Protein AF-A0A9Q1KNS5-F1 (afdb_monomer_lite)

pLDDT: mean 75.32, std 18.27, range [26.7, 96.88]

Organism: NCBI:txid171969

Structure (mmCIF, N/CA/C/O backbone):
data_AF-A0A9Q1KNS5-F1
#
_entry.id   AF-A0A9Q1KNS5-F1
#
loop_
_atom_site.group_PDB
_atom_site.id
_atom_site.type_symbol
_atom_site.label_atom_id
_atom_site.label_alt_id
_atom_site.label_comp_id
_atom_site.label_asym_id
_atom_site.label_entity_id
_atom_site.label_seq_id
_atom_site.pdbx_PDB_ins_code
_atom_site.Cartn_x
_atom_site.Cartn_y
_atom_site.Cartn_z
_atom_site.occupancy
_atom_site.B_iso_or_equiv
_atom_site.auth_seq_id
_atom_site.auth_comp_id
_atom_site.auth_asym_id
_atom_site.auth_atom_id
_atom_site.pdbx_PDB_model_num
ATOM 1 N N . MET A 1 1 ? 54.266 -33.638 -175.263 1.00 69.50 1 MET A N 1
ATOM 2 C CA . MET A 1 1 ? 55.208 -32.638 -174.743 1.00 69.50 1 MET A CA 1
ATOM 3 C C . MET A 1 1 ? 55.760 -31.891 -175.933 1.00 69.50 1 MET A C 1
ATOM 5 O O . MET A 1 1 ? 56.559 -32.447 -176.677 1.00 69.50 1 MET A O 1
ATOM 9 N N . THR A 1 2 ? 55.238 -30.701 -176.177 1.00 81.19 2 THR A N 1
ATOM 10 C CA . THR A 1 2 ? 55.766 -29.760 -177.166 1.00 81.19 2 THR A CA 1
ATOM 11 C C . THR A 1 2 ? 57.003 -29.105 -176.562 1.00 81.19 2 THR A C 1
ATOM 13 O O . THR A 1 2 ? 57.054 -28.901 -175.349 1.00 81.19 2 THR A O 1
ATOM 16 N N . ILE A 1 3 ? 58.009 -28.814 -177.380 1.00 82.50 3 ILE A N 1
ATOM 17 C CA . ILE A 1 3 ? 59.180 -28.040 -176.962 1.00 82.50 3 ILE A CA 1
ATOM 18 C C . ILE A 1 3 ? 59.113 -26.722 -177.726 1.00 82.50 3 ILE A C 1
ATOM 20 O O . ILE A 1 3 ? 59.023 -26.737 -178.952 1.00 82.50 3 ILE A O 1
ATOM 24 N N . TYR A 1 4 ? 59.110 -25.613 -176.996 1.00 83.69 4 TYR A N 1
ATOM 25 C CA . TYR A 1 4 ? 59.114 -24.261 -177.540 1.00 83.69 4 TYR A CA 1
ATOM 26 C C . TYR A 1 4 ? 60.459 -23.620 -177.198 1.00 83.69 4 TYR A C 1
ATOM 28 O O . TYR A 1 4 ? 60.736 -23.416 -176.015 1.00 83.69 4 TYR A O 1
ATOM 36 N N . ASN A 1 5 ? 61.291 -23.309 -178.195 1.00 82.50 5 ASN A N 1
ATOM 37 C CA . ASN A 1 5 ? 62.512 -22.533 -177.977 1.00 82.50 5 ASN A CA 1
ATOM 38 C C . ASN A 1 5 ? 62.194 -21.064 -178.259 1.00 82.50 5 ASN A C 1
ATOM 40 O O . ASN A 1 5 ? 61.724 -20.726 -179.345 1.00 82.50 5 ASN A O 1
ATOM 44 N N . LEU A 1 6 ? 62.410 -20.179 -177.285 1.00 79.31 6 LEU A N 1
ATOM 45 C CA . LEU A 1 6 ? 62.058 -18.765 -177.444 1.00 79.31 6 LEU A CA 1
ATOM 46 C C . LEU A 1 6 ? 62.964 -18.061 -178.472 1.00 79.31 6 LEU A C 1
ATOM 48 O O . LEU A 1 6 ? 62.590 -17.036 -179.032 1.00 79.31 6 LEU A O 1
ATOM 52 N N . GLU A 1 7 ? 64.141 -18.626 -178.743 1.00 78.38 7 GLU A N 1
ATOM 53 C CA . GLU A 1 7 ? 65.057 -18.225 -179.812 1.00 78.38 7 GLU A CA 1
ATOM 54 C C . GLU A 1 7 ? 64.577 -18.523 -181.250 1.00 78.38 7 GLU A C 1
ATOM 56 O O . GLU A 1 7 ? 65.135 -17.935 -182.177 1.00 78.38 7 GLU A O 1
ATOM 61 N N . ASP A 1 8 ? 63.552 -19.364 -181.461 1.00 80.94 8 ASP A N 1
ATOM 62 C CA . ASP A 1 8 ? 63.100 -19.762 -182.812 1.00 80.94 8 ASP A CA 1
ATOM 63 C C . ASP A 1 8 ? 62.451 -18.606 -183.612 1.00 80.94 8 ASP A C 1
ATOM 65 O O . ASP A 1 8 ? 62.489 -18.602 -184.843 1.00 80.94 8 ASP A O 1
ATOM 69 N N . ASP A 1 9 ? 61.871 -17.606 -182.936 1.00 78.19 9 ASP A N 1
ATOM 70 C CA . ASP A 1 9 ? 61.384 -16.359 -183.545 1.00 78.19 9 ASP A CA 1
ATOM 71 C C . ASP A 1 9 ? 61.506 -15.198 -182.549 1.00 78.19 9 ASP A C 1
ATOM 73 O O . ASP A 1 9 ? 60.808 -15.129 -181.539 1.00 78.19 9 ASP A O 1
ATOM 77 N N . THR A 1 10 ? 62.369 -14.228 -182.858 1.00 75.44 10 THR A N 1
ATOM 78 C CA . THR A 1 10 ? 62.687 -13.137 -181.926 1.00 75.44 10 THR A CA 1
ATOM 79 C C . THR A 1 10 ? 61.596 -12.068 -181.805 1.00 75.44 10 THR A C 1
ATOM 81 O O . THR A 1 10 ? 61.747 -11.149 -181.001 1.00 75.44 10 THR A O 1
ATOM 84 N N . ASN A 1 11 ? 60.518 -12.169 -182.586 1.00 80.62 11 ASN A N 1
ATOM 85 C CA . ASN A 1 11 ? 59.322 -11.332 -182.455 1.00 80.62 11 ASN A CA 1
ATOM 86 C C . ASN A 1 11 ? 58.246 -11.994 -181.572 1.00 80.62 11 ASN A C 1
ATOM 88 O O . ASN A 1 11 ? 57.153 -11.444 -181.419 1.00 80.62 11 ASN A O 1
ATOM 92 N N . VAL A 1 12 ? 58.542 -13.170 -181.006 1.00 84.44 12 VAL A N 1
ATOM 93 C CA . VAL A 1 12 ? 57.700 -13.867 -180.033 1.00 84.44 12 VAL A CA 1
ATOM 94 C C . VAL A 1 12 ? 58.129 -13.503 -178.619 1.00 84.44 12 VAL A C 1
ATOM 96 O O . VAL A 1 12 ? 59.296 -13.613 -178.244 1.00 84.44 12 VAL A O 1
ATOM 99 N N . PHE A 1 13 ? 57.152 -13.091 -177.827 1.00 87.75 13 PHE A N 1
ATOM 100 C CA . PHE A 1 13 ? 57.292 -12.707 -176.435 1.00 87.75 13 PHE A CA 1
ATOM 101 C C . PHE A 1 13 ? 56.474 -13.678 -175.587 1.00 87.75 13 PHE A C 1
ATOM 103 O O . PHE A 1 13 ? 55.405 -14.121 -176.008 1.00 87.75 13 PHE A O 1
ATOM 110 N N . ILE A 1 14 ? 56.957 -13.993 -174.389 1.00 86.81 14 ILE A N 1
ATOM 111 C CA . ILE A 1 14 ? 56.151 -14.681 -173.378 1.00 86.81 14 ILE A CA 1
ATOM 112 C C . ILE A 1 14 ? 55.688 -13.697 -172.312 1.00 86.81 14 ILE A C 1
ATOM 114 O O . ILE A 1 14 ? 56.453 -12.834 -171.873 1.00 86.81 14 ILE A O 1
ATOM 118 N N . SER A 1 15 ? 54.446 -13.865 -171.872 1.00 85.88 15 SER A N 1
ATOM 119 C CA . SER A 1 15 ? 53.890 -13.221 -170.687 1.00 85.88 15 SER A CA 1
ATOM 120 C C . SER A 1 15 ? 53.334 -14.269 -169.726 1.00 85.88 15 SER A C 1
ATOM 122 O O . SER A 1 15 ? 52.954 -15.372 -170.120 1.00 85.88 15 SER A O 1
ATOM 124 N N . ALA A 1 16 ? 53.331 -13.959 -168.431 1.00 81.94 16 ALA A N 1
ATOM 125 C CA . ALA A 1 16 ? 52.675 -14.815 -167.446 1.00 81.94 16 ALA A CA 1
ATOM 126 C C . ALA A 1 16 ? 51.145 -14.679 -167.540 1.00 81.94 16 ALA A C 1
ATOM 128 O O . ALA A 1 16 ? 50.635 -13.608 -167.863 1.00 81.94 16 ALA A O 1
ATOM 129 N N . THR A 1 17 ? 50.410 -15.740 -167.198 1.00 81.00 17 THR A N 1
ATOM 130 C CA . THR A 1 17 ? 48.940 -15.703 -167.081 1.00 81.00 17 THR A CA 1
ATOM 131 C C . THR A 1 17 ? 48.498 -15.764 -165.614 1.00 81.00 17 THR A C 1
ATOM 133 O O . THR A 1 17 ? 49.315 -15.738 -164.693 1.00 81.00 17 THR A O 1
ATOM 136 N N . TYR A 1 18 ? 47.191 -15.845 -165.346 1.00 78.69 18 TYR A N 1
ATOM 137 C CA . TYR A 1 18 ? 46.687 -16.017 -163.976 1.00 78.69 18 TYR A CA 1
ATOM 138 C C . TYR A 1 18 ? 47.052 -17.374 -163.343 1.00 78.69 18 TYR A C 1
ATOM 140 O O . TYR A 1 18 ? 47.113 -17.459 -162.115 1.00 78.69 18 TYR A O 1
ATOM 148 N N . ASP A 1 19 ? 47.339 -18.409 -164.139 1.00 81.31 19 ASP A N 1
ATOM 149 C CA . ASP A 1 19 ? 47.930 -19.661 -163.658 1.00 81.31 19 ASP A CA 1
ATOM 150 C C . ASP A 1 19 ? 49.453 -19.585 -163.800 1.00 81.31 19 ASP A C 1
ATOM 152 O O . ASP A 1 19 ? 49.970 -19.416 -164.898 1.00 81.31 19 ASP A O 1
ATOM 156 N N . ARG A 1 20 ? 50.183 -19.752 -162.691 1.00 80.81 20 ARG A N 1
ATOM 157 C CA . ARG A 1 20 ? 51.649 -19.622 -162.661 1.00 80.81 20 ARG A CA 1
ATOM 158 C C . ARG A 1 20 ? 52.404 -20.591 -163.573 1.00 80.81 20 ARG A C 1
ATOM 160 O O . ARG A 1 20 ? 53.585 -20.383 -163.809 1.00 80.81 20 ARG A O 1
ATOM 167 N N . PHE A 1 21 ? 51.770 -21.682 -164.000 1.00 85.44 21 PHE A N 1
ATOM 168 C CA . PHE A 1 21 ? 52.373 -22.653 -164.917 1.00 85.44 21 PHE A CA 1
ATOM 169 C C . PHE A 1 21 ? 52.030 -22.374 -166.385 1.00 85.44 21 PHE A C 1
ATOM 171 O O . PHE A 1 21 ? 52.641 -22.985 -167.261 1.00 85.44 21 PHE A O 1
ATOM 178 N N . CYS A 1 22 ? 51.072 -21.483 -166.651 1.00 85.50 22 CYS A N 1
ATOM 179 C CA . CYS A 1 22 ? 50.627 -21.145 -167.994 1.00 85.50 22 CYS A CA 1
ATOM 180 C C . CYS A 1 22 ? 51.169 -19.773 -168.407 1.00 85.50 22 CYS A C 1
ATOM 182 O O . CYS A 1 22 ? 51.010 -18.785 -167.685 1.00 85.50 22 CYS A O 1
ATOM 184 N N . TYR A 1 23 ? 51.775 -19.717 -169.588 1.00 88.19 23 TYR A N 1
ATOM 185 C CA . TYR A 1 23 ? 52.344 -18.508 -170.177 1.00 88.19 23 TYR A CA 1
ATOM 186 C C . TYR A 1 23 ? 51.733 -18.295 -171.559 1.00 88.19 23 TYR A C 1
ATOM 188 O O . TYR A 1 23 ? 51.694 -19.232 -172.360 1.00 88.19 23 TYR A O 1
ATOM 196 N N . ASP A 1 24 ? 51.257 -17.087 -171.838 1.00 86.75 24 ASP A N 1
ATOM 197 C CA . ASP A 1 24 ? 50.790 -16.731 -173.175 1.00 86.75 24 ASP A CA 1
ATOM 198 C C . ASP A 1 24 ? 52.009 -16.373 -174.032 1.00 86.75 24 ASP A C 1
ATOM 200 O O . ASP A 1 24 ? 52.953 -15.723 -173.573 1.00 86.75 24 ASP A O 1
ATOM 204 N N . MET A 1 25 ? 52.025 -16.900 -175.255 1.00 86.38 25 MET A N 1
ATOM 205 C CA . MET A 1 25 ? 53.099 -16.748 -176.225 1.00 86.38 25 MET A CA 1
ATOM 206 C C . MET A 1 25 ? 52.559 -15.939 -177.402 1.00 86.38 25 MET A C 1
ATOM 208 O O . MET A 1 25 ? 51.764 -16.429 -178.211 1.00 86.38 25 MET A O 1
ATOM 212 N N . ASP A 1 26 ? 52.990 -14.686 -177.478 1.00 85.19 26 ASP A N 1
ATOM 213 C CA . ASP A 1 26 ? 52.394 -13.638 -178.298 1.00 85.19 26 ASP A CA 1
ATOM 214 C C . ASP A 1 26 ? 53.409 -13.105 -179.317 1.00 85.19 26 ASP A C 1
ATOM 216 O O . ASP A 1 26 ? 54.567 -12.856 -178.977 1.00 85.19 26 ASP A O 1
ATOM 220 N N . ARG A 1 27 ? 52.993 -12.885 -180.571 1.00 83.44 27 ARG A N 1
ATOM 221 C CA . ARG A 1 27 ? 53.820 -12.180 -181.562 1.00 83.44 27 ARG A CA 1
ATOM 222 C C . ARG A 1 27 ? 53.438 -10.705 -181.561 1.00 83.44 27 ARG A C 1
ATOM 224 O O . ARG A 1 27 ? 52.267 -10.382 -181.761 1.00 83.44 27 ARG A O 1
ATOM 231 N N . ILE A 1 28 ? 54.417 -9.827 -181.371 1.00 79.19 28 ILE A N 1
ATOM 232 C CA . ILE A 1 28 ? 54.239 -8.371 -181.467 1.00 79.19 28 ILE A CA 1
ATOM 233 C C . ILE A 1 28 ? 54.768 -7.921 -182.835 1.00 79.19 28 ILE A C 1
ATOM 235 O O . ILE A 1 28 ? 55.878 -8.296 -183.221 1.00 79.19 28 ILE A O 1
ATOM 239 N N . ASP A 1 29 ? 53.967 -7.169 -183.593 1.00 73.81 29 ASP A N 1
ATOM 240 C CA . ASP A 1 29 ? 54.376 -6.609 -184.888 1.00 73.81 29 ASP A CA 1
ATOM 241 C C . ASP A 1 29 ? 55.078 -5.241 -184.756 1.00 73.81 29 ASP A C 1
ATOM 243 O O . ASP A 1 29 ? 55.177 -4.654 -183.677 1.00 73.81 29 ASP A O 1
ATOM 247 N N . SER A 1 30 ? 55.581 -4.708 -185.873 1.00 66.56 30 SER A N 1
ATOM 248 C CA . SER A 1 30 ? 56.270 -3.408 -185.914 1.00 66.56 30 SER A CA 1
ATOM 249 C C . SER A 1 30 ? 55.365 -2.193 -185.654 1.00 66.56 30 SER A C 1
ATOM 251 O O . SER A 1 30 ? 55.868 -1.074 -185.619 1.00 66.56 30 SER A O 1
ATOM 253 N N . ASN A 1 31 ? 54.056 -2.399 -185.495 1.00 71.44 31 ASN A N 1
ATOM 254 C CA . ASN A 1 31 ? 53.056 -1.386 -185.160 1.00 71.44 31 ASN A CA 1
ATOM 255 C C . ASN A 1 31 ? 52.534 -1.565 -183.715 1.00 71.44 31 ASN A C 1
ATOM 257 O O . ASN A 1 31 ? 51.490 -1.017 -183.372 1.00 71.44 31 ASN A O 1
ATOM 261 N N . GLU A 1 32 ? 53.236 -2.354 -182.889 1.00 66.12 32 GLU A N 1
ATOM 262 C CA . GLU A 1 32 ? 52.863 -2.745 -181.521 1.00 66.12 32 GLU A CA 1
ATOM 263 C C . GLU A 1 32 ? 51.560 -3.569 -181.403 1.00 66.12 32 GLU A C 1
ATOM 265 O O . GLU A 1 32 ? 51.058 -3.781 -180.296 1.00 66.12 32 GLU A O 1
ATOM 270 N N . ASN A 1 33 ? 51.018 -4.113 -182.502 1.00 73.50 33 ASN A N 1
ATOM 271 C CA . ASN A 1 33 ? 49.870 -5.017 -182.419 1.00 73.50 33 ASN A CA 1
ATOM 272 C C . ASN A 1 33 ? 50.316 -6.390 -181.919 1.00 73.50 33 ASN A C 1
ATOM 274 O O . ASN A 1 33 ? 51.138 -7.072 -182.537 1.00 73.50 33 ASN A O 1
ATOM 278 N N . MET A 1 34 ? 49.723 -6.819 -180.809 1.00 72.12 34 MET A N 1
ATOM 279 C CA . MET A 1 34 ? 50.005 -8.104 -180.187 1.00 72.12 34 MET A CA 1
ATOM 280 C C . MET A 1 34 ? 48.991 -9.162 -180.632 1.00 72.12 34 MET A C 1
ATOM 282 O O . MET A 1 34 ? 47.792 -9.039 -180.374 1.00 72.12 34 MET A O 1
ATOM 286 N N . THR A 1 35 ? 49.481 -10.224 -181.268 1.00 78.25 35 THR A N 1
ATOM 287 C CA . THR A 1 35 ? 48.675 -11.359 -181.733 1.00 78.25 35 THR A CA 1
ATOM 288 C C . THR A 1 35 ? 49.037 -12.599 -180.926 1.00 78.25 35 THR A C 1
ATOM 290 O O . THR A 1 35 ? 50.155 -13.104 -181.044 1.00 78.25 35 THR A O 1
ATOM 293 N N . SER A 1 36 ? 48.105 -13.105 -180.115 1.00 81.38 36 SER A N 1
ATOM 294 C CA . SER A 1 36 ? 48.373 -14.298 -179.308 1.00 81.38 36 SER A CA 1
ATOM 295 C C . SER A 1 36 ? 48.470 -15.539 -180.190 1.00 81.38 36 SER A C 1
ATOM 297 O O . SER A 1 36 ? 47.566 -15.822 -180.980 1.00 81.38 36 SER A O 1
ATOM 299 N N . ILE A 1 37 ? 49.598 -16.247 -180.106 1.00 79.69 37 ILE A N 1
ATOM 300 C CA . ILE A 1 37 ? 49.921 -17.374 -180.986 1.00 79.69 37 ILE A CA 1
ATOM 301 C C . ILE A 1 37 ? 49.393 -18.663 -180.360 1.00 79.69 37 ILE A C 1
ATOM 303 O O . ILE A 1 37 ? 48.683 -19.430 -181.015 1.00 79.69 37 ILE A O 1
ATOM 307 N N . ARG A 1 38 ? 49.786 -18.912 -179.103 1.00 83.94 38 ARG A N 1
ATOM 308 C CA . ARG A 1 38 ? 49.471 -20.095 -178.288 1.00 83.94 38 ARG A CA 1
ATOM 309 C C . ARG A 1 38 ? 49.625 -19.771 -176.803 1.00 83.94 38 ARG A C 1
ATOM 311 O O . ARG A 1 38 ? 50.342 -18.849 -176.440 1.00 83.94 38 ARG A O 1
ATOM 318 N N . GLN A 1 39 ? 49.037 -20.612 -175.961 1.00 84.50 39 GLN A N 1
ATOM 319 C CA . GLN A 1 39 ? 49.336 -20.684 -174.532 1.00 84.50 39 GLN A CA 1
ATOM 320 C C . GLN A 1 39 ? 50.195 -21.929 -174.259 1.00 84.50 39 GLN A C 1
ATOM 322 O O . GLN A 1 39 ? 49.923 -22.998 -174.811 1.00 84.50 39 GLN A O 1
ATOM 327 N N . ILE A 1 40 ? 51.225 -21.791 -173.425 1.00 85.00 40 ILE A N 1
ATOM 328 C CA . ILE A 1 40 ? 52.149 -22.856 -173.011 1.00 85.00 40 ILE A CA 1
ATOM 329 C C . ILE A 1 40 ? 51.808 -23.264 -171.575 1.00 85.00 40 ILE A C 1
ATOM 331 O O . ILE A 1 40 ? 51.942 -22.442 -170.675 1.00 85.00 40 ILE A O 1
ATOM 335 N N . ASP A 1 41 ? 51.433 -24.525 -171.337 1.00 86.69 41 ASP A N 1
ATOM 336 C CA . ASP A 1 41 ? 51.301 -25.100 -169.984 1.00 86.69 41 ASP A CA 1
ATOM 337 C C . ASP A 1 41 ? 52.581 -25.874 -169.632 1.00 86.69 41 ASP A C 1
ATOM 339 O O . ASP A 1 41 ? 52.806 -26.979 -170.133 1.00 86.69 41 ASP A O 1
ATOM 343 N N . LEU A 1 42 ? 53.420 -25.323 -168.749 1.00 85.50 42 LEU A N 1
ATOM 344 C CA . LEU A 1 42 ? 54.697 -25.931 -168.338 1.00 85.50 42 LEU A CA 1
ATOM 345 C C . LEU A 1 42 ? 54.538 -27.246 -167.549 1.00 85.50 42 LEU A C 1
ATOM 347 O O . LEU A 1 42 ? 55.527 -27.908 -167.241 1.00 85.50 42 LEU A O 1
ATOM 351 N N . ARG A 1 43 ? 53.304 -27.672 -167.246 1.00 85.06 43 ARG A N 1
ATOM 352 C CA . ARG A 1 43 ? 53.008 -29.031 -166.758 1.00 85.06 43 ARG A CA 1
ATOM 353 C C . ARG A 1 43 ? 53.007 -30.083 -167.877 1.00 85.06 43 ARG A C 1
ATOM 355 O O . ARG A 1 43 ? 53.010 -31.279 -167.589 1.00 85.06 43 ARG A O 1
ATOM 362 N N . ARG A 1 44 ? 52.912 -29.659 -169.143 1.00 85.25 44 ARG A N 1
ATOM 363 C CA . ARG A 1 44 ? 52.639 -30.507 -170.324 1.00 85.25 44 ARG A CA 1
ATOM 364 C C . ARG A 1 44 ? 53.582 -30.273 -171.498 1.00 85.25 44 ARG A C 1
ATOM 366 O O . ARG A 1 44 ? 53.731 -31.175 -172.325 1.00 85.25 44 ARG A O 1
ATOM 373 N N . ASP A 1 45 ? 54.205 -29.104 -171.556 1.00 87.88 45 ASP A N 1
ATOM 374 C CA . ASP A 1 45 ? 55.148 -28.660 -172.577 1.00 87.88 45 ASP A CA 1
ATOM 375 C C . ASP A 1 45 ? 56.446 -28.151 -171.921 1.00 87.88 45 ASP A C 1
ATOM 377 O O . ASP A 1 45 ? 56.483 -27.883 -170.721 1.00 87.88 45 ASP A O 1
ATOM 381 N N . LYS A 1 46 ? 57.526 -28.036 -172.699 1.00 84.50 46 LYS A N 1
ATOM 382 C CA . LYS A 1 46 ? 58.813 -27.474 -172.263 1.00 84.50 46 LYS A CA 1
ATOM 383 C C . LYS A 1 46 ? 59.036 -26.116 -172.917 1.00 84.50 46 LYS A C 1
ATOM 385 O O . LYS A 1 46 ? 58.909 -25.996 -174.135 1.00 84.50 46 LYS A O 1
ATOM 390 N N . LEU A 1 47 ? 59.439 -25.135 -172.118 1.00 84.44 47 LEU A N 1
ATOM 391 C CA . LEU A 1 47 ? 59.974 -23.862 -172.590 1.00 84.44 47 LEU A CA 1
ATOM 392 C C . LEU A 1 47 ? 61.501 -23.893 -172.468 1.00 84.44 47 LEU A C 1
ATOM 394 O O . LEU A 1 47 ? 62.036 -24.116 -171.378 1.00 84.44 47 LEU A O 1
ATOM 398 N N . MET A 1 48 ? 62.175 -23.678 -173.592 1.00 82.50 48 MET A N 1
ATOM 399 C CA . MET A 1 48 ? 63.625 -23.569 -173.712 1.00 82.50 48 MET A CA 1
ATOM 400 C C . MET A 1 48 ? 63.986 -22.112 -174.005 1.00 82.50 48 MET A C 1
ATOM 402 O O . MET A 1 48 ? 63.315 -21.462 -174.808 1.00 82.50 48 MET A O 1
ATOM 406 N N . ILE A 1 49 ? 65.034 -21.602 -173.362 1.00 80.00 49 ILE A N 1
ATOM 407 C CA . ILE A 1 49 ? 65.587 -20.272 -173.640 1.00 80.00 49 ILE A CA 1
ATOM 408 C C . ILE A 1 49 ? 67.111 -20.401 -173.679 1.00 80.00 49 ILE A C 1
ATOM 410 O O . ILE A 1 49 ? 67.714 -20.863 -172.707 1.00 80.00 49 ILE A O 1
ATOM 414 N N . TYR A 1 50 ? 67.723 -20.064 -174.816 1.00 79.75 50 TYR A N 1
ATOM 415 C CA . TYR A 1 50 ? 69.137 -20.334 -175.126 1.00 79.75 50 TYR A CA 1
ATOM 416 C C . TYR A 1 50 ? 69.540 -21.782 -174.791 1.00 79.75 50 TYR A C 1
ATOM 418 O O . TYR A 1 50 ? 70.478 -22.044 -174.035 1.00 79.75 50 TYR A O 1
ATOM 426 N N . GLY A 1 51 ? 68.762 -22.744 -175.294 1.00 75.88 51 GLY A N 1
ATOM 427 C CA . GLY A 1 51 ? 68.952 -24.179 -175.066 1.00 75.88 51 GLY A CA 1
ATOM 428 C C . GLY A 1 51 ? 68.725 -24.666 -173.626 1.00 75.88 51 GLY A C 1
ATOM 429 O O . GLY A 1 51 ? 68.928 -25.850 -173.355 1.00 75.88 51 GLY A O 1
ATOM 430 N N . THR A 1 52 ? 68.289 -23.807 -172.696 1.00 78.50 52 THR A N 1
ATOM 431 C CA . THR A 1 52 ? 68.089 -24.156 -171.278 1.00 78.50 52 THR A CA 1
ATOM 432 C C . THR A 1 52 ? 66.607 -24.319 -170.936 1.00 78.50 52 THR A C 1
ATOM 434 O O . THR A 1 52 ? 65.809 -23.415 -171.160 1.00 78.50 52 THR A O 1
ATOM 437 N N . GLU A 1 53 ? 66.235 -25.464 -170.355 1.00 83.38 53 GLU A N 1
ATOM 438 C CA . GLU A 1 53 ? 64.854 -25.759 -169.945 1.00 83.38 53 GLU A CA 1
ATOM 439 C C . GLU A 1 53 ? 64.445 -25.000 -168.669 1.00 83.38 53 GLU A C 1
ATOM 441 O O . GLU A 1 53 ? 65.095 -25.123 -167.622 1.00 83.38 53 GLU A O 1
ATOM 446 N N . ILE A 1 54 ? 63.309 -24.296 -168.714 1.00 81.19 54 ILE A N 1
ATOM 447 C CA . ILE A 1 54 ? 62.685 -23.673 -167.538 1.00 81.19 54 ILE A CA 1
ATOM 448 C C . ILE A 1 54 ? 62.037 -24.752 -166.654 1.00 81.19 54 ILE A C 1
ATOM 450 O O . ILE A 1 54 ? 60.872 -25.113 -166.802 1.00 81.19 54 ILE A O 1
ATOM 454 N N . LYS A 1 55 ? 62.823 -25.282 -165.711 1.00 80.31 55 LYS A N 1
ATOM 455 C CA . LYS A 1 55 ? 62.383 -26.299 -164.739 1.00 80.31 55 LYS A CA 1
ATOM 456 C C . LYS A 1 55 ? 61.375 -25.737 -163.734 1.00 80.31 55 LYS A C 1
ATOM 458 O O . LYS A 1 55 ? 61.458 -24.574 -163.345 1.00 80.31 55 LYS A O 1
ATOM 463 N N . GLU A 1 56 ? 60.504 -26.607 -163.216 1.00 76.62 56 GLU A N 1
ATOM 464 C CA . GLU A 1 56 ? 59.418 -26.263 -162.278 1.00 76.62 56 GLU A CA 1
ATOM 465 C C . GLU A 1 56 ? 59.873 -25.416 -161.069 1.00 76.62 56 GLU A C 1
ATOM 467 O O . GLU A 1 56 ? 59.207 -24.461 -160.673 1.00 76.62 56 GLU A O 1
ATOM 472 N N . SER A 1 57 ? 61.066 -25.691 -160.531 1.00 75.62 57 SER A N 1
ATOM 473 C CA . SER A 1 57 ? 61.669 -24.950 -159.410 1.00 75.62 57 SER A CA 1
ATOM 474 C C . SER A 1 57 ? 62.005 -23.479 -159.708 1.00 75.62 57 SER A C 1
ATOM 476 O O . SER A 1 57 ? 62.281 -22.711 -158.782 1.00 75.62 57 SER A O 1
ATOM 478 N N . MET A 1 58 ? 61.979 -23.065 -160.977 1.00 78.25 58 MET A N 1
ATOM 479 C CA . MET A 1 58 ? 62.208 -21.687 -161.425 1.00 78.25 58 MET A CA 1
ATOM 480 C C . MET A 1 58 ? 60.917 -20.976 -161.859 1.00 78.25 58 MET A C 1
ATOM 482 O O . MET A 1 58 ? 60.906 -19.748 -161.912 1.00 78.25 58 MET A O 1
ATOM 486 N N . VAL A 1 59 ? 59.820 -21.712 -162.080 1.00 81.88 59 VAL A N 1
ATOM 487 C CA . VAL A 1 59 ? 58.534 -21.188 -162.583 1.00 81.88 59 VAL A CA 1
ATOM 488 C C . VAL A 1 59 ? 57.967 -20.087 -161.684 1.00 81.88 59 VAL A C 1
ATOM 490 O O . VAL A 1 59 ? 57.621 -19.022 -162.182 1.00 81.88 59 VAL A O 1
ATOM 493 N N . ASN A 1 60 ? 57.974 -20.262 -160.353 1.00 78.38 60 ASN A N 1
ATOM 494 C CA . ASN A 1 60 ? 57.543 -19.198 -159.428 1.00 78.38 60 ASN A CA 1
ATOM 495 C C . ASN A 1 60 ? 58.345 -17.893 -159.619 1.00 78.38 60 ASN A C 1
ATOM 497 O O . ASN A 1 60 ? 57.761 -16.815 -159.593 1.00 78.38 60 ASN A O 1
ATOM 501 N N . ARG A 1 61 ? 59.667 -17.982 -159.841 1.00 79.25 61 ARG A N 1
ATOM 502 C CA . ARG A 1 61 ? 60.525 -16.801 -160.040 1.00 79.25 61 ARG A CA 1
ATOM 503 C C . ARG A 1 61 ? 60.261 -16.132 -161.384 1.00 79.25 61 ARG A C 1
ATOM 505 O O . ARG A 1 61 ? 60.101 -14.922 -161.413 1.00 79.25 61 ARG A O 1
ATOM 512 N N . LEU A 1 62 ? 60.154 -16.905 -162.467 1.00 80.25 62 LEU A N 1
ATOM 513 C CA . LEU A 1 62 ? 59.808 -16.367 -163.787 1.00 80.25 62 LEU A CA 1
ATOM 514 C C . LEU A 1 62 ? 58.423 -15.697 -163.772 1.00 80.25 62 LEU A C 1
ATOM 516 O O . LEU A 1 62 ? 58.257 -14.603 -164.300 1.00 80.25 62 LEU A O 1
ATOM 520 N N . HIS A 1 63 ? 57.441 -16.319 -163.115 1.00 81.62 63 HIS A N 1
ATOM 521 C CA . HIS A 1 63 ? 56.097 -15.763 -162.937 1.00 81.62 63 HIS A CA 1
ATOM 522 C C . HIS A 1 63 ? 56.089 -14.443 -162.151 1.00 81.62 63 HIS A C 1
ATOM 524 O O . HIS A 1 63 ? 55.380 -13.513 -162.528 1.00 81.62 63 HIS A O 1
ATOM 530 N N . GLU A 1 64 ? 56.884 -14.326 -161.083 1.00 78.44 64 GLU A N 1
ATOM 531 C CA . GLU A 1 64 ? 57.022 -13.067 -160.337 1.00 78.44 64 GLU A CA 1
ATOM 532 C C . GLU A 1 64 ? 57.794 -11.997 -161.128 1.00 78.44 64 GLU A C 1
ATOM 534 O O . GLU A 1 64 ? 57.374 -10.841 -161.141 1.00 78.44 64 GLU A O 1
ATOM 539 N N . SER A 1 65 ? 58.861 -12.365 -161.846 1.00 78.00 65 SER A N 1
ATOM 540 C CA . SER A 1 65 ? 59.620 -11.452 -162.716 1.00 78.00 65 SER A CA 1
ATOM 541 C C . SER A 1 65 ? 58.788 -10.876 -163.868 1.00 78.00 65 SER A C 1
ATOM 543 O O . SER A 1 65 ? 59.036 -9.746 -164.281 1.00 78.00 65 SER A O 1
ATOM 545 N N . LEU A 1 66 ? 57.793 -11.616 -164.370 1.00 77.88 66 LEU A N 1
ATOM 546 C CA . LEU A 1 66 ? 56.913 -11.176 -165.460 1.00 77.88 66 LEU A CA 1
ATOM 547 C C . LEU A 1 66 ? 55.630 -10.459 -164.991 1.00 77.88 66 LEU A C 1
ATOM 549 O O . LEU A 1 66 ? 54.779 -10.136 -165.825 1.00 77.88 66 LEU A O 1
ATOM 553 N N . ARG A 1 67 ? 55.453 -10.181 -163.687 1.00 74.75 67 ARG A N 1
ATOM 554 C CA . ARG A 1 67 ? 54.202 -9.601 -163.162 1.00 74.75 67 ARG A CA 1
ATOM 555 C C . ARG A 1 67 ? 54.407 -8.395 -162.244 1.00 74.75 67 ARG A C 1
ATOM 557 O O . ARG A 1 67 ? 54.914 -8.498 -161.129 1.00 74.75 67 ARG A O 1
ATOM 564 N N . PHE A 1 68 ? 53.890 -7.239 -162.658 1.00 68.69 68 PHE A N 1
ATOM 565 C CA . PHE A 1 68 ? 53.893 -6.027 -161.838 1.00 68.69 68 PHE A CA 1
ATOM 566 C C . PHE A 1 68 ? 52.895 -6.129 -160.675 1.00 68.69 68 PHE A C 1
ATOM 568 O O . PHE A 1 68 ? 51.728 -6.484 -160.856 1.00 68.69 68 PHE A O 1
ATOM 575 N N . LYS A 1 69 ? 53.323 -5.715 -159.471 1.00 60.66 69 LYS A N 1
ATOM 576 C CA . LYS A 1 69 ? 52.498 -5.727 -158.242 1.00 60.66 69 LYS A CA 1
ATOM 577 C C . LYS A 1 69 ? 51.197 -4.911 -158.333 1.00 60.66 69 LYS A C 1
ATOM 579 O O . LYS A 1 69 ? 50.304 -5.129 -157.525 1.00 60.66 69 LYS A O 1
ATOM 584 N N . GLN A 1 70 ? 51.083 -4.003 -159.305 1.00 58.75 70 GLN A N 1
ATOM 585 C CA . GLN A 1 70 ? 49.906 -3.156 -159.546 1.00 58.75 70 GLN A CA 1
ATOM 586 C C . GLN A 1 70 ? 48.956 -3.711 -160.633 1.00 58.75 70 GLN A C 1
ATOM 588 O O . GLN A 1 70 ? 48.132 -2.973 -161.161 1.00 58.75 70 GLN A O 1
ATOM 593 N N . GLY A 1 71 ? 49.047 -5.005 -160.970 1.00 62.94 71 GLY A N 1
ATOM 594 C CA . GLY A 1 71 ? 48.123 -5.655 -161.914 1.00 62.94 71 GLY A CA 1
ATOM 595 C C . GLY A 1 71 ? 48.498 -5.484 -163.389 1.00 62.94 71 GLY A C 1
ATOM 596 O O . GLY A 1 71 ? 47.618 -5.447 -164.245 1.00 62.94 71 GLY A O 1
ATOM 597 N N . GLY A 1 72 ? 49.797 -5.363 -163.677 1.00 73.75 72 GLY A N 1
ATOM 598 C CA . GLY A 1 72 ? 50.341 -5.343 -165.036 1.00 73.75 72 GLY A CA 1
ATOM 599 C C . GLY A 1 72 ? 51.172 -6.586 -165.358 1.00 73.75 72 GLY A C 1
ATOM 600 O O . GLY A 1 72 ? 51.661 -7.266 -164.452 1.00 73.75 72 GLY A O 1
ATOM 601 N N . TRP A 1 73 ? 51.362 -6.848 -166.648 1.00 77.12 73 TRP A N 1
ATOM 602 C CA . TRP A 1 73 ? 52.100 -8.000 -167.175 1.00 77.12 73 TRP A CA 1
ATOM 603 C C . TRP A 1 73 ? 53.271 -7.535 -168.045 1.00 77.12 73 TRP A C 1
ATOM 605 O O . TRP A 1 73 ? 53.138 -6.567 -168.797 1.00 77.12 73 TRP A O 1
ATOM 615 N N . LEU A 1 74 ? 54.405 -8.227 -167.941 1.00 81.12 74 LEU A N 1
ATOM 616 C CA . LEU A 1 74 ? 55.588 -8.008 -168.767 1.00 81.12 74 LEU A CA 1
ATOM 617 C C . LEU A 1 74 ? 55.655 -9.083 -169.861 1.00 81.12 74 LEU A C 1
ATOM 619 O O . LEU A 1 74 ? 55.467 -10.266 -169.583 1.00 81.12 74 LEU A O 1
ATOM 623 N N . TYR A 1 75 ? 55.936 -8.652 -171.085 1.00 83.88 75 TYR A N 1
ATOM 624 C CA . TYR A 1 75 ? 56.072 -9.473 -172.285 1.00 83.88 75 TYR A CA 1
ATOM 625 C C . TYR A 1 75 ? 57.542 -9.437 -172.687 1.00 83.88 75 TYR A C 1
ATOM 627 O O . TYR A 1 75 ? 58.056 -8.352 -172.966 1.00 83.88 75 TYR A O 1
ATOM 635 N N . VAL A 1 76 ? 58.230 -10.581 -172.691 1.00 83.94 76 VAL A N 1
ATOM 636 C CA . VAL A 1 76 ? 59.686 -10.633 -172.922 1.00 83.94 76 VAL A CA 1
ATOM 637 C C . VAL A 1 76 ? 60.045 -11.683 -173.973 1.00 83.94 76 VAL A C 1
ATOM 639 O O . VAL A 1 76 ? 59.587 -12.821 -173.892 1.00 83.94 76 VAL A O 1
ATOM 642 N N . ASN A 1 77 ? 60.864 -11.308 -174.960 1.00 85.62 77 ASN A N 1
ATOM 643 C CA . ASN A 1 77 ? 61.408 -12.227 -175.970 1.00 85.62 77 ASN A CA 1
ATOM 644 C C . ASN A 1 77 ? 62.783 -12.789 -175.553 1.00 85.62 77 ASN A C 1
ATOM 646 O O . ASN A 1 77 ? 63.411 -12.323 -174.599 1.00 85.62 77 ASN A O 1
ATOM 650 N N . CYS A 1 78 ? 63.317 -13.747 -176.313 1.00 77.81 78 CYS A N 1
ATOM 651 C CA . CYS A 1 78 ? 64.649 -14.320 -176.074 1.00 7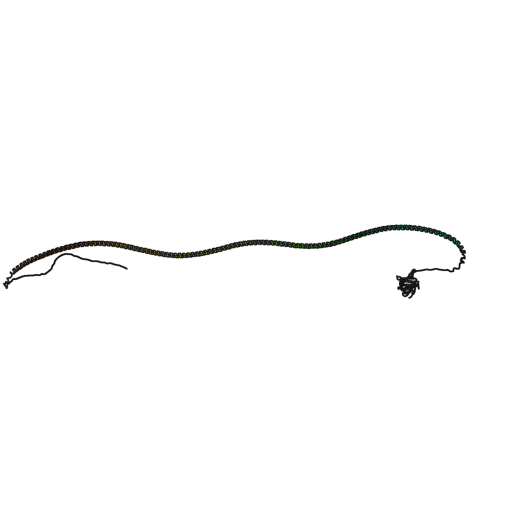7.81 78 CYS A CA 1
ATOM 652 C C . CYS A 1 78 ? 65.776 -13.267 -176.028 1.00 77.81 78 CYS A C 1
ATOM 654 O O . CYS A 1 78 ? 66.725 -13.405 -175.262 1.00 77.81 78 CYS A O 1
ATOM 656 N N . LYS A 1 79 ? 65.673 -12.176 -176.798 1.00 75.88 79 LYS A N 1
ATOM 657 C CA . LYS A 1 79 ? 66.648 -11.068 -176.811 1.00 75.88 79 LYS A CA 1
ATOM 658 C C . LYS A 1 79 ? 66.563 -10.160 -175.578 1.00 75.88 79 LYS A C 1
ATOM 660 O O . LYS A 1 79 ? 67.375 -9.247 -175.451 1.00 75.88 79 LYS A O 1
ATOM 665 N N . GLY A 1 80 ? 65.591 -10.376 -174.693 1.00 71.00 80 GLY A N 1
ATOM 666 C CA . GLY A 1 80 ? 65.366 -9.537 -173.521 1.00 71.00 80 GLY A CA 1
ATOM 667 C C . GLY A 1 80 ? 64.652 -8.223 -173.824 1.00 71.00 80 GLY A C 1
ATOM 668 O O . GLY A 1 80 ? 64.646 -7.322 -172.992 1.00 71.00 80 GLY A O 1
ATOM 669 N N . THR A 1 81 ? 64.073 -8.059 -175.011 1.00 78.44 81 THR A N 1
ATOM 670 C CA . THR A 1 81 ? 63.201 -6.919 -175.302 1.00 78.44 81 THR A CA 1
ATOM 671 C C . THR A 1 81 ? 61.931 -7.058 -174.466 1.00 78.44 81 THR A C 1
ATOM 673 O O . THR A 1 81 ? 61.272 -8.094 -174.528 1.00 78.44 81 THR A O 1
ATOM 676 N N . CYS A 1 82 ? 61.594 -6.024 -173.694 1.00 72.06 82 CYS A N 1
ATOM 677 C CA . CYS A 1 82 ? 60.446 -6.011 -172.788 1.00 72.06 82 CYS A CA 1
ATOM 678 C C . CYS A 1 82 ? 59.359 -5.058 -173.281 1.00 72.06 82 CYS A C 1
ATOM 680 O O . CYS A 1 82 ? 59.645 -3.891 -173.511 1.00 72.06 82 CYS A O 1
ATOM 682 N N . HIS A 1 83 ? 58.105 -5.495 -173.316 1.00 75.62 83 HIS A N 1
ATOM 683 C CA . HIS A 1 83 ? 56.947 -4.599 -173.387 1.00 75.62 83 HIS A CA 1
ATOM 684 C C . HIS A 1 83 ? 56.112 -4.769 -172.116 1.00 75.62 83 HIS A C 1
ATOM 686 O O . HIS A 1 83 ? 56.035 -5.866 -171.561 1.00 75.62 83 HIS A O 1
ATOM 692 N N . CYS A 1 84 ? 55.504 -3.695 -171.615 1.00 72.31 84 CYS A N 1
ATOM 693 C CA . CYS A 1 84 ? 54.740 -3.723 -170.369 1.00 72.31 84 CYS A CA 1
ATOM 694 C C . CYS A 1 84 ? 53.280 -3.355 -170.629 1.00 72.31 84 CYS A C 1
ATOM 696 O O . CYS A 1 84 ? 52.998 -2.356 -171.285 1.00 72.31 84 CYS A O 1
ATOM 698 N N . ARG A 1 85 ? 52.337 -4.133 -170.094 1.00 72.31 85 ARG A N 1
ATOM 699 C CA . ARG A 1 85 ? 50.901 -3.860 -170.218 1.00 72.31 85 ARG A CA 1
ATOM 700 C C . ARG A 1 85 ? 50.291 -3.617 -168.846 1.00 72.31 85 ARG A C 1
ATOM 702 O O . ARG A 1 85 ? 50.235 -4.532 -168.025 1.00 72.31 85 ARG A O 1
ATOM 709 N N . ILE A 1 86 ? 49.807 -2.401 -168.603 1.00 70.31 86 ILE A N 1
ATOM 710 C CA . ILE A 1 86 ? 49.216 -1.977 -167.323 1.00 70.31 86 ILE A CA 1
ATOM 711 C C . ILE A 1 86 ? 47.848 -1.355 -167.608 1.00 70.31 86 ILE A C 1
ATOM 713 O O . ILE A 1 86 ? 47.723 -0.500 -168.479 1.00 70.31 86 ILE A O 1
ATOM 717 N N . GLY A 1 87 ? 46.803 -1.796 -166.898 1.00 61.44 87 GLY A N 1
ATOM 718 C CA . GLY A 1 87 ? 45.452 -1.231 -167.047 1.00 61.44 87 GLY A CA 1
ATOM 719 C C . GLY A 1 87 ? 44.814 -1.428 -168.432 1.00 61.44 87 GLY A C 1
ATOM 720 O O . GLY A 1 87 ? 43.919 -0.679 -168.803 1.00 61.44 87 GLY A O 1
ATOM 721 N N . GLY A 1 88 ? 45.284 -2.410 -169.209 1.00 62.19 88 GLY A N 1
ATOM 722 C CA . GLY A 1 88 ? 44.847 -2.678 -170.587 1.00 62.19 88 GLY A CA 1
ATOM 723 C C . GLY A 1 88 ? 45.720 -2.016 -171.659 1.00 62.19 88 GLY A C 1
ATOM 724 O O . GLY A 1 88 ? 45.920 -2.621 -172.717 1.00 62.19 88 GLY A O 1
ATOM 725 N N . THR A 1 89 ? 46.297 -0.850 -171.357 1.00 62.91 89 THR A N 1
ATOM 726 C CA . THR A 1 89 ? 47.217 -0.086 -172.217 1.00 62.91 89 THR A CA 1
ATOM 727 C C . THR A 1 89 ? 48.567 -0.788 -172.363 1.00 62.91 89 THR A C 1
ATOM 729 O O . THR A 1 89 ? 49.103 -1.327 -171.391 1.00 62.91 89 THR A O 1
ATOM 732 N N . PHE A 1 90 ? 49.112 -0.778 -173.580 1.00 60.09 90 PHE A N 1
ATOM 733 C CA . PHE A 1 90 ? 50.454 -1.267 -173.900 1.00 60.09 90 PHE A CA 1
ATOM 734 C C . PHE A 1 90 ? 51.475 -0.124 -173.790 1.00 60.09 90 PHE A C 1
ATOM 736 O O . PHE A 1 90 ? 51.170 1.009 -174.156 1.00 60.09 90 PHE A O 1
ATOM 743 N N . TYR A 1 91 ? 52.670 -0.423 -173.283 1.00 63.91 91 TYR A N 1
ATOM 744 C CA . TYR A 1 91 ? 53.787 0.511 -173.156 1.00 63.91 91 TYR A CA 1
ATOM 745 C C . TYR A 1 91 ? 55.066 -0.145 -173.697 1.00 63.91 91 TYR A C 1
ATOM 747 O O . TYR A 1 91 ? 55.527 -1.165 -173.169 1.00 63.91 91 TYR A O 1
ATOM 755 N N . THR A 1 92 ? 55.649 0.450 -174.737 1.00 58.72 92 THR A N 1
ATOM 756 C CA . THR A 1 92 ? 56.978 0.111 -175.266 1.00 58.72 92 THR A CA 1
ATOM 757 C C . THR A 1 92 ? 58.094 0.456 -174.263 1.00 58.72 92 THR A C 1
ATOM 759 O O . THR A 1 92 ? 57.914 1.329 -173.406 1.00 58.72 92 THR A O 1
ATOM 762 N N . PRO A 1 93 ? 59.260 -0.220 -174.316 1.00 53.16 93 PRO A N 1
ATOM 763 C CA . PRO A 1 93 ? 60.341 0.025 -173.372 1.00 53.16 93 PRO A CA 1
ATOM 764 C C . PRO A 1 93 ? 61.045 1.351 -173.655 1.00 53.16 93 PRO A C 1
ATOM 766 O O . PRO A 1 93 ? 61.389 1.676 -174.793 1.00 53.16 93 PRO A O 1
ATOM 769 N N . ILE A 1 94 ? 61.381 2.069 -172.583 1.00 45.28 94 ILE A N 1
ATOM 770 C CA . ILE A 1 94 ? 62.420 3.100 -172.635 1.00 45.28 94 ILE A CA 1
ATOM 771 C C . ILE A 1 94 ? 63.737 2.384 -172.977 1.00 45.28 94 ILE A C 1
ATOM 773 O O . ILE A 1 94 ? 64.115 1.427 -172.301 1.00 45.28 94 ILE A O 1
ATOM 777 N N . GLN A 1 95 ? 64.421 2.833 -174.036 1.00 51.78 95 GLN A N 1
ATOM 778 C CA . GLN A 1 95 ? 65.465 2.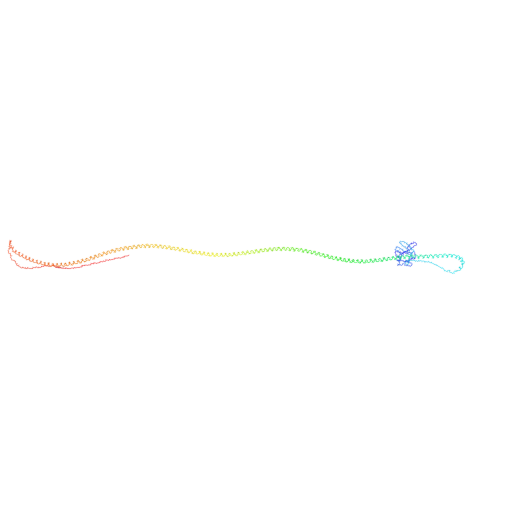085 -174.769 1.00 51.78 95 GLN A CA 1
ATOM 779 C C . GLN A 1 95 ? 66.783 1.805 -174.007 1.00 51.78 95 GLN A C 1
ATOM 781 O O . GLN A 1 95 ? 67.784 1.428 -174.610 1.00 51.78 95 GLN A O 1
ATOM 786 N N . SER A 1 96 ? 66.796 1.962 -172.684 1.00 49.94 96 SER A N 1
ATOM 787 C CA . SER A 1 96 ? 67.889 1.587 -171.781 1.00 49.94 96 SER A CA 1
ATOM 788 C C . SER A 1 96 ? 67.588 0.347 -170.923 1.00 49.94 96 SER A C 1
ATOM 790 O O . SER A 1 96 ? 68.450 -0.062 -170.146 1.00 49.94 96 SER A O 1
ATOM 792 N N . VAL A 1 97 ? 66.405 -0.275 -171.054 1.00 55.41 97 VAL A N 1
ATOM 793 C CA . VAL A 1 97 ? 66.016 -1.476 -170.290 1.00 55.41 97 VAL A CA 1
ATOM 794 C C . VAL A 1 97 ? 65.792 -2.679 -171.213 1.00 55.41 97 VAL A C 1
ATOM 796 O O . VAL A 1 97 ? 64.775 -2.787 -171.895 1.00 55.41 97 VAL A O 1
ATOM 799 N N . ILE A 1 98 ? 66.752 -3.603 -171.176 1.00 60.50 98 ILE A N 1
ATOM 800 C CA . ILE A 1 98 ? 66.678 -4.972 -171.715 1.00 60.50 98 ILE A CA 1
ATOM 801 C C . ILE A 1 98 ? 66.594 -5.933 -170.496 1.00 60.50 98 ILE A C 1
ATOM 803 O O . ILE A 1 98 ? 66.901 -5.540 -169.370 1.00 60.50 98 ILE A O 1
ATOM 807 N N . PHE A 1 99 ? 66.188 -7.185 -170.691 1.00 64.81 99 PHE A N 1
ATOM 808 C CA . PHE A 1 99 ? 66.085 -8.252 -169.685 1.00 64.81 99 PHE A CA 1
ATOM 809 C C . PHE A 1 99 ? 66.977 -9.432 -170.104 1.00 64.81 99 PHE A C 1
ATOM 811 O O . PHE A 1 99 ? 66.590 -10.266 -170.913 1.00 64.81 99 PHE A O 1
ATOM 818 N N . ASP A 1 100 ? 68.212 -9.489 -169.608 1.00 68.19 100 ASP A N 1
ATOM 819 C CA . ASP A 1 100 ? 69.126 -10.610 -169.889 1.00 68.19 100 ASP A CA 1
ATOM 820 C C . ASP A 1 100 ? 68.724 -11.822 -169.062 1.00 68.19 100 ASP A C 1
ATOM 822 O O . ASP A 1 100 ? 68.616 -11.743 -167.846 1.00 68.19 100 ASP A O 1
ATOM 826 N N . TRP A 1 101 ? 68.547 -12.962 -169.718 1.00 72.88 101 TRP A N 1
ATOM 827 C CA . TRP A 1 101 ? 68.038 -14.194 -169.129 1.00 72.88 101 TRP A CA 1
ATOM 828 C C . TRP A 1 101 ? 68.956 -14.862 -168.071 1.00 72.88 101 TRP A C 1
ATOM 830 O O . TRP A 1 101 ? 68.598 -15.919 -167.554 1.00 72.88 101 TRP A O 1
ATOM 840 N N . SER A 1 102 ? 70.092 -14.255 -167.689 1.00 62.59 102 SER A N 1
ATOM 841 C CA . SER A 1 102 ? 71.134 -14.835 -166.824 1.00 62.59 102 SER A CA 1
ATOM 842 C C . SER A 1 102 ? 71.494 -14.026 -165.550 1.00 62.59 102 SER A C 1
ATOM 844 O O . SER A 1 102 ? 72.531 -13.364 -165.499 1.00 62.59 102 SER A O 1
ATOM 846 N N . PRO A 1 103 ? 70.755 -14.167 -164.433 1.00 56.12 103 PRO A N 1
ATOM 847 C CA . PRO A 1 103 ? 69.403 -14.675 -164.295 1.00 56.12 103 PRO A CA 1
ATOM 848 C C . PRO A 1 103 ? 68.465 -13.475 -164.072 1.00 56.12 103 PRO A C 1
ATOM 850 O O . PRO A 1 103 ? 67.965 -13.278 -162.961 1.00 56.12 103 PRO A O 1
ATOM 853 N N . TYR A 1 104 ? 68.247 -12.698 -165.147 1.00 60.00 104 TYR A N 1
ATOM 854 C CA . TYR A 1 104 ? 67.283 -11.588 -165.286 1.00 60.00 104 TYR A CA 1
ATOM 855 C C . TYR A 1 104 ? 67.868 -10.111 -165.182 1.00 60.00 104 TYR A C 1
ATOM 857 O O . TYR A 1 104 ? 67.244 -9.282 -164.519 1.00 60.00 104 TYR A O 1
ATOM 865 N N . GLY A 1 105 ? 69.023 -9.752 -165.848 1.00 44.84 105 GLY A N 1
ATOM 866 C CA . GLY A 1 105 ? 69.656 -8.374 -166.043 1.00 44.84 105 GLY A CA 1
ATOM 867 C C . GLY A 1 105 ? 71.062 -8.251 -166.789 1.00 44.84 105 GLY A C 1
ATOM 868 O O . GLY A 1 105 ? 71.825 -9.196 -166.681 1.00 44.84 105 GLY A O 1
ATOM 869 N N . VAL A 1 106 ? 71.421 -7.148 -167.539 1.00 42.81 106 VAL A N 1
ATOM 870 C CA . VAL A 1 106 ? 72.093 -7.113 -168.928 1.00 42.81 106 VAL A CA 1
ATOM 871 C C . VAL A 1 106 ? 73.242 -6.077 -169.327 1.00 42.81 106 VAL A C 1
ATOM 873 O O . VAL A 1 106 ? 73.298 -5.022 -168.699 1.00 42.81 106 VAL A O 1
ATOM 876 N N . THR A 1 107 ? 74.081 -6.292 -170.410 1.00 39.09 107 THR A N 1
ATOM 877 C CA . THR A 1 107 ? 74.590 -5.358 -171.546 1.00 39.09 107 THR A CA 1
ATOM 878 C C . THR A 1 107 ? 76.006 -5.632 -172.231 1.00 39.09 107 THR A C 1
ATOM 880 O O . THR A 1 107 ? 76.894 -6.092 -171.527 1.00 39.09 107 THR A O 1
ATOM 883 N N . VAL A 1 108 ? 76.272 -5.328 -173.558 1.00 43.06 108 VAL A N 1
ATOM 884 C CA . VAL A 1 108 ? 77.617 -5.394 -174.318 1.00 43.06 108 VAL A CA 1
ATOM 885 C C . VAL A 1 108 ? 77.712 -4.787 -175.797 1.00 43.06 108 VAL A C 1
ATOM 887 O O . VAL A 1 108 ? 76.685 -4.807 -176.473 1.00 43.06 108 VAL A O 1
ATOM 890 N N . PRO A 1 109 ? 78.897 -4.314 -176.352 1.00 47.50 109 PRO A N 1
ATOM 891 C CA . PRO A 1 109 ? 79.113 -3.890 -177.802 1.00 47.50 109 PRO A CA 1
ATOM 892 C C . PRO A 1 109 ? 80.535 -4.031 -178.546 1.00 47.50 109 PRO A C 1
ATOM 894 O O . PRO A 1 109 ? 81.546 -4.245 -177.883 1.00 47.50 109 PRO A O 1
ATOM 897 N N . SER A 1 110 ? 80.641 -3.728 -179.889 1.00 43.31 110 SER A N 1
ATOM 898 C CA . SER A 1 110 ? 81.806 -3.200 -180.754 1.00 43.31 110 SER A CA 1
ATOM 899 C C . SER A 1 110 ? 82.725 -4.056 -181.745 1.00 43.31 110 SER A C 1
ATOM 901 O O . SER A 1 110 ? 82.807 -5.271 -181.603 1.00 43.31 110 SER A O 1
ATOM 903 N N . SER A 1 111 ? 83.385 -3.423 -182.780 1.00 41.16 111 SER A N 1
ATOM 904 C CA . SER A 1 111 ? 84.292 -3.955 -183.902 1.00 41.16 111 SER A CA 1
ATOM 905 C C . SER A 1 111 ? 84.981 -2.815 -184.772 1.00 41.16 111 SER A C 1
ATOM 907 O O . SER A 1 111 ? 84.589 -1.680 -184.522 1.00 41.16 111 SER A O 1
ATOM 909 N N . GLY A 1 112 ? 85.897 -2.875 -185.804 1.00 42.75 112 GLY A N 1
ATOM 910 C CA . GLY A 1 112 ? 86.736 -3.848 -186.618 1.00 42.75 112 GLY A CA 1
ATOM 911 C C . GLY A 1 112 ? 87.516 -3.186 -187.856 1.00 42.75 112 GLY A C 1
ATOM 912 O O . GLY A 1 112 ? 87.126 -2.079 -188.218 1.00 42.75 112 GLY A O 1
ATOM 913 N N . VAL A 1 113 ? 88.589 -3.776 -188.492 1.00 47.94 113 VAL A N 1
ATOM 914 C CA . VAL A 1 113 ? 89.549 -3.227 -189.570 1.00 47.94 113 VAL A CA 1
ATOM 915 C C . VAL A 1 113 ? 90.172 -4.353 -190.521 1.00 47.94 113 VAL A C 1
ATOM 917 O O . VAL A 1 113 ? 89.728 -5.489 -190.406 1.00 47.94 113 VAL A O 1
ATOM 920 N N . ASP A 1 114 ? 91.190 -4.067 -191.390 1.00 38.34 114 ASP A N 1
ATOM 921 C CA . ASP A 1 114 ? 92.284 -4.911 -192.042 1.00 38.34 114 ASP A CA 1
ATOM 922 C C . ASP A 1 114 ? 92.091 -5.644 -193.433 1.00 38.34 114 ASP A C 1
ATOM 924 O O . ASP A 1 114 ? 90.950 -5.911 -193.793 1.00 38.34 114 ASP A O 1
ATOM 928 N N . LEU A 1 115 ? 93.091 -6.087 -194.273 1.00 42.97 115 LEU A N 1
ATOM 929 C CA . LEU A 1 115 ? 94.488 -5.669 -194.695 1.00 42.97 115 LEU A CA 1
ATOM 930 C C . LEU A 1 115 ? 95.142 -6.623 -195.798 1.00 42.97 115 LEU A C 1
ATOM 932 O O . LEU A 1 115 ? 94.601 -7.694 -196.048 1.00 42.97 115 LEU A O 1
ATOM 936 N N . LEU A 1 116 ? 96.340 -6.286 -196.374 1.00 47.62 116 LEU A N 1
ATOM 937 C CA . LEU A 1 116 ? 97.429 -7.125 -197.031 1.00 47.62 116 LEU A CA 1
ATOM 938 C C . LEU A 1 116 ? 97.544 -7.268 -198.596 1.00 47.62 116 LEU A C 1
ATOM 940 O O . LEU A 1 116 ? 96.542 -7.140 -199.283 1.00 47.62 116 LEU A O 1
ATOM 944 N N . LYS A 1 117 ? 98.667 -7.654 -199.279 1.00 49.88 117 LYS A N 1
ATOM 945 C CA . LYS A 1 117 ? 100.162 -7.437 -199.195 1.00 49.88 117 LYS A CA 1
ATOM 946 C C . LYS A 1 117 ? 101.016 -8.653 -199.692 1.00 49.88 117 LYS A C 1
ATOM 948 O O . LYS A 1 117 ? 101.521 -9.403 -198.862 1.00 49.88 117 LYS A O 1
ATOM 953 N N . GLN A 1 118 ? 101.257 -8.832 -201.011 1.00 47.06 118 GLN A N 1
ATOM 954 C CA . GLN A 1 118 ? 102.272 -9.811 -201.514 1.00 47.06 118 GLN A CA 1
ATOM 955 C C . GLN A 1 118 ? 102.983 -9.502 -202.866 1.00 47.06 118 GLN A C 1
ATOM 957 O O . GLN A 1 118 ? 103.956 -10.175 -203.191 1.00 47.06 118 GLN A O 1
ATOM 962 N N . GLN A 1 119 ? 102.591 -8.490 -203.655 1.00 50.41 119 GLN A N 1
ATOM 963 C CA . GLN A 1 119 ? 103.242 -8.163 -204.950 1.00 50.41 119 GLN A CA 1
ATOM 964 C C . GLN A 1 119 ? 104.569 -7.382 -204.783 1.00 50.41 119 GLN A C 1
ATOM 966 O O . GLN A 1 119 ? 104.707 -6.247 -205.225 1.00 50.41 119 GLN A O 1
ATOM 971 N N . LEU A 1 120 ? 105.535 -7.973 -204.074 1.00 57.50 120 LEU A N 1
ATOM 972 C CA . LEU A 1 120 ? 106.694 -7.277 -203.494 1.00 57.50 120 LEU A CA 1
ATOM 973 C C . LEU A 1 120 ? 107.905 -7.103 -204.438 1.00 57.50 120 LEU A C 1
ATOM 975 O O . LEU A 1 120 ? 108.810 -6.338 -204.118 1.00 57.50 120 LEU A O 1
ATOM 979 N N . GLU A 1 121 ? 107.953 -7.801 -205.576 1.00 50.59 121 GLU A N 1
ATOM 980 C CA . GLU A 1 121 ? 109.230 -8.097 -206.257 1.00 50.59 121 GLU A CA 1
ATOM 981 C C . GLU A 1 121 ? 109.354 -7.593 -207.711 1.00 50.59 121 GLU A C 1
ATOM 983 O O . GLU A 1 121 ? 110.188 -8.074 -208.474 1.00 50.59 121 GLU A O 1
ATOM 988 N N . GLN A 1 122 ? 108.580 -6.565 -208.079 1.00 46.31 122 GLN A N 1
ATOM 989 C CA . GLN A 1 122 ? 108.715 -5.836 -209.354 1.00 46.31 122 GLN A CA 1
ATOM 990 C C . GLN A 1 122 ? 108.837 -4.307 -209.128 1.00 46.31 122 GLN A C 1
ATOM 992 O O . GLN A 1 122 ? 108.039 -3.519 -209.623 1.00 46.31 122 GLN A O 1
ATOM 997 N N . LYS A 1 123 ? 109.702 -3.852 -208.210 1.00 55.88 123 LYS A N 1
ATOM 998 C CA . LYS A 1 123 ? 111.129 -3.549 -208.473 1.00 55.88 123 LYS A CA 1
ATOM 999 C C . LYS A 1 123 ? 111.315 -2.444 -209.530 1.00 55.88 123 LYS A C 1
ATOM 1001 O O . LYS A 1 123 ? 111.343 -2.689 -210.727 1.00 55.88 123 LYS A O 1
ATOM 1006 N N . GLU A 1 124 ? 111.345 -1.185 -209.097 1.00 58.94 124 GLU A N 1
ATOM 1007 C CA . GLU A 1 124 ? 112.546 -0.432 -208.644 1.00 58.94 124 GLU A CA 1
ATOM 1008 C C . GLU A 1 124 ? 113.216 0.448 -209.719 1.00 58.94 124 GLU A C 1
ATOM 1010 O O . GLU A 1 124 ? 113.750 1.495 -209.360 1.00 58.94 124 GLU A O 1
ATOM 1015 N N . GLU A 1 125 ? 113.162 0.121 -211.017 1.00 48.09 125 GLU A N 1
ATOM 1016 C CA . GLU A 1 125 ? 113.920 0.902 -212.022 1.00 48.09 125 GLU A CA 1
ATOM 1017 C C . GLU A 1 125 ? 113.353 2.307 -212.314 1.00 48.09 125 GLU A C 1
ATOM 1019 O O . GLU A 1 125 ? 114.128 3.247 -212.501 1.00 48.09 125 GLU A O 1
ATOM 1024 N N . GLU A 1 126 ? 112.028 2.504 -212.295 1.00 51.25 126 GLU A N 1
ATOM 1025 C CA . GLU A 1 126 ? 111.426 3.811 -212.633 1.00 51.25 126 GLU A CA 1
ATOM 1026 C C . GLU A 1 126 ? 111.735 4.926 -211.613 1.00 51.25 126 GLU A C 1
ATOM 1028 O O . GLU A 1 126 ? 111.624 6.106 -211.941 1.00 51.25 126 GLU A O 1
ATOM 1033 N N . ILE A 1 127 ? 112.252 4.589 -210.422 1.00 59.88 127 ILE A N 1
ATOM 1034 C CA . ILE A 1 127 ? 112.737 5.558 -209.416 1.00 59.88 127 ILE A CA 1
ATOM 1035 C C . ILE A 1 127 ? 113.882 6.440 -209.960 1.00 59.88 127 ILE A C 1
ATOM 1037 O O . ILE A 1 127 ? 114.091 7.559 -209.487 1.00 59.88 127 ILE A O 1
ATOM 1041 N N . LYS A 1 128 ? 114.618 5.985 -210.984 1.00 57.00 128 LYS A N 1
ATOM 1042 C CA . LYS A 1 128 ? 115.685 6.778 -211.622 1.00 57.00 128 LYS A CA 1
ATOM 1043 C C . LYS A 1 128 ? 115.150 7.923 -212.491 1.00 57.00 128 LYS A C 1
ATOM 1045 O O . LYS A 1 128 ? 115.892 8.865 -212.779 1.00 57.00 128 LYS A O 1
ATOM 1050 N N . ALA A 1 129 ? 113.893 7.866 -212.931 1.00 51.00 129 ALA A N 1
ATOM 1051 C CA . ALA A 1 129 ? 113.354 8.803 -213.906 1.00 51.00 129 ALA A CA 1
ATOM 1052 C C . ALA A 1 129 ? 112.923 10.137 -213.264 1.00 51.00 129 ALA A C 1
ATOM 1054 O O . ALA A 1 129 ? 111.856 10.270 -212.677 1.00 51.00 129 ALA A O 1
ATOM 1055 N N . MET A 1 130 ? 113.734 11.174 -213.490 1.00 48.56 130 MET A N 1
ATOM 1056 C CA . MET A 1 130 ? 113.337 12.588 -213.384 1.00 48.56 130 MET A CA 1
ATOM 1057 C C . MET A 1 130 ? 113.079 13.166 -211.978 1.00 48.56 130 MET A C 1
ATOM 1059 O O . MET A 1 130 ? 112.348 14.145 -211.824 1.00 48.56 130 MET A O 1
ATOM 1063 N N . ASN A 1 131 ? 113.941 12.785 -211.026 1.00 57.25 131 ASN A N 1
ATOM 1064 C CA . ASN A 1 131 ? 114.440 13.710 -209.985 1.00 57.25 131 ASN A CA 1
ATOM 1065 C C . ASN A 1 131 ? 114.885 15.089 -210.549 1.00 57.25 131 ASN A C 1
ATOM 1067 O O . ASN A 1 131 ? 114.961 16.076 -209.827 1.00 57.25 131 ASN A O 1
ATOM 1071 N N . HIS A 1 132 ? 115.157 15.186 -211.855 1.00 55.16 132 HIS A N 1
ATOM 1072 C CA . HIS A 1 132 ? 115.723 16.359 -212.524 1.00 55.16 132 HIS A CA 1
ATOM 1073 C C . HIS A 1 132 ? 114.868 17.649 -212.474 1.00 55.16 132 HIS A C 1
ATOM 1075 O O . HIS A 1 132 ? 115.389 18.714 -212.803 1.00 55.16 132 HIS A O 1
ATOM 1081 N N . LYS A 1 133 ? 113.590 17.597 -212.057 1.00 59.78 133 LYS A N 1
ATOM 1082 C CA . LYS A 1 133 ? 112.749 18.799 -211.849 1.00 59.78 133 LYS A CA 1
ATOM 1083 C C . LYS A 1 133 ? 112.568 19.236 -210.387 1.00 59.78 133 LYS A C 1
ATOM 1085 O O . LYS A 1 133 ? 112.078 20.341 -210.176 1.00 59.78 133 LYS A O 1
ATOM 1090 N N . LEU A 1 134 ? 113.020 18.455 -209.397 1.00 58.16 134 LEU A N 1
ATOM 1091 C CA . LEU A 1 134 ? 112.990 18.862 -207.977 1.00 58.16 134 LEU A CA 1
ATOM 1092 C C . LEU A 1 134 ? 113.785 20.159 -207.731 1.00 58.16 134 LEU A C 1
ATOM 1094 O O . LEU A 1 134 ? 113.311 21.058 -207.041 1.00 58.16 134 LEU A O 1
ATOM 1098 N N . SER A 1 135 ? 114.933 20.296 -208.399 1.00 66.12 135 SER A N 1
ATOM 1099 C CA . SER A 1 135 ? 115.875 21.417 -208.244 1.00 66.12 135 SER A CA 1
ATOM 1100 C C . SER A 1 135 ? 115.324 22.809 -208.603 1.00 66.12 135 SER A C 1
ATOM 1102 O O . SER A 1 135 ? 115.978 23.801 -208.293 1.00 66.12 135 SER A O 1
ATOM 1104 N N . SER A 1 136 ? 114.166 22.924 -209.269 1.00 54.94 136 SER A N 1
ATOM 1105 C CA . SER A 1 136 ? 113.609 24.232 -209.663 1.00 54.94 136 SER A CA 1
ATOM 1106 C C . SER A 1 136 ? 112.669 24.851 -208.622 1.00 54.94 136 SER A C 1
ATOM 1108 O O . SER A 1 136 ? 112.302 26.012 -208.779 1.00 54.94 136 SER A O 1
ATOM 1110 N N . ILE A 1 137 ? 112.250 24.094 -207.601 1.00 67.44 137 ILE A N 1
ATOM 1111 C CA . ILE A 1 137 ? 111.255 24.530 -206.600 1.00 67.44 137 ILE A CA 1
ATOM 1112 C C . ILE A 1 137 ? 111.922 24.935 -205.269 1.00 67.44 137 ILE A C 1
ATOM 1114 O O . ILE A 1 137 ? 111.357 25.707 -204.498 1.00 67.44 137 ILE A O 1
ATOM 1118 N N . GLU A 1 138 ? 113.155 24.488 -205.007 1.00 65.50 138 GLU A N 1
ATOM 1119 C CA . GLU A 1 138 ? 113.857 24.746 -203.737 1.00 65.50 138 GLU A CA 1
ATOM 1120 C C . GLU A 1 138 ? 114.197 26.227 -203.479 1.00 65.50 138 GLU A C 1
ATOM 1122 O O . GLU A 1 138 ? 114.303 26.632 -202.322 1.00 65.50 138 GLU A O 1
ATOM 1127 N N . VAL A 1 139 ? 114.349 27.052 -204.523 1.00 68.88 139 VAL A N 1
ATOM 1128 C CA . VAL A 1 139 ? 114.822 28.444 -204.378 1.00 68.88 139 VAL A CA 1
ATOM 1129 C C . VAL A 1 139 ? 113.747 29.375 -203.801 1.00 68.88 139 VAL A C 1
ATOM 1131 O O . VAL A 1 139 ? 114.056 30.202 -202.944 1.00 68.88 139 VAL A O 1
ATOM 1134 N N . GLU A 1 140 ? 112.480 29.230 -204.202 1.00 61.78 140 GLU A N 1
ATOM 1135 C CA . GLU A 1 140 ? 111.387 30.077 -203.686 1.00 61.78 140 GLU A CA 1
ATOM 1136 C C . GLU A 1 140 ? 110.970 29.695 -202.253 1.00 61.78 140 GLU A C 1
ATOM 1138 O O . GLU A 1 140 ? 110.497 30.541 -201.491 1.00 61.78 140 GLU A O 1
ATOM 1143 N N . LEU A 1 141 ? 111.214 28.444 -201.841 1.00 65.38 141 LEU A N 1
ATOM 1144 C CA . LEU A 1 141 ? 110.843 27.924 -200.520 1.00 65.38 141 LEU A CA 1
ATOM 1145 C C . LEU A 1 141 ? 111.651 28.553 -199.363 1.00 65.38 141 LEU A C 1
ATOM 1147 O O . LEU A 1 141 ? 111.200 28.554 -198.218 1.00 65.38 141 LEU A O 1
ATOM 1151 N N . LEU A 1 142 ? 112.845 29.092 -199.638 1.00 66.00 142 LEU A N 1
ATOM 1152 C CA . LEU A 1 142 ? 113.722 29.654 -198.603 1.00 66.00 142 LEU A CA 1
ATOM 1153 C C . LEU A 1 142 ? 113.361 31.092 -198.194 1.00 66.00 142 LEU A C 1
ATOM 1155 O O . LEU A 1 142 ? 113.565 31.450 -197.033 1.00 66.00 142 LEU A O 1
ATOM 1159 N N . SER A 1 143 ? 112.800 31.912 -199.092 1.00 63.84 143 SER A N 1
ATOM 1160 C CA . SER A 1 143 ? 112.545 33.335 -198.799 1.00 63.84 143 SER A CA 1
ATOM 1161 C C . SER A 1 143 ? 111.344 33.556 -197.873 1.00 63.84 143 SER A C 1
ATOM 1163 O O . SER A 1 143 ? 111.354 34.485 -197.072 1.00 63.84 143 SER A O 1
ATOM 1165 N N . THR A 1 144 ? 110.325 32.695 -197.937 1.00 63.44 144 THR A N 1
ATOM 1166 C CA . THR A 1 144 ? 109.091 32.817 -197.134 1.00 63.44 144 THR A CA 1
ATOM 1167 C C . THR A 1 144 ? 109.243 32.295 -195.705 1.00 63.44 144 THR A C 1
ATOM 1169 O O . THR A 1 144 ? 108.465 32.653 -194.821 1.00 63.44 144 THR A O 1
ATOM 1172 N N . LYS A 1 145 ? 110.266 31.473 -195.435 1.00 65.31 145 LYS A N 1
ATOM 1173 C CA . LYS A 1 145 ? 110.491 30.898 -194.103 1.00 65.31 145 LYS A CA 1
ATOM 1174 C C . LYS A 1 145 ? 110.950 31.940 -193.076 1.00 65.31 145 LYS A C 1
ATOM 1176 O O . LYS A 1 145 ? 110.503 31.893 -191.929 1.00 65.31 145 LYS A O 1
ATOM 1181 N N . ILE A 1 146 ? 111.809 32.877 -193.484 1.00 70.50 146 ILE A N 1
ATOM 1182 C CA . ILE A 1 146 ? 112.475 33.842 -192.589 1.00 70.50 146 ILE A CA 1
ATOM 1183 C C . ILE A 1 146 ? 111.465 34.771 -191.895 1.00 70.50 146 ILE A C 1
ATOM 1185 O O . ILE A 1 146 ? 111.590 35.023 -190.698 1.00 70.50 146 ILE A O 1
ATOM 1189 N N . GLU A 1 147 ? 110.428 35.222 -192.604 1.00 65.19 147 GLU A N 1
ATOM 1190 C CA . GLU A 1 147 ? 109.405 36.112 -192.034 1.00 65.19 147 GLU A CA 1
ATOM 1191 C C . GLU A 1 147 ? 108.558 35.409 -190.955 1.00 65.19 147 GLU A C 1
ATOM 1193 O O . GLU A 1 147 ? 108.219 36.012 -189.937 1.00 65.19 147 GLU A O 1
ATOM 1198 N N . SER A 1 148 ? 108.291 34.105 -191.111 1.00 65.44 148 SER A N 1
ATOM 1199 C CA . SER A 1 148 ? 107.470 33.333 -190.163 1.00 65.44 148 SER A CA 1
ATOM 1200 C C . SER A 1 148 ? 108.130 33.094 -188.795 1.00 65.44 148 SER A C 1
ATOM 1202 O O . SER A 1 148 ? 107.437 32.957 -187.783 1.00 65.44 148 SER A O 1
ATOM 1204 N N . GLU A 1 149 ? 109.466 33.060 -188.732 1.00 64.31 149 GLU A N 1
ATOM 1205 C CA . GLU A 1 149 ? 110.196 32.817 -187.480 1.00 64.31 149 GLU A CA 1
ATOM 1206 C C . GLU A 1 149 ? 110.350 34.093 -186.629 1.00 64.31 149 GLU A C 1
ATOM 1208 O O . GLU A 1 149 ? 110.486 33.995 -185.406 1.00 64.31 149 GLU A O 1
ATOM 1213 N N . ALA A 1 150 ? 110.240 35.284 -187.233 1.00 68.06 150 ALA A N 1
ATOM 1214 C CA . ALA A 1 150 ? 110.281 36.563 -186.523 1.00 68.06 150 ALA A CA 1
ATOM 1215 C C . ALA A 1 150 ? 109.056 36.753 -185.606 1.00 68.06 150 ALA A C 1
ATOM 1217 O O . ALA A 1 150 ? 109.207 36.890 -184.389 1.00 68.06 150 ALA A O 1
ATOM 1218 N N . SER A 1 151 ? 107.840 36.662 -186.160 1.00 63.50 151 SER A N 1
ATOM 1219 C CA . SER A 1 151 ? 106.583 36.862 -185.413 1.00 63.50 151 SER A CA 1
ATOM 1220 C C . SER A 1 151 ? 106.367 35.850 -184.279 1.00 63.50 151 SER A C 1
ATOM 1222 O O . SER A 1 151 ? 105.606 36.108 -183.346 1.00 63.50 151 SER A O 1
ATOM 1224 N N . LYS A 1 152 ? 107.049 34.698 -184.320 1.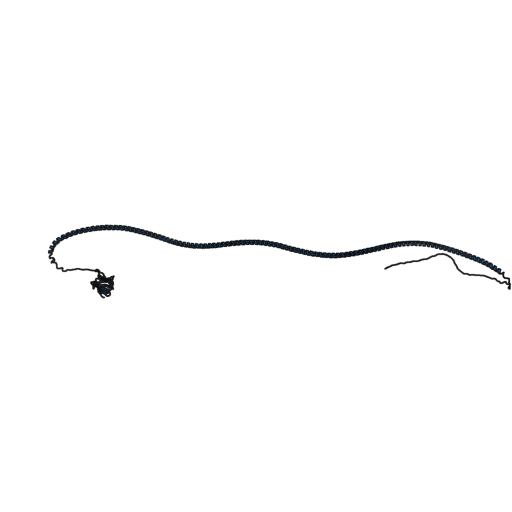00 67.31 152 LYS A N 1
ATOM 1225 C CA . LYS A 1 152 ? 106.961 33.672 -183.274 1.00 67.31 152 LYS A CA 1
ATOM 1226 C C . LYS A 1 152 ? 107.678 34.067 -181.976 1.00 67.31 152 LYS A C 1
ATOM 1228 O O . LYS A 1 152 ? 107.240 33.646 -180.907 1.00 67.31 152 LYS A O 1
ATOM 1233 N N . LYS A 1 153 ? 108.757 34.859 -182.040 1.00 68.94 153 LYS A N 1
ATOM 1234 C CA . LYS A 1 153 ? 109.505 35.283 -180.839 1.00 68.94 153 LYS A CA 1
ATOM 1235 C C . LYS A 1 153 ? 108.745 36.312 -180.006 1.00 68.94 153 LYS A C 1
ATOM 1237 O O . LYS A 1 153 ? 108.669 36.168 -178.791 1.00 68.94 153 LYS A O 1
ATOM 1242 N N . GLU A 1 154 ? 108.156 37.310 -180.658 1.00 69.38 154 GLU A N 1
ATOM 1243 C CA . GLU A 1 154 ? 107.503 38.446 -179.993 1.00 69.38 154 GLU A CA 1
ATOM 1244 C C . GLU A 1 154 ? 106.290 38.018 -179.142 1.00 69.38 154 GLU A C 1
ATOM 1246 O O . GLU A 1 154 ? 106.122 38.464 -178.006 1.00 69.38 154 GLU A O 1
ATOM 1251 N N . LEU A 1 155 ? 105.506 37.048 -179.630 1.00 65.00 155 LEU A N 1
ATOM 1252 C CA . LEU A 1 155 ? 104.408 36.433 -178.872 1.00 65.00 155 LEU A CA 1
ATOM 1253 C C . LEU A 1 155 ? 104.872 35.628 -177.644 1.00 65.00 155 LEU A C 1
ATOM 1255 O O . LEU A 1 155 ? 104.098 35.451 -176.702 1.00 65.00 155 LEU A O 1
ATOM 1259 N N . GLN A 1 156 ? 106.114 35.132 -177.626 1.00 65.62 156 GLN A N 1
ATOM 1260 C CA . GLN A 1 156 ? 106.602 34.269 -176.548 1.00 65.62 156 GLN A CA 1
ATOM 1261 C C . GLN A 1 156 ? 107.087 35.062 -175.319 1.00 65.62 156 GLN A C 1
ATOM 1263 O O . GLN A 1 156 ? 106.962 34.569 -174.196 1.00 65.62 156 GLN A O 1
ATOM 1268 N N . GLU A 1 157 ? 107.565 36.299 -175.489 1.00 68.06 157 GLU A N 1
ATOM 1269 C CA . GLU A 1 157 ? 107.952 37.163 -174.359 1.00 68.06 157 GLU A CA 1
ATOM 1270 C C . GLU A 1 157 ? 106.735 37.759 -173.626 1.00 68.06 157 GLU A C 1
ATOM 1272 O O . GLU A 1 157 ? 106.732 37.831 -172.393 1.00 68.06 157 GLU A O 1
ATOM 1277 N N . GLN A 1 158 ? 105.654 38.096 -174.343 1.00 67.12 158 GLN A N 1
ATOM 1278 C CA . GLN A 1 158 ? 104.431 38.636 -173.724 1.00 67.12 158 GLN A CA 1
ATOM 1279 C C . GLN A 1 158 ? 103.750 37.639 -172.765 1.00 67.12 158 GLN A C 1
ATOM 1281 O O . GLN A 1 158 ? 103.196 38.041 -171.737 1.00 67.12 158 GLN A O 1
ATOM 1286 N N . LEU A 1 159 ? 103.833 36.333 -173.048 1.00 71.12 159 LEU A N 1
ATOM 1287 C CA . LEU A 1 159 ? 103.239 35.285 -172.210 1.00 71.12 159 LEU A CA 1
ATOM 1288 C C . LEU A 1 159 ? 103.890 35.202 -170.814 1.00 71.12 159 LEU A C 1
ATOM 1290 O O . LEU A 1 159 ? 103.187 35.069 -169.810 1.00 71.12 159 LEU A O 1
ATOM 1294 N N . LEU A 1 160 ? 105.220 35.325 -170.739 1.00 67.44 160 LEU A N 1
ATOM 1295 C CA . LEU A 1 160 ? 105.976 35.253 -169.480 1.00 67.44 160 LEU A CA 1
ATOM 1296 C C . LEU A 1 160 ? 105.702 36.449 -168.556 1.00 67.44 160 LEU A C 1
ATOM 1298 O O . LEU A 1 160 ? 105.608 36.280 -167.338 1.00 67.44 160 LEU A O 1
ATOM 1302 N N . ALA A 1 161 ? 105.516 37.646 -169.120 1.00 68.75 161 ALA A N 1
ATOM 1303 C CA . ALA A 1 161 ? 105.171 38.839 -168.346 1.00 68.75 161 ALA A CA 1
ATOM 1304 C C . ALA A 1 161 ? 103.799 38.711 -167.654 1.00 68.75 161 ALA A C 1
ATOM 1306 O O . ALA A 1 161 ? 103.648 39.092 -166.491 1.00 68.75 161 ALA A O 1
ATOM 1307 N N . SER A 1 162 ? 102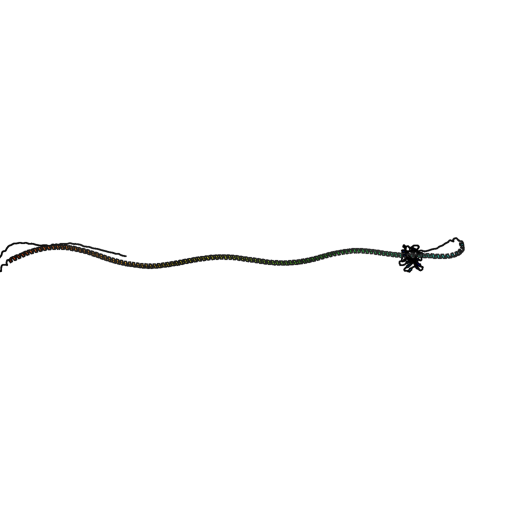.811 38.125 -168.342 1.00 64.88 162 SER A N 1
ATOM 1308 C CA . SER A 1 162 ? 101.455 37.932 -167.810 1.00 64.88 162 SER A CA 1
ATOM 1309 C C . SER A 1 162 ? 101.423 36.987 -166.599 1.00 64.88 162 SER A C 1
ATOM 1311 O O . SER A 1 162 ? 100.806 37.295 -165.575 1.00 64.88 162 SER A O 1
ATOM 1313 N N . GLN A 1 163 ? 102.152 35.866 -166.669 1.00 67.38 163 GLN A N 1
ATOM 1314 C CA . GLN A 1 163 ? 102.170 34.849 -165.609 1.00 67.38 163 GLN A CA 1
ATOM 1315 C C . GLN A 1 163 ? 102.700 35.385 -164.270 1.00 67.38 163 GLN A C 1
ATOM 1317 O O . GLN A 1 163 ? 102.144 35.061 -163.218 1.00 67.38 163 GLN A O 1
ATOM 1322 N N . LYS A 1 164 ? 103.722 36.252 -164.292 1.00 71.00 164 LYS A N 1
ATOM 1323 C CA . LYS A 1 164 ? 104.310 36.827 -163.071 1.00 71.00 164 LYS A CA 1
ATOM 1324 C C . LYS A 1 164 ? 103.309 37.684 -162.282 1.00 71.00 164 LYS A C 1
ATOM 1326 O O . LYS A 1 164 ? 103.243 37.573 -161.060 1.00 71.00 164 LYS A O 1
ATOM 1331 N N . ASN A 1 165 ? 102.501 38.489 -162.974 1.00 69.69 165 ASN A N 1
ATOM 1332 C CA . ASN A 1 165 ? 101.532 39.384 -162.332 1.00 69.69 165 ASN A CA 1
ATOM 1333 C C . ASN A 1 165 ? 100.352 38.635 -161.687 1.00 69.69 165 ASN A C 1
ATOM 1335 O O . ASN A 1 165 ? 99.808 39.114 -160.693 1.00 69.69 165 ASN A O 1
ATOM 1339 N N . LYS A 1 166 ? 99.973 37.453 -162.200 1.00 71.19 166 LYS A N 1
ATOM 1340 C CA . LYS A 1 166 ? 98.932 36.608 -161.582 1.00 71.19 166 LYS A CA 1
ATOM 1341 C C . LYS A 1 166 ? 99.341 36.163 -160.175 1.00 71.19 166 LYS A C 1
ATOM 1343 O O . LYS A 1 166 ? 98.579 36.332 -159.227 1.00 71.19 166 LYS A O 1
ATOM 1348 N N . HIS A 1 167 ? 100.563 35.655 -160.037 1.00 70.31 167 HIS A N 1
ATOM 1349 C CA . HIS A 1 167 ? 101.015 35.024 -158.797 1.00 70.31 167 HIS A CA 1
ATOM 1350 C C . HIS A 1 167 ? 101.239 36.033 -157.654 1.00 70.31 167 HIS A C 1
ATOM 1352 O O . HIS A 1 167 ? 100.973 35.735 -156.492 1.00 70.31 167 HIS A O 1
ATOM 1358 N N . GLU A 1 168 ? 101.636 37.273 -157.969 1.00 72.75 168 GLU A N 1
ATOM 1359 C CA . GLU A 1 168 ? 101.759 38.336 -156.958 1.00 72.75 168 GLU A CA 1
ATOM 1360 C C . GLU A 1 168 ? 100.397 38.819 -156.414 1.00 72.75 168 GLU A C 1
ATOM 1362 O O . GLU A 1 168 ? 100.338 39.405 -155.332 1.00 72.75 168 GLU A O 1
ATOM 1367 N N . MET A 1 169 ? 99.296 38.583 -157.139 1.00 72.69 169 MET A N 1
ATOM 1368 C CA . MET A 1 169 ? 97.936 38.890 -156.676 1.00 72.69 169 MET A CA 1
ATOM 1369 C C . MET A 1 169 ? 97.360 37.774 -155.794 1.00 72.69 169 MET A C 1
ATOM 1371 O O . MET A 1 169 ? 96.727 38.077 -154.784 1.00 72.69 169 MET A O 1
ATOM 1375 N N . GLU A 1 170 ? 97.636 36.507 -156.115 1.00 72.31 170 GLU A N 1
ATOM 1376 C CA . GLU A 1 170 ? 97.222 35.340 -155.315 1.00 72.31 170 GLU A CA 1
ATOM 1377 C C . GLU A 1 170 ? 97.768 35.426 -153.879 1.00 72.31 170 GLU A C 1
ATOM 1379 O O . GLU A 1 170 ? 96.999 35.445 -152.919 1.00 72.31 170 GLU A O 1
ATOM 1384 N N . VAL A 1 171 ? 99.079 35.649 -153.725 1.00 74.31 171 VAL A N 1
ATOM 1385 C CA . VAL A 1 171 ? 99.744 35.778 -152.410 1.00 74.31 171 VAL A CA 1
ATOM 1386 C C . VAL A 1 171 ? 99.235 36.983 -151.594 1.00 74.31 171 VAL A C 1
ATOM 1388 O O . VAL A 1 171 ? 99.317 36.996 -150.362 1.00 74.31 171 VAL A O 1
ATOM 1391 N N . LYS A 1 172 ? 98.693 38.022 -152.245 1.00 73.56 172 LYS A N 1
ATOM 1392 C CA . LYS A 1 172 ? 98.079 39.173 -151.554 1.00 73.56 172 LYS A CA 1
ATOM 1393 C C . LYS A 1 172 ? 96.673 38.858 -151.042 1.00 73.56 172 LYS A C 1
ATOM 1395 O O . LYS A 1 172 ? 96.322 39.359 -149.975 1.00 73.56 172 LYS A O 1
ATOM 1400 N N . LEU A 1 173 ? 95.910 38.028 -151.757 1.00 74.81 173 LEU A N 1
ATOM 1401 C CA . LEU A 1 173 ? 94.589 37.548 -151.341 1.00 74.81 173 LEU A CA 1
ATOM 1402 C C . LEU A 1 173 ? 94.689 36.624 -150.121 1.00 74.81 173 LEU A C 1
ATOM 1404 O O . LEU A 1 173 ? 94.129 36.954 -149.075 1.00 74.81 173 LEU A O 1
ATOM 1408 N N . GLU A 1 174 ? 95.507 35.569 -150.190 1.00 73.94 174 GLU A N 1
ATOM 1409 C CA . GLU A 1 174 ? 95.719 34.629 -149.072 1.00 73.94 174 GLU A CA 1
ATOM 1410 C C . GLU A 1 174 ? 96.151 35.352 -147.782 1.00 73.94 174 GLU A C 1
ATOM 1412 O O . GLU A 1 174 ? 95.719 35.029 -146.675 1.00 73.94 174 GLU A O 1
ATOM 1417 N N . LYS A 1 175 ? 96.981 36.397 -147.908 1.00 75.25 175 LYS A N 1
ATOM 1418 C CA . LYS A 1 175 ? 97.475 37.193 -146.773 1.00 75.25 175 LYS A CA 1
ATOM 1419 C C . LYS A 1 175 ? 96.420 38.126 -146.159 1.00 75.25 175 LYS A C 1
ATOM 1421 O O . LYS A 1 175 ? 96.620 38.603 -145.037 1.00 75.25 175 LYS A O 1
ATOM 1426 N N . ILE A 1 176 ? 95.321 38.397 -146.863 1.00 75.44 176 ILE A N 1
ATOM 1427 C CA . ILE A 1 176 ? 94.139 39.089 -146.329 1.00 75.44 176 ILE A CA 1
ATOM 1428 C C . ILE A 1 176 ? 93.198 38.072 -145.671 1.00 75.44 176 ILE A C 1
ATOM 1430 O O . ILE A 1 176 ? 92.781 38.291 -144.533 1.00 75.44 176 ILE A O 1
ATOM 1434 N N . GLU A 1 177 ? 92.952 36.928 -146.307 1.00 72.81 177 GLU A N 1
ATOM 1435 C CA . GLU A 1 177 ? 92.118 35.848 -145.760 1.00 72.81 177 GLU A CA 1
ATOM 1436 C C . GLU A 1 177 ? 92.687 35.291 -144.445 1.00 72.81 177 GLU A C 1
ATOM 1438 O O . GLU A 1 177 ? 91.971 35.218 -143.445 1.00 72.81 177 GLU A O 1
ATOM 1443 N N . LEU A 1 178 ? 94.000 35.041 -144.376 1.00 79.50 178 LEU A N 1
ATOM 1444 C CA . LEU A 1 178 ? 94.692 34.619 -143.151 1.00 79.50 178 LEU A CA 1
ATOM 1445 C C . LEU A 1 178 ? 94.548 35.643 -142.009 1.00 79.50 178 LEU A C 1
ATOM 1447 O O . LEU A 1 178 ? 94.470 35.265 -140.839 1.00 79.50 178 LEU A O 1
ATOM 1451 N N . LYS A 1 179 ? 94.495 36.946 -142.323 1.00 73.69 179 LYS A N 1
ATOM 1452 C CA . LYS A 1 179 ? 94.230 37.997 -141.325 1.00 73.69 179 LYS A CA 1
ATOM 1453 C C . LYS A 1 179 ? 92.772 37.996 -140.866 1.00 73.69 179 LYS A C 1
ATOM 1455 O O . LYS A 1 179 ? 92.538 38.211 -139.679 1.00 73.69 179 LYS A O 1
ATOM 1460 N N . SER A 1 180 ? 91.826 37.759 -141.775 1.00 76.75 180 SER A N 1
ATOM 1461 C CA . SER A 1 180 ? 90.398 37.668 -141.450 1.00 76.75 180 SER A CA 1
ATOM 1462 C C . SER A 1 180 ? 90.125 36.468 -140.546 1.00 76.75 180 SER A C 1
ATOM 1464 O O . SER A 1 180 ? 89.652 36.639 -139.426 1.00 76.75 180 SER A O 1
ATOM 1466 N N . SER A 1 181 ? 90.554 35.273 -140.959 1.00 77.12 181 SER A N 1
ATOM 1467 C CA . SER A 1 181 ? 90.351 34.044 -140.186 1.00 77.12 181 SER A CA 1
ATOM 1468 C C . SER A 1 181 ? 91.056 34.087 -138.824 1.00 77.12 181 SER A C 1
ATOM 1470 O O . SER A 1 181 ? 90.495 33.668 -137.814 1.00 77.12 181 SER A O 1
ATOM 1472 N N . LYS A 1 182 ? 92.244 34.708 -138.726 1.00 82.31 182 LYS A N 1
ATOM 1473 C CA . LYS A 1 182 ? 92.900 34.925 -137.424 1.00 82.31 182 LYS A CA 1
ATOM 1474 C C . LYS A 1 182 ? 92.124 35.877 -136.499 1.00 82.31 182 LYS A C 1
ATOM 1476 O O . LYS A 1 182 ? 92.225 35.739 -135.282 1.00 82.31 182 LYS A O 1
ATOM 1481 N N . LYS A 1 183 ? 91.343 36.821 -137.036 1.00 80.69 183 LYS A N 1
ATOM 1482 C CA . LYS A 1 183 ? 90.435 37.654 -136.231 1.00 80.69 183 LYS A CA 1
ATOM 1483 C C . LYS A 1 183 ? 89.238 36.838 -135.734 1.00 80.69 183 LYS A C 1
ATOM 1485 O O . LYS A 1 183 ? 88.931 36.906 -134.549 1.00 80.69 183 LYS A O 1
ATOM 1490 N N . GLU A 1 184 ? 88.635 36.022 -136.597 1.00 80.06 184 GLU A N 1
ATOM 1491 C CA . GLU A 1 184 ? 87.527 35.124 -136.233 1.00 80.06 184 GLU A CA 1
ATOM 1492 C C . GLU A 1 184 ? 87.936 34.114 -135.151 1.00 80.06 184 GLU A C 1
ATOM 1494 O O . GLU A 1 184 ? 87.205 33.928 -134.182 1.00 80.06 184 GLU A O 1
ATOM 1499 N N . VAL A 1 185 ? 89.131 33.518 -135.251 1.00 82.25 185 VAL A N 1
ATOM 1500 C CA . VAL A 1 185 ? 89.676 32.615 -134.219 1.00 82.25 185 VAL A CA 1
ATOM 1501 C C . VAL A 1 185 ? 89.821 33.327 -132.872 1.00 82.25 185 VAL A C 1
ATOM 1503 O O . VAL A 1 185 ? 89.409 32.772 -131.856 1.00 82.25 185 VAL A O 1
ATOM 1506 N N . ASN A 1 186 ? 90.335 34.561 -132.846 1.00 83.56 186 ASN A N 1
ATOM 1507 C CA . ASN A 1 186 ? 90.439 35.338 -131.607 1.00 83.56 186 ASN A CA 1
ATOM 1508 C C . ASN A 1 186 ? 89.052 35.673 -131.014 1.00 83.56 186 ASN A C 1
ATOM 1510 O O . ASN A 1 186 ? 88.867 35.609 -129.799 1.00 83.56 186 ASN A O 1
ATOM 1514 N N . GLU A 1 187 ? 88.067 36.011 -131.852 1.00 82.44 187 GLU A N 1
ATOM 1515 C CA . GLU A 1 187 ? 86.691 36.303 -131.418 1.00 82.44 187 GLU A CA 1
ATOM 1516 C C . GLU A 1 187 ? 85.972 35.043 -130.904 1.00 82.44 187 GLU A C 1
ATOM 1518 O O . GLU A 1 187 ? 85.254 35.103 -129.904 1.00 82.44 187 GLU A O 1
ATOM 1523 N N . LEU A 1 188 ? 86.223 33.879 -131.512 1.00 85.69 188 LEU A N 1
ATOM 1524 C CA . LEU A 1 188 ? 85.749 32.582 -131.022 1.00 85.69 188 LEU A CA 1
ATOM 1525 C C . LEU A 1 188 ? 86.432 32.168 -129.711 1.00 85.69 188 LEU A C 1
ATOM 1527 O O . LEU A 1 188 ? 85.748 31.672 -128.821 1.00 85.69 188 LEU A O 1
ATOM 1531 N N . GLN A 1 189 ? 87.736 32.415 -129.546 1.00 84.94 189 GLN A N 1
ATOM 1532 C CA . GLN A 1 189 ? 88.438 32.179 -128.277 1.00 84.94 189 GLN A CA 1
ATOM 1533 C C . GLN A 1 189 ? 87.895 33.062 -127.147 1.00 84.94 189 GLN A C 1
ATOM 1535 O O . GLN A 1 189 ? 87.676 32.566 -126.045 1.00 84.94 189 GLN A O 1
ATOM 1540 N N . HIS A 1 190 ? 87.616 34.343 -127.410 1.00 86.38 190 HIS A N 1
ATOM 1541 C CA . HIS A 1 190 ? 87.028 35.218 -126.395 1.00 86.38 190 HIS A CA 1
ATOM 1542 C C . HIS A 1 190 ? 85.607 34.775 -126.013 1.00 86.38 190 HIS A C 1
ATOM 1544 O O . HIS A 1 190 ? 85.296 34.699 -124.825 1.00 86.38 190 HIS A O 1
ATOM 1550 N N . ARG A 1 191 ? 84.774 34.391 -126.993 1.00 87.50 191 ARG A N 1
ATOM 1551 C CA . ARG A 1 191 ? 83.455 33.789 -126.730 1.00 87.50 191 ARG A CA 1
ATOM 1552 C C . ARG A 1 191 ? 83.547 32.485 -125.937 1.00 87.50 191 ARG A C 1
ATOM 1554 O O . ARG A 1 191 ? 82.700 32.256 -125.084 1.00 87.50 191 ARG A O 1
ATOM 1561 N N . LEU A 1 192 ? 84.555 31.650 -126.193 1.00 87.69 192 LEU A N 1
ATOM 1562 C CA . LEU A 1 192 ? 84.775 30.418 -125.435 1.00 87.69 192 LEU A CA 1
ATOM 1563 C C . LEU A 1 192 ? 85.135 30.712 -123.969 1.00 87.69 192 LEU A C 1
ATOM 1565 O O . LEU A 1 192 ? 84.588 30.053 -123.096 1.00 87.69 192 LEU A O 1
ATOM 1569 N N . SER A 1 193 ? 85.966 31.730 -123.700 1.00 88.00 193 SER A N 1
ATOM 1570 C CA . SER A 1 193 ? 86.247 32.198 -122.327 1.00 88.00 193 SER A CA 1
ATOM 1571 C C . SER A 1 193 ? 84.970 32.637 -121.613 1.00 88.00 193 SER A C 1
ATOM 1573 O O . SER A 1 193 ? 84.710 32.191 -120.503 1.00 88.00 193 SER A O 1
ATOM 1575 N N . ILE A 1 194 ? 84.123 33.428 -122.285 1.00 89.56 194 ILE A N 1
ATOM 1576 C CA . ILE A 1 194 ? 82.837 33.872 -121.727 1.00 89.56 194 ILE A CA 1
ATOM 1577 C C . ILE A 1 194 ? 81.933 32.668 -121.420 1.00 89.56 194 ILE A C 1
ATOM 1579 O O . ILE A 1 194 ? 81.397 32.589 -120.323 1.00 89.56 194 ILE A O 1
ATOM 1583 N N . TYR A 1 195 ? 81.808 31.693 -122.328 1.00 87.38 195 TYR A N 1
ATOM 1584 C CA . TYR A 1 195 ? 81.011 30.487 -122.065 1.00 87.38 195 TYR A CA 1
ATOM 1585 C C . TYR A 1 195 ? 81.598 29.589 -120.963 1.00 87.38 195 TYR A C 1
ATOM 1587 O O . TYR A 1 195 ? 80.836 28.915 -120.275 1.00 87.38 195 TYR A O 1
ATOM 1595 N N . MET A 1 196 ? 82.921 29.571 -120.772 1.00 84.69 196 MET A N 1
ATOM 1596 C CA . MET A 1 196 ? 83.558 28.892 -119.636 1.00 84.69 196 MET A CA 1
ATOM 1597 C C . MET A 1 196 ? 83.225 29.603 -118.320 1.00 84.69 196 MET A C 1
ATOM 1599 O O . MET A 1 196 ? 82.722 28.969 -117.403 1.00 84.69 196 MET A O 1
ATOM 1603 N N . GLU A 1 197 ? 83.401 30.924 -118.255 1.00 89.19 197 GLU A N 1
ATOM 1604 C CA . GLU A 1 197 ? 83.056 31.739 -117.082 1.00 89.19 197 GLU A CA 1
ATOM 1605 C C . GLU A 1 197 ? 81.550 31.661 -116.750 1.00 89.19 197 GLU A C 1
ATOM 1607 O O . GLU A 1 197 ? 81.171 31.570 -115.581 1.00 89.19 197 GLU A O 1
ATOM 1612 N N . GLU A 1 198 ? 80.676 31.622 -117.761 1.00 88.50 198 GLU A N 1
ATOM 1613 C CA . GLU A 1 198 ? 79.240 31.365 -117.597 1.00 88.50 198 GLU A CA 1
ATOM 1614 C C . GLU A 1 198 ? 78.955 29.938 -117.102 1.00 88.50 198 GLU A C 1
ATOM 1616 O O . GLU A 1 198 ? 78.090 29.772 -116.242 1.00 88.50 198 GLU A O 1
ATOM 1621 N N . SER A 1 199 ? 79.678 28.923 -117.589 1.00 85.75 199 SER A N 1
ATOM 1622 C CA . SER A 1 199 ? 79.546 27.525 -117.149 1.00 85.75 199 SER A CA 1
ATOM 1623 C C . SER A 1 199 ? 79.966 27.352 -115.690 1.00 85.75 199 SER A C 1
ATOM 1625 O O . SER A 1 199 ? 79.185 26.834 -114.895 1.00 85.75 199 SER A O 1
ATOM 1627 N N . ASP A 1 200 ? 81.133 27.867 -115.302 1.00 88.00 200 ASP A N 1
ATOM 1628 C CA . ASP A 1 200 ? 81.624 27.858 -113.918 1.00 88.00 200 ASP A CA 1
ATOM 1629 C C . ASP A 1 200 ? 80.657 28.632 -112.997 1.00 88.00 200 ASP A C 1
ATOM 1631 O O . ASP A 1 200 ? 80.354 28.218 -111.873 1.00 88.00 200 ASP A O 1
ATOM 1635 N N . SER A 1 201 ? 80.086 29.737 -113.496 1.00 89.50 201 SER A N 1
ATOM 1636 C CA . SER A 1 201 ? 79.046 30.505 -112.802 1.00 89.50 201 SER A CA 1
ATOM 1637 C C . SER A 1 201 ? 77.693 29.782 -112.736 1.00 89.50 201 SER A C 1
ATOM 1639 O O . SER A 1 201 ? 76.870 30.120 -111.884 1.00 89.50 201 SER A O 1
ATOM 1641 N N . MET A 1 202 ? 77.409 28.813 -113.608 1.00 89.81 202 MET A N 1
ATOM 1642 C CA . MET A 1 202 ? 76.225 27.954 -113.505 1.00 89.81 202 MET A CA 1
ATOM 1643 C C . MET A 1 202 ? 76.472 26.776 -112.564 1.00 89.81 202 MET A C 1
ATOM 1645 O O . MET A 1 202 ? 75.615 26.509 -111.728 1.00 89.81 202 MET A O 1
ATOM 1649 N N . GLU A 1 203 ? 77.631 26.121 -112.631 1.00 89.94 203 GLU A N 1
ATOM 1650 C CA . GLU A 1 203 ? 77.982 24.988 -111.767 1.00 89.94 203 GLU A CA 1
ATOM 1651 C C . GLU A 1 203 ? 78.066 25.403 -110.290 1.00 89.94 203 GLU A C 1
ATOM 1653 O O . GLU A 1 203 ? 77.480 24.746 -109.432 1.00 89.94 203 GLU A O 1
ATOM 1658 N N . THR A 1 204 ? 78.663 26.563 -109.993 1.00 89.75 204 THR A N 1
ATOM 1659 C CA . THR A 1 204 ? 78.663 27.138 -108.632 1.00 89.75 204 THR A CA 1
ATOM 1660 C C . THR A 1 204 ? 77.255 27.434 -108.103 1.00 89.75 204 THR A C 1
ATOM 1662 O O . THR A 1 204 ? 76.959 27.100 -106.957 1.00 89.75 204 THR A O 1
ATOM 1665 N N . LYS A 1 205 ? 76.350 27.982 -108.929 1.00 91.88 205 LYS A N 1
ATOM 1666 C CA . LYS A 1 205 ? 74.933 28.178 -108.554 1.00 91.88 205 LYS A CA 1
ATOM 1667 C C . LYS A 1 205 ? 74.184 26.854 -108.389 1.00 91.88 205 LYS A C 1
ATOM 1669 O O . LYS A 1 205 ? 73.306 26.755 -107.538 1.00 91.88 205 LYS A O 1
ATOM 1674 N N . LEU A 1 206 ? 74.504 25.844 -109.197 1.00 90.19 206 LEU A N 1
ATOM 1675 C CA . LEU A 1 206 ? 73.889 24.519 -109.117 1.00 90.19 206 LEU A CA 1
ATOM 1676 C C . LEU A 1 206 ? 74.301 23.830 -107.810 1.00 90.19 206 LEU A C 1
ATOM 1678 O O . LEU A 1 206 ? 73.437 23.307 -107.113 1.00 90.19 206 LEU A O 1
ATOM 1682 N N . GLN A 1 207 ? 75.575 23.930 -107.419 1.00 90.19 207 GLN A N 1
ATOM 1683 C CA . GLN A 1 207 ? 76.057 23.478 -106.112 1.00 90.19 207 GLN A CA 1
ATOM 1684 C C . GLN A 1 207 ? 75.398 24.251 -104.956 1.00 90.19 207 GLN A C 1
ATOM 1686 O O . GLN A 1 207 ? 74.939 23.628 -104.004 1.00 90.19 207 GLN A O 1
ATOM 1691 N N . GLU A 1 208 ? 75.251 25.577 -105.053 1.00 91.00 208 GLU A N 1
ATOM 1692 C CA . GLU A 1 208 ? 74.540 26.362 -104.031 1.00 91.00 208 GLU A CA 1
ATOM 1693 C C . GLU A 1 208 ? 73.080 25.895 -103.867 1.00 91.00 208 GLU A C 1
ATOM 1695 O O . GLU A 1 208 ? 72.612 25.681 -102.748 1.00 91.00 208 GLU A O 1
ATOM 1700 N N . VAL A 1 209 ? 72.367 25.652 -104.973 1.00 90.81 209 VAL A N 1
ATOM 1701 C CA . VAL A 1 209 ? 71.001 25.098 -104.957 1.00 90.81 209 VAL A CA 1
ATOM 1702 C C . VAL A 1 209 ? 70.975 23.661 -104.421 1.00 90.81 209 VAL A C 1
ATOM 1704 O O . VAL A 1 209 ? 70.049 23.309 -103.692 1.00 90.81 209 VAL A O 1
ATOM 1707 N N . GLN A 1 210 ? 71.981 22.838 -104.721 1.00 91.62 210 GLN A N 1
ATOM 1708 C CA . GLN A 1 210 ? 72.129 21.473 -104.199 1.00 91.62 210 GLN A CA 1
ATOM 1709 C C . GLN A 1 210 ? 72.319 21.472 -102.670 1.00 91.62 210 GLN A C 1
ATOM 1711 O O . GLN A 1 210 ? 71.719 20.651 -101.967 1.00 91.62 210 GLN A O 1
ATOM 1716 N N . ASP A 1 211 ? 73.095 22.418 -102.140 1.00 91.56 211 ASP A N 1
ATOM 1717 C CA . ASP A 1 211 ? 73.346 22.579 -100.706 1.00 91.56 211 ASP A CA 1
ATOM 1718 C C . ASP A 1 211 ? 72.124 23.167 -99.980 1.00 91.56 211 ASP A C 1
ATOM 1720 O O . ASP A 1 211 ? 71.718 22.649 -98.936 1.00 91.56 211 ASP A O 1
ATOM 1724 N N . GLN A 1 212 ? 71.451 24.165 -100.568 1.00 92.94 212 GLN A N 1
ATOM 1725 C CA . GLN A 1 212 ? 70.167 24.686 -100.076 1.00 92.94 212 GLN A CA 1
ATOM 1726 C C . GLN A 1 212 ? 69.074 23.601 -100.072 1.00 92.94 212 GLN A C 1
ATOM 1728 O O . GLN A 1 212 ? 68.319 23.475 -99.103 1.00 92.94 212 GLN A O 1
ATOM 1733 N N . LEU A 1 213 ? 69.003 22.763 -101.112 1.00 91.38 213 LEU A N 1
ATOM 1734 C CA . LEU A 1 213 ? 68.085 21.623 -101.184 1.00 91.38 213 LEU A CA 1
ATOM 1735 C C . LEU A 1 213 ? 68.425 20.559 -100.129 1.00 91.38 213 LEU A C 1
ATOM 1737 O O . LEU A 1 213 ? 67.527 19.971 -99.529 1.00 91.38 213 LEU A O 1
ATOM 1741 N N . SER A 1 214 ? 69.707 20.323 -99.857 1.00 91.25 214 SER A N 1
ATOM 1742 C CA . SER A 1 214 ? 70.147 19.389 -98.813 1.00 91.25 214 SER A CA 1
ATOM 1743 C C . SER A 1 214 ? 69.804 19.903 -97.409 1.00 91.25 214 SER A C 1
ATOM 1745 O O . SER A 1 214 ? 69.286 19.151 -96.581 1.00 91.25 214 SER A O 1
ATOM 1747 N N . SER A 1 215 ? 70.010 21.199 -97.159 1.00 92.38 215 SER A N 1
ATOM 1748 C CA . SER A 1 215 ? 69.657 21.875 -95.906 1.00 92.38 215 SER A CA 1
ATOM 1749 C C . SER A 1 215 ? 68.143 21.880 -95.660 1.00 92.38 215 SER A C 1
ATOM 1751 O O . SER A 1 215 ? 67.692 21.432 -94.606 1.00 92.38 215 SER A O 1
ATOM 1753 N N . THR A 1 216 ? 67.337 22.266 -96.651 1.00 91.69 216 THR A N 1
ATOM 1754 C CA . THR A 1 216 ? 65.866 22.267 -96.529 1.00 91.69 216 THR A CA 1
ATOM 1755 C C . THR A 1 216 ? 65.274 20.861 -96.393 1.00 91.69 216 THR A C 1
ATOM 1757 O O . THR A 1 216 ? 64.304 20.680 -95.658 1.00 91.69 216 THR A O 1
ATOM 1760 N N . ASN A 1 217 ? 65.872 19.829 -97.003 1.00 92.06 217 ASN A N 1
ATOM 1761 C CA . ASN A 1 217 ? 65.485 18.435 -96.744 1.00 92.06 217 ASN A CA 1
ATOM 1762 C C . ASN A 1 217 ? 65.807 17.988 -95.305 1.00 92.06 217 ASN A C 1
ATOM 1764 O O . ASN A 1 217 ? 65.014 17.258 -94.705 1.00 92.06 217 ASN A O 1
ATOM 1768 N N . LEU A 1 218 ? 66.924 18.442 -94.722 1.00 93.75 218 LEU A N 1
ATOM 1769 C CA . LEU A 1 218 ? 67.241 18.196 -93.310 1.00 93.75 218 LEU A CA 1
ATOM 1770 C C . LEU A 1 218 ? 66.203 18.862 -92.390 1.00 93.75 218 LEU A C 1
ATOM 1772 O O . LEU A 1 218 ? 65.679 18.214 -91.483 1.00 93.75 218 LEU A O 1
ATOM 1776 N N . GLU A 1 219 ? 65.856 20.123 -92.651 1.00 93.31 219 GLU A N 1
ATOM 1777 C CA . GLU A 1 219 ? 64.831 20.862 -91.902 1.00 93.31 219 GLU A CA 1
ATOM 1778 C C . GLU A 1 219 ? 63.437 20.232 -92.038 1.00 93.31 219 GLU A C 1
ATOM 1780 O O . GLU A 1 219 ? 62.719 20.104 -91.043 1.00 93.31 219 GLU A O 1
ATOM 1785 N N . LEU A 1 220 ? 63.063 19.750 -93.228 1.00 93.38 220 LEU A N 1
ATOM 1786 C CA . LEU A 1 220 ? 61.836 18.972 -93.442 1.00 93.38 220 LEU A CA 1
ATOM 1787 C C . LEU A 1 220 ? 61.848 17.649 -92.662 1.00 93.38 220 LEU A C 1
ATOM 1789 O O . LEU A 1 220 ? 60.824 17.261 -92.101 1.00 93.38 220 LEU A O 1
ATOM 1793 N N . GLY A 1 221 ? 62.994 16.972 -92.564 1.00 92.19 221 GLY A N 1
ATOM 1794 C CA . GLY A 1 221 ? 63.158 15.788 -91.716 1.00 92.19 221 GLY A CA 1
ATOM 1795 C C . GLY A 1 221 ? 62.975 16.102 -90.227 1.00 92.19 221 GLY A C 1
ATOM 1796 O O . GLY A 1 221 ? 62.216 15.423 -89.532 1.00 92.19 221 GLY A O 1
ATOM 1797 N N . LEU A 1 222 ? 63.615 17.166 -89.737 1.00 94.38 222 LEU A N 1
ATOM 1798 C CA . LEU A 1 222 ? 63.524 17.605 -88.341 1.00 94.38 222 LEU A CA 1
ATOM 1799 C C . LEU A 1 222 ? 62.105 18.059 -87.969 1.00 94.38 222 LEU A C 1
ATOM 1801 O O . LEU A 1 222 ? 61.566 17.608 -86.958 1.00 94.38 222 LEU A O 1
ATOM 1805 N N . THR A 1 223 ? 61.469 18.889 -88.795 1.00 92.38 223 THR A N 1
ATOM 1806 C CA . THR A 1 223 ? 60.090 19.362 -88.572 1.00 92.38 223 THR A CA 1
ATOM 1807 C C . THR A 1 223 ? 59.063 18.236 -88.689 1.00 92.38 223 THR A C 1
ATOM 1809 O O . THR A 1 223 ? 58.116 18.197 -87.904 1.00 92.38 223 THR A O 1
ATOM 1812 N N . ARG A 1 224 ? 59.266 17.252 -89.578 1.00 93.69 224 ARG A N 1
ATOM 1813 C CA . ARG A 1 224 ? 58.445 16.029 -89.630 1.00 93.69 224 ARG A CA 1
ATOM 1814 C C . ARG A 1 224 ? 58.556 15.214 -88.340 1.00 93.69 224 ARG A C 1
ATOM 1816 O O . ARG A 1 224 ? 57.529 14.812 -87.798 1.00 93.69 224 ARG A O 1
ATOM 1823 N N . ASN A 1 225 ? 59.769 15.020 -87.822 1.00 93.62 225 ASN A N 1
ATOM 1824 C CA . ASN A 1 225 ? 59.997 14.308 -86.561 1.00 93.62 225 ASN A CA 1
ATOM 1825 C C . ASN A 1 225 ? 59.381 15.057 -85.364 1.00 93.62 225 ASN A C 1
ATOM 1827 O O . ASN A 1 225 ? 58.770 14.433 -84.496 1.00 93.62 225 ASN A O 1
ATOM 1831 N N . GLN A 1 226 ? 59.480 16.391 -85.335 1.00 94.50 226 GLN A N 1
ATOM 1832 C CA . GLN A 1 226 ? 58.806 17.233 -84.340 1.00 94.50 226 GLN A CA 1
ATOM 1833 C C . GLN A 1 226 ? 57.279 17.107 -84.432 1.00 94.50 226 GLN A C 1
ATOM 1835 O O . GLN A 1 226 ? 56.633 16.896 -83.411 1.00 94.50 226 GLN A O 1
ATOM 1840 N N . LEU A 1 227 ? 56.701 17.143 -85.637 1.00 93.81 227 LEU A N 1
ATOM 1841 C CA . LEU A 1 227 ? 55.263 16.954 -85.851 1.00 93.81 227 LEU A CA 1
ATOM 1842 C C . LEU A 1 227 ? 54.788 15.563 -85.400 1.00 93.81 227 LEU A C 1
ATOM 1844 O O . LEU A 1 227 ? 53.700 15.438 -84.840 1.00 93.81 227 LEU A O 1
ATOM 1848 N N . GLU A 1 228 ? 55.583 14.515 -85.614 1.00 93.44 228 GLU A N 1
ATOM 1849 C CA . GLU A 1 228 ? 55.265 13.159 -85.157 1.00 93.44 228 GLU A CA 1
ATOM 1850 C C . GLU A 1 228 ? 55.355 13.016 -83.627 1.00 93.44 228 GLU A C 1
ATOM 1852 O O . GLU A 1 228 ? 54.491 12.383 -83.017 1.00 93.44 228 GLU A O 1
ATOM 1857 N N . LEU A 1 229 ? 56.342 13.656 -82.990 1.00 94.31 229 LEU A N 1
ATOM 1858 C CA . LEU A 1 229 ? 56.418 13.780 -81.529 1.00 94.31 229 LEU A CA 1
ATOM 1859 C C . LEU A 1 229 ? 55.211 14.548 -80.968 1.00 94.31 229 LEU A C 1
ATOM 1861 O O . LEU A 1 229 ? 54.582 14.084 -80.018 1.00 94.31 229 LEU A O 1
ATOM 1865 N N . SER A 1 230 ? 54.833 15.673 -81.583 1.00 93.75 230 SER A N 1
ATOM 1866 C CA . SER A 1 230 ? 53.646 16.444 -81.195 1.00 93.75 230 SER A CA 1
ATOM 1867 C C . SER A 1 230 ? 52.360 15.634 -81.350 1.00 93.75 230 SER A C 1
ATOM 1869 O O . SER A 1 230 ? 51.527 15.655 -80.451 1.00 93.75 230 SER A O 1
ATOM 1871 N N . ARG A 1 231 ? 52.204 14.867 -82.439 1.00 94.81 231 ARG A N 1
ATOM 1872 C CA . ARG A 1 231 ? 51.054 13.965 -82.638 1.00 94.81 231 ARG A CA 1
ATOM 1873 C C . ARG A 1 231 ? 50.975 12.880 -81.565 1.00 94.81 231 ARG A C 1
ATOM 1875 O O . ARG A 1 231 ? 49.885 12.631 -81.061 1.00 94.81 231 ARG A O 1
ATOM 1882 N N . ARG A 1 232 ? 52.106 12.277 -81.179 1.00 93.88 232 ARG A N 1
ATOM 1883 C CA . ARG A 1 232 ? 52.146 11.310 -80.069 1.00 93.88 232 ARG A CA 1
ATOM 1884 C C . ARG A 1 232 ? 51.761 11.952 -78.737 1.00 93.88 232 ARG A C 1
ATOM 1886 O O . ARG A 1 232 ? 50.883 11.424 -78.067 1.00 93.88 232 ARG A O 1
ATOM 1893 N N . LYS A 1 233 ? 52.297 13.132 -78.402 1.00 95.31 233 LYS A N 1
ATOM 1894 C CA . LYS A 1 233 ? 51.914 13.834 -77.163 1.00 95.31 233 LYS A CA 1
ATOM 1895 C C . LYS A 1 233 ? 50.449 14.293 -77.169 1.00 95.31 233 LYS A C 1
ATOM 1897 O O . LYS A 1 233 ? 49.832 14.284 -76.112 1.00 95.31 233 LYS A O 1
ATOM 1902 N N . VAL A 1 234 ? 49.865 14.637 -78.323 1.00 93.75 234 VAL A N 1
ATOM 1903 C CA . VAL A 1 234 ? 48.412 14.882 -78.443 1.00 93.75 234 VAL A CA 1
ATOM 1904 C C . VAL A 1 234 ? 47.619 13.607 -78.157 1.00 93.75 234 VAL A C 1
ATOM 1906 O O . VAL A 1 234 ? 46.723 13.656 -77.326 1.00 93.75 234 VAL A O 1
ATOM 1909 N N . PHE A 1 235 ? 47.977 12.467 -78.756 1.00 94.19 235 PHE A N 1
ATOM 1910 C CA . PHE A 1 235 ? 47.295 11.192 -78.499 1.00 94.19 235 PHE A CA 1
ATOM 1911 C C . PHE A 1 235 ? 47.390 10.765 -77.022 1.00 94.19 235 PHE A C 1
ATOM 1913 O O . PHE A 1 235 ? 46.384 10.408 -76.416 1.00 94.19 235 PHE A O 1
ATOM 1920 N N . GLU A 1 236 ? 48.571 10.890 -76.408 1.00 94.12 236 GLU A N 1
ATOM 1921 C CA . GLU A 1 236 ? 48.761 10.675 -74.966 1.00 94.12 236 GLU A CA 1
ATOM 1922 C C . GLU A 1 236 ? 47.841 11.588 -74.132 1.00 94.12 236 GLU A C 1
ATOM 1924 O O . GLU A 1 236 ? 47.165 11.113 -73.224 1.00 94.12 236 GLU A O 1
ATOM 1929 N N . LEU A 1 237 ? 47.748 12.882 -74.468 1.00 95.06 237 LEU A N 1
ATOM 1930 C CA . LEU A 1 237 ? 46.854 13.829 -73.785 1.00 95.06 237 LEU A CA 1
ATOM 1931 C C . LEU A 1 237 ? 45.365 13.527 -74.021 1.00 95.06 237 LEU A C 1
ATOM 1933 O O . LEU A 1 237 ? 44.548 13.795 -73.143 1.00 95.06 237 LEU A O 1
ATOM 1937 N N . GLU A 1 238 ? 44.990 12.959 -75.168 1.00 94.81 238 GLU A N 1
ATOM 1938 C CA . GLU A 1 238 ? 43.623 12.503 -75.447 1.00 94.81 238 GLU A CA 1
ATOM 1939 C C . GLU A 1 238 ? 43.261 11.255 -74.621 1.00 94.81 238 GLU A C 1
ATOM 1941 O O . GLU A 1 238 ? 42.138 11.165 -74.113 1.00 94.81 238 GLU A O 1
ATOM 1946 N N . GLU A 1 239 ? 44.200 10.329 -74.395 1.00 94.62 239 GLU A N 1
ATOM 1947 C CA . GLU A 1 239 ? 44.014 9.191 -73.483 1.00 94.62 239 GLU A CA 1
ATOM 1948 C C . GLU A 1 239 ? 44.005 9.618 -72.002 1.00 94.62 239 GLU A C 1
ATOM 1950 O O . GLU A 1 239 ? 43.123 9.189 -71.247 1.00 94.62 239 GLU A O 1
ATOM 1955 N N . GLU A 1 240 ? 44.904 10.516 -71.585 1.00 95.00 240 GLU A N 1
ATOM 1956 C CA . GLU A 1 240 ? 44.910 11.150 -70.255 1.00 95.00 240 GLU A CA 1
ATOM 1957 C C . GLU A 1 240 ? 43.581 11.898 -69.997 1.00 95.00 240 GLU A C 1
ATOM 1959 O O . GLU A 1 240 ? 42.947 11.726 -68.953 1.00 95.00 240 GLU A O 1
ATOM 1964 N N . LEU A 1 241 ? 43.073 12.655 -70.977 1.00 94.50 241 LEU A N 1
ATOM 1965 C CA . LEU A 1 241 ? 41.779 13.341 -70.890 1.00 94.50 241 LEU A CA 1
ATOM 1966 C C . LEU A 1 241 ? 40.596 12.359 -70.876 1.00 94.50 241 LEU A C 1
ATOM 1968 O O . LEU A 1 241 ? 39.641 12.556 -70.124 1.00 94.50 241 LEU A O 1
ATOM 1972 N N . SER A 1 242 ? 40.642 11.285 -71.670 1.00 93.75 242 SER A N 1
ATOM 1973 C CA . SER A 1 242 ? 39.601 10.247 -71.707 1.00 93.75 242 SER A CA 1
ATOM 1974 C C . SER A 1 242 ? 39.511 9.473 -70.389 1.00 93.75 242 SER A C 1
ATOM 1976 O O . SER A 1 242 ? 38.414 9.196 -69.897 1.00 93.75 242 SER A O 1
ATOM 1978 N N . THR A 1 243 ? 40.654 9.140 -69.788 1.00 94.25 243 THR A N 1
ATOM 1979 C CA . THR A 1 243 ? 40.726 8.461 -68.486 1.00 94.25 243 THR A CA 1
ATOM 1980 C C . THR A 1 243 ? 40.309 9.388 -67.347 1.00 94.25 243 THR A C 1
ATOM 1982 O O . THR A 1 243 ? 39.450 9.000 -66.554 1.00 94.25 243 THR A O 1
ATOM 1985 N N . SER A 1 244 ? 40.783 10.636 -67.326 1.00 93.44 244 SER A N 1
ATOM 1986 C CA . SER A 1 244 ? 40.348 11.665 -66.369 1.00 93.44 244 SER A CA 1
ATOM 1987 C C . SER A 1 244 ? 38.839 11.949 -66.461 1.00 93.44 244 SER A C 1
ATOM 1989 O O . SER A 1 244 ? 38.141 11.988 -65.448 1.00 93.44 244 SER A O 1
ATOM 1991 N N . LYS A 1 245 ? 38.267 12.012 -67.673 1.00 94.81 245 LYS A N 1
ATOM 1992 C CA . LYS A 1 245 ? 36.814 12.156 -67.879 1.00 94.81 245 LYS A CA 1
ATOM 1993 C C . LYS A 1 245 ? 36.016 10.964 -67.333 1.00 94.81 245 LYS A C 1
ATOM 1995 O O . LYS A 1 245 ? 34.975 11.173 -66.714 1.00 94.81 245 LYS A O 1
ATOM 2000 N N . LYS A 1 246 ? 36.502 9.729 -67.514 1.00 95.06 246 LYS A N 1
ATOM 2001 C CA . LYS A 1 246 ? 35.891 8.519 -66.924 1.00 95.06 246 LYS A CA 1
ATOM 2002 C C . LYS A 1 246 ? 35.978 8.530 -65.394 1.00 95.06 246 LYS A C 1
ATOM 2004 O O . LYS A 1 246 ? 35.005 8.173 -64.732 1.00 95.06 246 LYS A O 1
ATOM 2009 N N . GLN A 1 247 ? 37.102 8.981 -64.830 1.00 95.19 247 GLN A N 1
ATOM 2010 C CA . GLN A 1 247 ? 37.261 9.166 -63.384 1.00 95.19 247 GLN A CA 1
ATOM 2011 C C . GLN A 1 247 ? 36.263 10.201 -62.850 1.00 95.19 247 GLN A C 1
ATOM 2013 O O . GLN A 1 247 ? 35.523 9.885 -61.920 1.00 95.19 247 GLN A O 1
ATOM 2018 N N . LEU A 1 248 ? 36.146 11.369 -63.491 1.00 94.88 248 LEU A N 1
ATOM 2019 C CA . LEU A 1 248 ? 35.184 12.411 -63.120 1.00 94.88 248 LEU A CA 1
ATOM 2020 C C . LEU A 1 248 ? 33.735 11.892 -63.144 1.00 94.88 248 LEU A C 1
ATOM 2022 O O . LEU A 1 248 ? 32.993 12.119 -62.194 1.00 94.88 248 LEU A O 1
ATOM 2026 N N . GLN A 1 249 ? 33.351 11.128 -64.173 1.00 94.25 249 GLN A N 1
ATOM 2027 C CA . GLN A 1 249 ? 32.032 10.483 -64.243 1.00 94.25 249 GLN A CA 1
ATOM 2028 C C . GLN A 1 249 ? 31.814 9.458 -63.117 1.00 94.25 249 GLN A C 1
ATOM 2030 O O . GLN A 1 249 ? 30.732 9.403 -62.539 1.00 94.25 249 GLN A O 1
ATOM 2035 N N . SER A 1 250 ? 32.831 8.667 -62.758 1.00 93.69 250 SER A N 1
ATOM 2036 C CA . SER A 1 250 ? 32.726 7.729 -61.630 1.00 93.69 250 SER A CA 1
ATOM 2037 C C . SER A 1 250 ? 32.642 8.437 -60.269 1.00 93.69 250 SER A C 1
ATOM 2039 O O . SER A 1 250 ? 31.923 7.974 -59.382 1.00 93.69 250 SER A O 1
ATOM 2041 N N . MET A 1 251 ? 33.310 9.586 -60.117 1.00 95.19 251 MET A N 1
ATOM 2042 C CA . MET A 1 251 ? 33.216 10.434 -58.927 1.00 95.19 251 MET A CA 1
ATOM 2043 C C . MET A 1 251 ? 31.838 11.091 -58.816 1.00 95.19 251 MET A C 1
ATOM 2045 O O . MET A 1 251 ? 31.266 11.067 -57.734 1.00 95.19 251 MET A O 1
ATOM 2049 N N . ASP A 1 252 ? 31.270 11.598 -59.912 1.00 94.56 252 ASP A N 1
ATOM 2050 C CA . ASP A 1 252 ? 29.920 12.181 -59.944 1.00 94.56 252 ASP A CA 1
ATOM 2051 C C . ASP A 1 252 ? 28.838 11.146 -59.573 1.00 94.56 252 ASP A C 1
ATOM 2053 O O . ASP A 1 252 ? 28.053 11.369 -58.654 1.00 94.56 252 ASP A O 1
ATOM 2057 N N . ILE A 1 253 ? 28.889 9.941 -60.156 1.00 94.12 253 ILE A N 1
ATOM 2058 C CA . ILE A 1 253 ? 28.014 8.812 -59.770 1.00 94.12 253 ILE A CA 1
ATOM 2059 C C . ILE A 1 253 ? 28.185 8.439 -58.284 1.00 94.12 253 ILE A C 1
ATOM 2061 O O . ILE A 1 253 ? 27.227 8.033 -57.624 1.00 94.12 253 ILE A O 1
ATOM 2065 N N . THR A 1 254 ? 29.399 8.559 -57.740 1.00 94.75 254 THR A N 1
ATOM 2066 C CA . THR A 1 254 ? 29.667 8.285 -56.318 1.00 94.75 254 THR A CA 1
ATOM 2067 C C . THR A 1 254 ? 29.124 9.400 -55.420 1.00 94.75 254 THR A C 1
ATOM 2069 O O . THR A 1 254 ? 28.533 9.106 -54.384 1.00 94.75 254 THR A O 1
ATOM 2072 N N . LEU A 1 255 ? 29.252 10.666 -55.826 1.00 95.25 255 LEU A N 1
ATOM 2073 C CA . LEU A 1 255 ? 28.695 11.821 -55.119 1.00 95.25 255 LEU A CA 1
ATOM 2074 C C . LEU A 1 255 ? 27.164 11.788 -55.095 1.00 95.25 255 LEU A C 1
ATOM 2076 O O . LEU A 1 255 ? 26.587 12.019 -54.038 1.00 95.25 255 LEU A O 1
ATOM 2080 N N . GLN A 1 256 ? 26.514 11.432 -56.205 1.00 94.12 256 GLN A N 1
ATOM 2081 C CA . GLN A 1 256 ? 25.057 11.267 -56.277 1.00 94.12 256 GLN A CA 1
ATOM 2082 C C . GLN A 1 256 ? 24.575 10.193 -55.289 1.00 94.12 256 GLN A C 1
ATOM 2084 O O . GLN A 1 256 ? 23.715 10.468 -54.455 1.00 94.12 256 GLN A O 1
ATOM 2089 N N . LYS A 1 257 ? 25.213 9.014 -55.266 1.00 94.12 257 LYS A N 1
ATOM 2090 C CA . LYS A 1 257 ? 24.903 7.954 -54.286 1.00 94.12 257 LYS A CA 1
ATOM 2091 C C . LYS A 1 257 ? 25.138 8.382 -52.837 1.00 94.12 257 LYS A C 1
ATOM 2093 O O . LYS A 1 257 ? 24.349 8.037 -51.962 1.00 94.12 257 LYS A O 1
ATOM 2098 N N . LEU A 1 258 ? 26.202 9.141 -52.567 1.00 94.62 258 LEU A N 1
ATOM 2099 C CA . LEU A 1 258 ? 26.465 9.687 -51.233 1.00 94.62 258 LEU A CA 1
ATOM 2100 C C . LEU A 1 258 ? 25.429 10.751 -50.833 1.00 94.62 258 LEU A C 1
ATOM 2102 O O . LEU A 1 258 ? 25.066 10.819 -49.663 1.00 94.62 258 LEU A O 1
ATOM 2106 N N . GLN A 1 259 ? 24.910 11.542 -51.776 1.00 94.25 259 GLN A N 1
ATOM 2107 C CA . GLN A 1 259 ? 23.809 12.484 -51.538 1.00 94.25 259 GLN A CA 1
ATOM 2108 C C . GLN A 1 259 ? 22.481 11.761 -51.268 1.00 94.25 259 GLN A C 1
ATOM 2110 O O . GLN A 1 259 ? 21.766 12.146 -50.345 1.00 94.25 259 GLN A O 1
ATOM 2115 N N . GLU A 1 260 ? 22.171 10.688 -52.000 1.00 94.69 260 GLU A N 1
ATOM 2116 C CA . GLU A 1 260 ? 21.008 9.823 -51.742 1.00 94.69 260 GLU A CA 1
ATOM 2117 C C . GLU A 1 260 ? 21.090 9.173 -50.351 1.00 94.69 260 GLU A C 1
ATOM 2119 O O . GLU A 1 260 ? 20.143 9.251 -49.567 1.00 94.69 260 GLU A O 1
ATOM 2124 N N . GLN A 1 261 ? 22.248 8.605 -49.993 1.00 94.69 261 GLN A N 1
ATOM 2125 C CA . GLN A 1 261 ? 22.497 8.033 -48.664 1.00 94.69 261 GLN A CA 1
ATOM 2126 C C . GLN A 1 261 ? 22.426 9.088 -47.551 1.00 94.69 261 GLN A C 1
ATOM 2128 O O . GLN A 1 261 ? 21.841 8.835 -46.495 1.00 94.69 261 GLN A O 1
ATOM 2133 N N . LEU A 1 262 ? 22.964 10.289 -47.783 1.00 94.38 262 LEU A N 1
ATOM 2134 C CA . LEU A 1 262 ? 22.850 11.415 -46.855 1.00 94.38 262 LEU A CA 1
ATOM 2135 C C . LEU A 1 262 ? 21.392 11.881 -46.712 1.00 94.38 262 LEU A C 1
ATOM 2137 O O . LEU A 1 262 ? 20.984 12.284 -45.627 1.00 94.38 262 LEU A O 1
ATOM 2141 N N . SER A 1 263 ? 20.582 11.804 -47.770 1.00 92.94 263 SER A N 1
ATOM 2142 C CA . SER A 1 263 ? 19.150 12.108 -47.706 1.00 92.94 263 SER A CA 1
ATOM 2143 C C . SER A 1 263 ? 18.388 11.065 -46.878 1.00 92.94 263 SER A C 1
ATOM 2145 O O . SER A 1 263 ? 17.680 11.447 -45.946 1.00 92.94 263 SER A O 1
ATOM 2147 N N . SER A 1 264 ? 18.604 9.765 -47.127 1.00 94.12 264 SER A N 1
ATOM 2148 C CA . SER A 1 264 ? 17.990 8.670 -46.350 1.00 94.12 264 SER A CA 1
ATOM 2149 C C . SER A 1 264 ? 18.342 8.764 -44.866 1.00 94.12 264 SER A C 1
ATOM 2151 O O . SER A 1 264 ? 17.456 8.836 -44.019 1.00 94.12 264 SER A O 1
ATOM 2153 N N . THR A 1 265 ? 19.631 8.892 -44.544 1.00 93.00 265 THR A N 1
ATOM 2154 C CA . THR A 1 265 ? 20.093 8.981 -43.149 1.00 93.00 265 THR A CA 1
ATOM 2155 C C . THR A 1 265 ? 19.595 10.238 -42.428 1.00 93.00 265 THR A C 1
ATOM 2157 O O . THR A 1 265 ? 19.320 10.173 -41.232 1.00 93.00 265 THR A O 1
ATOM 2160 N N . ASN A 1 266 ? 19.387 11.364 -43.124 1.00 93.06 266 ASN A N 1
ATOM 2161 C CA . ASN A 1 266 ? 18.726 12.537 -42.534 1.00 93.06 266 ASN A CA 1
ATOM 2162 C C . ASN A 1 266 ? 17.218 12.320 -42.294 1.00 93.06 266 ASN A C 1
ATOM 2164 O O . ASN A 1 266 ? 16.690 12.827 -41.304 1.00 93.06 266 ASN A O 1
ATOM 2168 N N . LEU A 1 267 ? 16.521 11.564 -43.150 1.00 93.75 267 LEU A N 1
ATOM 2169 C CA . LEU A 1 267 ? 15.116 11.191 -42.933 1.00 93.75 267 LEU A CA 1
ATOM 2170 C C . LEU A 1 267 ? 14.969 10.205 -41.761 1.00 93.75 267 LEU A C 1
ATOM 2172 O O . LEU A 1 267 ? 14.101 10.392 -40.909 1.00 93.75 267 LEU A O 1
ATOM 2176 N N . GLU A 1 268 ? 15.857 9.215 -41.662 1.00 94.19 268 GLU A N 1
ATOM 2177 C CA . GLU A 1 268 ? 15.943 8.266 -40.542 1.00 94.19 268 GLU A CA 1
ATOM 2178 C C . GLU A 1 268 ? 16.270 8.980 -39.217 1.00 94.19 268 GLU A C 1
ATOM 2180 O O . GLU A 1 268 ? 15.619 8.740 -38.196 1.00 94.19 268 GLU A O 1
ATOM 2185 N N . LEU A 1 269 ? 17.216 9.928 -39.233 1.00 93.88 269 LEU A N 1
ATOM 2186 C CA . LEU A 1 269 ? 17.525 10.799 -38.092 1.00 93.88 269 LEU A CA 1
ATOM 2187 C C . LEU A 1 269 ? 16.331 11.695 -37.713 1.00 93.88 269 LEU A C 1
ATOM 2189 O O . LEU A 1 269 ? 16.096 11.956 -36.533 1.00 93.88 269 LEU A O 1
ATOM 2193 N N . GLY A 1 270 ? 15.545 12.133 -38.700 1.00 93.62 270 GLY A N 1
ATOM 2194 C CA . GLY A 1 270 ? 14.275 12.827 -38.492 1.00 93.62 270 GLY A CA 1
ATOM 2195 C C . GLY A 1 270 ? 13.244 11.955 -37.769 1.00 93.62 270 GLY A C 1
ATOM 2196 O O . GLY A 1 270 ? 12.732 12.366 -36.727 1.00 93.62 270 GLY A O 1
ATOM 2197 N N . SER A 1 271 ? 12.981 10.742 -38.274 1.00 92.12 271 SER A N 1
ATOM 2198 C CA . SER A 1 271 ? 12.025 9.797 -37.670 1.00 92.12 271 SER A CA 1
ATOM 2199 C C . SER A 1 271 ? 12.418 9.455 -36.237 1.00 92.12 271 SER A C 1
ATOM 2201 O O . SER A 1 271 ? 11.661 9.735 -35.305 1.00 92.12 271 SER A O 1
ATOM 2203 N N . THR A 1 272 ? 13.652 8.985 -36.035 1.00 93.31 272 THR A N 1
ATOM 2204 C CA . THR A 1 272 ? 14.171 8.600 -34.713 1.00 93.31 272 THR A CA 1
ATOM 2205 C C . THR A 1 272 ? 14.178 9.763 -33.718 1.00 93.31 272 THR A C 1
ATOM 2207 O O . THR A 1 272 ? 13.892 9.559 -32.536 1.00 93.31 272 THR A O 1
ATOM 2210 N N . LYS A 1 273 ? 14.404 11.007 -34.168 1.00 93.75 273 LYS A N 1
ATOM 2211 C CA . LYS A 1 273 ? 14.215 12.198 -33.326 1.00 93.75 273 LYS A CA 1
ATOM 2212 C C . LYS A 1 273 ? 12.748 12.393 -32.925 1.00 93.75 273 LYS A C 1
ATOM 2214 O O . LYS A 1 273 ? 12.484 12.645 -31.750 1.00 93.75 273 LYS A O 1
ATOM 2219 N N . THR A 1 274 ? 11.792 12.271 -33.850 1.00 93.81 274 THR A N 1
ATOM 2220 C CA . THR A 1 274 ? 10.361 12.404 -33.508 1.00 93.81 274 THR A CA 1
ATOM 2221 C C . THR A 1 274 ? 9.873 11.285 -32.583 1.00 93.81 274 THR A C 1
ATOM 2223 O O . THR A 1 274 ? 9.137 11.555 -31.635 1.00 93.81 274 THR A O 1
ATOM 2226 N N . GLU A 1 275 ? 10.352 10.055 -32.771 1.00 94.81 275 GLU A N 1
ATOM 2227 C CA . GLU A 1 275 ? 10.096 8.918 -31.880 1.00 94.81 275 GLU A CA 1
ATOM 2228 C C . GLU A 1 275 ? 10.671 9.160 -30.475 1.00 94.81 275 GLU A C 1
ATOM 2230 O O . GLU A 1 275 ? 9.992 8.913 -29.477 1.00 94.81 275 GLU A O 1
ATOM 2235 N N . LEU A 1 276 ? 11.881 9.723 -30.373 1.00 94.81 276 LEU A N 1
ATOM 2236 C CA . LEU A 1 276 ? 12.495 10.108 -29.099 1.00 94.81 276 LEU A CA 1
ATOM 2237 C C . LEU A 1 276 ? 11.718 11.232 -28.390 1.00 94.81 276 LEU A C 1
ATOM 2239 O O . LEU A 1 276 ? 11.566 11.196 -27.168 1.00 94.81 276 LEU A O 1
ATOM 2243 N N . GLU A 1 277 ? 11.199 12.217 -29.125 1.00 94.56 277 GLU A N 1
ATOM 2244 C CA . GLU A 1 277 ? 10.361 13.289 -28.568 1.00 94.56 277 GLU A CA 1
ATOM 2245 C C . GLU A 1 277 ? 8.989 12.774 -28.098 1.00 94.56 277 GLU A C 1
ATOM 2247 O O . GLU A 1 277 ? 8.520 13.173 -27.028 1.00 94.56 277 GLU A O 1
ATOM 2252 N N . LEU A 1 278 ? 8.369 11.843 -28.831 1.00 94.25 278 LEU A N 1
ATOM 2253 C CA . LEU A 1 278 ? 7.148 11.146 -28.406 1.00 94.25 278 LEU A CA 1
ATOM 2254 C C . LEU A 1 278 ? 7.395 10.267 -27.171 1.00 94.25 278 LEU A C 1
ATOM 2256 O O . LEU A 1 278 ? 6.599 10.288 -26.231 1.00 94.25 278 LEU A O 1
ATOM 2260 N N . SER A 1 279 ? 8.516 9.544 -27.139 1.00 93.94 279 SER A N 1
ATOM 2261 C CA . SER A 1 279 ? 8.930 8.723 -25.999 1.00 93.94 279 SER A CA 1
ATOM 2262 C C . SER A 1 279 ? 9.145 9.578 -24.745 1.00 93.94 279 SER A C 1
ATOM 2264 O O . SER A 1 279 ? 8.579 9.277 -23.697 1.00 93.94 279 SER A O 1
ATOM 2266 N N . ARG A 1 280 ? 9.848 10.716 -24.860 1.00 94.12 280 ARG A N 1
ATOM 2267 C CA . ARG A 1 280 ? 10.024 11.682 -23.759 1.00 94.12 280 ARG A CA 1
ATOM 2268 C C . ARG A 1 280 ? 8.699 12.213 -23.215 1.00 94.12 280 ARG A C 1
ATOM 2270 O O . ARG A 1 280 ? 8.513 12.199 -22.004 1.00 94.12 280 ARG A O 1
ATOM 2277 N N . LYS A 1 281 ? 7.761 12.621 -24.081 1.00 94.75 281 LYS A N 1
ATOM 2278 C CA . LYS A 1 281 ? 6.414 13.046 -23.647 1.00 94.75 281 LYS A CA 1
ATOM 2279 C C . LYS A 1 281 ? 5.706 11.942 -22.862 1.00 94.75 281 LYS A C 1
ATOM 2281 O O . LYS A 1 281 ? 5.202 12.194 -21.772 1.00 94.75 281 LYS A O 1
ATOM 2286 N N . ARG A 1 282 ? 5.741 10.708 -23.374 1.00 94.88 282 ARG A N 1
ATOM 2287 C CA . ARG A 1 282 ? 5.128 9.540 -22.730 1.00 94.88 282 ARG A CA 1
ATOM 2288 C C . ARG A 1 282 ? 5.776 9.189 -21.386 1.00 94.88 282 ARG A C 1
ATOM 2290 O O . ARG A 1 282 ? 5.069 8.729 -20.496 1.00 94.88 282 ARG A O 1
ATOM 2297 N N . VAL A 1 283 ? 7.082 9.413 -21.222 1.00 93.69 283 VAL A N 1
ATOM 2298 C CA . VAL A 1 283 ? 7.771 9.287 -19.926 1.00 93.69 283 VAL A CA 1
ATOM 2299 C C . VAL A 1 283 ? 7.257 10.341 -18.947 1.00 93.69 283 VAL A C 1
ATOM 2301 O O . VAL A 1 283 ? 6.792 9.963 -17.878 1.00 93.69 283 VAL A O 1
ATOM 2304 N N . SER A 1 284 ? 7.213 11.623 -19.318 1.00 93.50 284 SER A N 1
ATOM 2305 C CA . SER A 1 284 ? 6.721 12.671 -18.408 1.00 93.50 284 SER A CA 1
ATOM 2306 C C . SER A 1 284 ? 5.237 12.534 -18.050 1.00 93.50 284 SER A C 1
ATOM 2308 O O . SER A 1 284 ? 4.861 12.761 -16.903 1.00 93.50 284 SER A O 1
ATOM 2310 N N . GLU A 1 285 ? 4.395 12.055 -18.971 1.00 94.06 285 GLU A N 1
ATOM 2311 C CA . GLU A 1 285 ? 3.014 11.663 -18.655 1.00 94.06 285 GLU A CA 1
ATOM 2312 C C . GLU A 1 285 ? 2.925 10.514 -17.632 1.00 94.06 285 GLU A C 1
ATOM 2314 O O . GLU A 1 285 ? 1.945 10.424 -16.893 1.00 94.06 285 GLU A O 1
ATOM 2319 N N . LEU A 1 286 ? 3.895 9.593 -17.619 1.00 94.88 286 LEU A N 1
ATOM 2320 C CA . LEU A 1 286 ? 3.962 8.499 -16.647 1.00 94.88 286 LEU A CA 1
ATOM 2321 C C . LEU A 1 286 ? 4.529 8.977 -15.304 1.00 94.88 286 LEU A C 1
ATOM 2323 O O . LEU A 1 286 ? 4.027 8.551 -14.268 1.00 94.88 286 LEU A O 1
ATOM 2327 N N . GLU A 1 287 ? 5.503 9.889 -15.308 1.00 94.12 287 GLU A N 1
ATOM 2328 C CA . GLU A 1 287 ? 6.045 10.541 -14.106 1.00 94.12 287 GLU A CA 1
ATOM 2329 C C . GLU A 1 287 ? 4.961 11.354 -13.372 1.00 94.12 287 GLU A C 1
ATOM 2331 O O . GLU A 1 287 ? 4.819 11.241 -12.153 1.00 94.12 287 GLU A O 1
ATOM 2336 N N . GLU A 1 288 ? 4.126 12.103 -14.102 1.00 94.81 288 GLU A N 1
ATOM 2337 C CA . GLU A 1 288 ? 2.989 12.844 -13.538 1.00 94.81 288 GLU A CA 1
ATOM 2338 C C . GLU A 1 288 ? 1.923 11.907 -12.944 1.00 94.81 288 GLU A C 1
ATOM 2340 O O . GLU A 1 288 ? 1.472 12.107 -11.810 1.00 94.81 288 GLU A O 1
ATOM 2345 N N . LYS A 1 289 ? 1.555 10.836 -13.664 1.00 94.88 289 LYS A N 1
ATOM 2346 C CA . LYS A 1 289 ? 0.616 9.810 -13.172 1.00 94.88 289 LYS A CA 1
ATOM 2347 C C . LYS A 1 289 ? 1.162 9.086 -11.938 1.00 94.88 289 LYS A C 1
ATOM 2349 O O . LYS A 1 289 ? 0.417 8.878 -10.982 1.00 94.88 289 LYS A O 1
ATOM 2354 N N . PHE A 1 290 ? 2.456 8.766 -11.916 1.00 94.56 290 PHE A N 1
ATOM 2355 C CA . PHE A 1 290 ? 3.123 8.155 -10.765 1.00 94.56 290 PHE A CA 1
ATOM 2356 C C . PHE A 1 290 ? 3.123 9.093 -9.549 1.00 94.56 290 PHE A C 1
ATOM 2358 O O . PHE A 1 290 ? 2.678 8.695 -8.476 1.00 94.56 290 PHE A O 1
ATOM 2365 N N . SER A 1 291 ? 3.515 10.362 -9.722 1.00 93.50 291 SER A N 1
ATOM 2366 C CA . SER A 1 291 ? 3.476 11.373 -8.652 1.00 93.50 291 SER A CA 1
ATOM 2367 C C . SER A 1 291 ? 2.061 11.611 -8.112 1.00 93.50 291 SER A C 1
ATOM 2369 O O . SER A 1 291 ? 1.885 11.891 -6.926 1.00 93.50 291 SER A O 1
ATOM 2371 N N . THR A 1 292 ? 1.042 11.505 -8.967 1.00 93.69 292 THR A N 1
ATOM 2372 C CA . THR A 1 292 ? -0.367 11.623 -8.566 1.00 93.69 292 THR A CA 1
ATOM 2373 C C . THR A 1 292 ? -0.793 10.422 -7.724 1.00 93.69 292 THR A C 1
ATOM 2375 O O . THR A 1 292 ? -1.263 10.606 -6.602 1.00 93.69 292 THR A O 1
ATOM 2378 N N . SER A 1 293 ? -0.527 9.201 -8.194 1.00 93.12 293 SER A N 1
ATOM 2379 C CA . SER A 1 293 ? -0.862 7.974 -7.461 1.00 93.12 293 SER A CA 1
ATOM 2380 C C . SER A 1 293 ? -0.076 7.827 -6.149 1.00 93.12 293 SER A C 1
ATOM 2382 O O . SER A 1 293 ? -0.599 7.315 -5.160 1.00 93.12 293 SER A O 1
ATOM 2384 N N . GLU A 1 294 ? 1.151 8.352 -6.068 1.00 94.50 294 GLU A N 1
ATOM 2385 C CA . GLU A 1 294 ? 1.891 8.416 -4.805 1.00 94.50 294 GLU A CA 1
ATOM 2386 C C . GLU A 1 294 ? 1.238 9.367 -3.783 1.00 94.50 294 GLU A C 1
ATOM 2388 O O . GLU A 1 294 ? 1.151 9.019 -2.604 1.00 94.50 294 GLU A O 1
ATOM 2393 N N . LYS A 1 295 ? 0.717 10.526 -4.208 1.00 94.06 295 LYS A N 1
ATOM 2394 C CA . LYS A 1 295 ? -0.038 11.436 -3.321 1.00 94.06 295 LYS A CA 1
ATOM 2395 C C . LYS A 1 295 ? -1.335 10.791 -2.831 1.00 94.06 295 LYS A C 1
ATOM 2397 O O . LYS A 1 295 ? -1.656 10.892 -1.649 1.00 94.06 295 LYS A O 1
ATOM 2402 N N . GLU A 1 296 ? -2.049 10.082 -3.705 1.00 94.81 296 GLU A N 1
ATOM 2403 C CA . GLU A 1 296 ? -3.235 9.295 -3.336 1.00 94.81 296 GLU A CA 1
ATOM 2404 C C . GLU A 1 296 ? -2.884 8.206 -2.310 1.00 94.81 296 GLU A C 1
ATOM 2406 O O . GLU A 1 296 ? -3.566 8.069 -1.294 1.00 94.81 296 GLU A O 1
ATOM 2411 N N . ARG A 1 297 ? -1.772 7.484 -2.515 1.00 95.94 297 ARG A N 1
ATOM 2412 C CA . ARG A 1 297 ? -1.249 6.480 -1.576 1.00 95.94 297 ARG A CA 1
ATOM 2413 C C . ARG A 1 297 ? -0.937 7.085 -0.204 1.00 95.94 297 ARG A C 1
ATOM 2415 O O . ARG A 1 297 ? -1.349 6.519 0.805 1.00 95.94 297 ARG A O 1
ATOM 2422 N N . GLN A 1 298 ? -0.252 8.229 -0.157 1.00 95.31 298 GLN A N 1
ATOM 2423 C CA . GLN A 1 298 ? 0.052 8.946 1.090 1.00 95.31 298 GLN A CA 1
ATOM 2424 C C . GLN A 1 298 ? -1.227 9.439 1.793 1.00 95.31 298 GLN A C 1
ATOM 2426 O O . GLN A 1 298 ? -1.345 9.335 3.013 1.00 95.31 298 GLN A O 1
ATOM 2431 N N . SER A 1 299 ? -2.220 9.921 1.038 1.00 95.38 299 SER A N 1
ATOM 2432 C CA . SER A 1 299 ? -3.513 10.346 1.588 1.00 95.38 299 SER A CA 1
ATOM 2433 C C . SER A 1 299 ? -4.314 9.175 2.173 1.00 95.38 299 SER A C 1
ATOM 2435 O O . SER A 1 299 ? -4.869 9.304 3.266 1.00 95.38 299 SER A O 1
ATOM 2437 N N . MET A 1 300 ? -4.321 8.016 1.506 1.00 94.25 300 MET A N 1
ATOM 2438 C CA . MET A 1 300 ? -4.931 6.789 2.032 1.00 94.25 300 MET A CA 1
ATOM 2439 C C . MET A 1 300 ? -4.201 6.264 3.275 1.00 94.25 300 MET A C 1
ATOM 2441 O O . MET A 1 300 ? -4.852 5.820 4.218 1.00 94.25 300 MET A O 1
ATOM 2445 N N . GLU A 1 301 ? -2.870 6.345 3.314 1.00 95.00 301 GLU A N 1
ATOM 2446 C CA . GLU A 1 301 ? -2.058 5.945 4.469 1.00 95.00 301 GLU A CA 1
ATOM 2447 C C . GLU A 1 301 ? -2.384 6.787 5.717 1.00 95.00 301 GLU A C 1
ATOM 2449 O O . GLU A 1 301 ? -2.605 6.227 6.792 1.00 95.00 301 GLU A O 1
ATOM 2454 N N . LEU A 1 302 ? -2.524 8.110 5.568 1.00 95.25 302 LEU A N 1
ATOM 2455 C CA . LEU A 1 302 ? -2.961 9.008 6.645 1.00 95.25 302 LEU A CA 1
ATOM 2456 C C . LEU A 1 302 ? -4.394 8.707 7.119 1.00 95.25 302 LEU A C 1
ATOM 2458 O O . LEU A 1 302 ? -4.633 8.614 8.323 1.00 95.25 302 LEU A O 1
ATOM 2462 N N . ALA A 1 303 ? -5.338 8.497 6.197 1.00 94.69 303 ALA A N 1
ATOM 2463 C CA . ALA A 1 303 ? -6.720 8.156 6.546 1.00 94.69 303 ALA A CA 1
ATOM 2464 C C . ALA A 1 303 ? -6.825 6.809 7.292 1.00 94.69 303 ALA A C 1
ATOM 2466 O O . ALA A 1 303 ? -7.639 6.655 8.204 1.00 94.69 303 ALA A O 1
ATOM 2467 N N . LEU A 1 304 ? -5.972 5.838 6.948 1.00 95.31 304 LEU A N 1
ATOM 2468 C CA . LEU A 1 304 ? -5.904 4.534 7.612 1.00 95.31 304 LEU A CA 1
ATOM 2469 C C . LEU A 1 304 ? -5.302 4.656 9.025 1.00 95.31 304 LEU A C 1
ATOM 2471 O O . LEU A 1 304 ? -5.819 4.044 9.963 1.00 95.31 304 LEU A O 1
ATOM 2475 N N . GLN A 1 305 ? -4.279 5.499 9.211 1.00 93.88 305 GLN A N 1
ATOM 2476 C CA . GLN A 1 305 ? -3.754 5.843 10.540 1.00 93.88 305 GLN A CA 1
ATOM 2477 C C . GLN A 1 305 ? -4.817 6.524 11.418 1.00 93.88 305 GLN A C 1
ATOM 2479 O O . GLN A 1 305 ? -4.974 6.147 12.583 1.00 93.88 305 GLN A O 1
ATOM 2484 N N . GLU A 1 306 ? -5.592 7.468 10.872 1.00 94.19 306 GLU A N 1
ATOM 2485 C CA . GLU A 1 306 ? -6.685 8.111 11.611 1.00 94.19 306 GLU A CA 1
ATOM 2486 C C . GLU A 1 306 ? -7.761 7.093 12.016 1.00 94.19 306 GLU A C 1
ATOM 2488 O O . GLU A 1 306 ? -8.113 7.003 13.194 1.00 94.19 306 GLU A O 1
ATOM 2493 N N . ALA A 1 307 ? -8.225 6.261 11.078 1.00 94.00 307 ALA A N 1
ATOM 2494 C CA . ALA A 1 307 ? -9.208 5.212 11.347 1.00 94.00 307 ALA A CA 1
ATOM 2495 C C . ALA A 1 307 ? -8.728 4.223 12.427 1.00 94.00 307 ALA A C 1
ATOM 2497 O O . ALA A 1 307 ? -9.512 3.817 13.288 1.00 94.00 307 ALA A O 1
ATOM 2498 N N . HIS A 1 308 ? -7.436 3.878 12.444 1.00 95.50 308 HIS A N 1
ATOM 2499 C CA . HIS A 1 308 ? -6.844 3.046 13.493 1.00 95.50 308 HIS A CA 1
ATOM 2500 C C . HIS A 1 308 ? -6.842 3.748 14.866 1.00 95.50 308 HIS A C 1
ATOM 2502 O O . HIS A 1 308 ? -7.185 3.132 15.880 1.00 95.50 308 HIS A O 1
ATOM 2508 N N . GLY A 1 309 ? -6.537 5.049 14.911 1.00 95.00 309 GLY A N 1
ATOM 2509 C CA . GLY A 1 309 ? -6.643 5.867 16.124 1.00 95.00 309 GLY A CA 1
ATOM 2510 C C . GLY A 1 309 ? -8.079 5.964 16.654 1.00 95.00 309 GLY A C 1
ATOM 2511 O O . GLY A 1 309 ? -8.320 5.762 17.850 1.00 95.00 309 GLY A O 1
ATOM 2512 N N . GLN A 1 310 ? -9.053 6.188 15.766 1.00 95.81 310 GLN A N 1
ATOM 2513 C CA . GLN A 1 310 ? -10.479 6.191 16.105 1.00 95.81 310 GLN A CA 1
ATOM 2514 C C . GLN A 1 310 ? -10.933 4.824 16.650 1.00 95.81 310 GLN A C 1
ATOM 2516 O O . GLN A 1 310 ? -11.595 4.772 17.690 1.00 95.81 310 GLN A O 1
ATOM 2521 N N . LEU A 1 311 ? -10.520 3.716 16.020 1.00 95.50 311 LEU A N 1
ATOM 2522 C CA . LEU A 1 311 ? -10.819 2.348 16.461 1.00 95.50 311 LEU A CA 1
ATOM 2523 C C . LEU A 1 311 ? -10.229 2.045 17.848 1.00 95.50 311 LEU A C 1
ATOM 2525 O O . LEU A 1 311 ? -10.925 1.511 18.710 1.00 95.50 311 LEU A O 1
ATOM 2529 N N . SER A 1 312 ? -8.976 2.433 18.097 1.00 94.50 312 SER A N 1
ATOM 2530 C CA . SER A 1 312 ? -8.320 2.270 19.401 1.00 94.50 312 SER A CA 1
ATOM 2531 C C . SER A 1 312 ? -9.042 3.066 20.503 1.00 94.50 312 SER A C 1
ATOM 2533 O O . SER A 1 312 ? -9.323 2.548 21.590 1.00 94.50 312 SER A O 1
ATOM 2535 N N . SER A 1 313 ? -9.465 4.296 20.193 1.00 94.62 313 SER A N 1
ATOM 2536 C CA . SER A 1 313 ? -10.286 5.131 21.080 1.00 94.62 313 SER A CA 1
ATOM 2537 C C . SER A 1 313 ? -11.677 4.535 21.351 1.00 94.62 313 SER A C 1
ATOM 2539 O O . SER A 1 313 ? -12.191 4.640 22.469 1.00 94.62 313 SER A O 1
ATOM 2541 N N . ALA A 1 314 ? -12.297 3.893 20.356 1.00 94.62 314 ALA A N 1
ATOM 2542 C CA . ALA A 1 314 ? -13.571 3.194 20.511 1.00 94.62 314 ALA A CA 1
ATOM 2543 C C . ALA A 1 314 ? -13.428 1.923 21.367 1.00 94.62 314 ALA A C 1
ATOM 2545 O O . ALA A 1 314 ? -14.216 1.722 22.288 1.00 94.62 314 ALA A O 1
ATOM 2546 N N . ASN A 1 315 ? -12.383 1.117 21.146 1.00 95.62 315 ASN A N 1
ATOM 2547 C CA . ASN A 1 315 ? -12.083 -0.062 21.963 1.00 95.62 315 ASN A CA 1
ATOM 2548 C C . ASN A 1 315 ? -11.803 0.310 23.431 1.00 95.62 315 ASN A C 1
ATOM 2550 O O . ASN A 1 315 ? -12.304 -0.340 24.344 1.00 95.62 315 ASN A O 1
ATOM 2554 N N . SER A 1 316 ? -11.074 1.403 23.669 1.00 94.25 316 SER A N 1
ATOM 2555 C CA . SER A 1 316 ? -10.804 1.914 25.022 1.00 94.25 316 SER A CA 1
ATOM 2556 C C . SER A 1 316 ? -12.095 2.332 25.744 1.00 94.25 316 SER A C 1
ATOM 2558 O O . SER A 1 316 ? -12.289 2.037 26.925 1.00 94.25 316 SER A O 1
ATOM 2560 N N . ARG A 1 317 ? -13.031 2.963 25.018 1.00 95.19 317 ARG A N 1
ATOM 2561 C CA . ARG A 1 317 ? -14.375 3.292 25.521 1.00 95.19 317 ARG A CA 1
ATOM 2562 C C . ARG A 1 317 ? -15.222 2.042 25.789 1.00 95.19 317 ARG A C 1
ATOM 2564 O O . ARG A 1 317 ? -15.875 1.983 26.828 1.00 95.19 317 ARG A O 1
ATOM 2571 N N . LEU A 1 318 ? -15.163 1.033 24.917 1.00 95.94 318 LEU A N 1
ATOM 2572 C CA . LEU A 1 318 ? -15.839 -0.256 25.103 1.00 95.94 318 LEU A CA 1
ATOM 2573 C C . LEU A 1 318 ? -15.339 -0.979 26.365 1.00 95.94 318 LEU A C 1
ATOM 2575 O O . LEU A 1 318 ? -16.146 -1.427 27.174 1.00 95.94 318 LEU A O 1
ATOM 2579 N N . GLN A 1 319 ? -14.021 -1.041 26.576 1.00 95.62 319 GLN A N 1
ATOM 2580 C CA . GLN A 1 319 ? -13.428 -1.643 27.775 1.00 95.62 319 GLN A CA 1
ATOM 2581 C C . GLN A 1 319 ? -13.870 -0.921 29.057 1.00 95.62 319 GLN A C 1
ATOM 2583 O O . GLN A 1 319 ? -14.288 -1.577 30.008 1.00 95.62 319 GLN A O 1
ATOM 2588 N N . SER A 1 320 ? -13.864 0.417 29.062 1.00 94.88 320 SER A N 1
ATOM 2589 C CA . SER A 1 320 ? -14.377 1.217 30.185 1.00 94.88 320 SER A CA 1
ATOM 2590 C C . SER A 1 320 ? -15.863 0.940 30.467 1.00 94.88 320 SER A C 1
ATOM 2592 O O . SER A 1 320 ? -16.253 0.713 31.614 1.00 94.88 320 SER A O 1
ATOM 2594 N N . SER A 1 321 ? -16.691 0.861 29.419 1.00 94.38 321 SER A N 1
ATOM 2595 C CA . SER A 1 321 ? -18.118 0.542 29.545 1.00 94.38 321 SER A CA 1
ATOM 2596 C C . SER A 1 321 ? -18.361 -0.879 30.071 1.00 94.38 321 SER A C 1
ATOM 2598 O O . SER A 1 321 ? -19.219 -1.057 30.932 1.00 94.38 321 SER A O 1
ATOM 2600 N N . ASN A 1 322 ? -17.567 -1.869 29.650 1.00 95.88 322 ASN A N 1
ATOM 2601 C CA . ASN A 1 322 ? -17.637 -3.237 30.176 1.00 95.88 322 ASN A CA 1
ATOM 2602 C C . ASN A 1 322 ? -17.253 -3.310 31.666 1.00 95.88 322 ASN A C 1
ATOM 2604 O O . ASN A 1 322 ? -17.886 -4.041 32.425 1.00 95.88 322 ASN A O 1
ATOM 2608 N N . VAL A 1 323 ? -16.263 -2.526 32.112 1.00 95.38 323 VAL A N 1
ATOM 2609 C CA . VAL A 1 323 ? -15.916 -2.423 33.542 1.00 95.38 323 VAL A CA 1
ATOM 2610 C C . VAL A 1 323 ? -17.066 -1.802 34.342 1.00 95.38 323 VAL A C 1
ATOM 2612 O O . VAL A 1 323 ? -17.405 -2.313 35.409 1.00 95.38 323 VAL A O 1
ATOM 2615 N N . GLN A 1 324 ? -17.719 -0.754 33.829 1.00 95.62 324 GLN A N 1
ATOM 2616 C CA . GLN A 1 324 ? -18.915 -0.192 34.471 1.00 95.62 324 GLN A CA 1
ATOM 2617 C C . GLN A 1 324 ? -20.097 -1.174 34.485 1.00 95.62 324 GLN A C 1
ATOM 2619 O O . GLN A 1 324 ? -20.810 -1.238 35.487 1.00 95.62 324 GLN A O 1
ATOM 2624 N N . LEU A 1 325 ? -20.280 -1.971 33.427 1.00 96.00 325 LEU A N 1
ATOM 2625 C CA . LEU A 1 325 ? -21.316 -3.002 33.353 1.00 96.00 325 LEU A CA 1
ATOM 2626 C C . LEU A 1 325 ? -21.123 -4.069 34.441 1.00 96.00 325 LEU A C 1
ATOM 2628 O O . LEU A 1 325 ? -22.068 -4.379 35.160 1.00 96.00 325 LEU A O 1
ATOM 2632 N N . GLU A 1 326 ? -19.908 -4.593 34.612 1.00 95.94 326 GLU A N 1
ATOM 2633 C CA . GLU A 1 326 ? -19.618 -5.607 35.637 1.00 95.94 326 GLU A CA 1
ATOM 2634 C C . GLU A 1 326 ? -19.657 -5.040 37.070 1.00 95.94 326 GLU A C 1
ATOM 2636 O O . GLU A 1 326 ? -20.093 -5.730 37.992 1.00 95.94 326 GLU A O 1
ATOM 2641 N N . LEU A 1 327 ? -19.305 -3.764 37.276 1.00 96.12 327 LEU A N 1
ATOM 2642 C CA . LEU A 1 327 ? -19.538 -3.079 38.558 1.00 96.12 327 LEU A CA 1
ATOM 2643 C C . LEU A 1 327 ? -21.037 -2.915 38.857 1.00 96.12 327 LEU A C 1
ATOM 2645 O O . LEU A 1 327 ? -21.475 -3.197 39.972 1.00 96.12 327 LEU A O 1
ATOM 2649 N N . SER A 1 328 ? -21.836 -2.513 37.864 1.00 95.00 328 SER A N 1
ATOM 2650 C CA . SER A 1 328 ? -23.294 -2.403 37.996 1.00 95.00 328 SER A CA 1
ATOM 2651 C C . SER A 1 328 ? -23.935 -3.765 38.274 1.00 95.00 328 SER A C 1
ATOM 2653 O O . SER A 1 328 ? -24.737 -3.889 39.197 1.00 95.00 328 SER A O 1
ATOM 2655 N N . ARG A 1 329 ? -23.514 -4.809 37.552 1.00 96.00 329 ARG A N 1
ATOM 2656 C CA . ARG A 1 329 ? -23.946 -6.197 37.749 1.00 96.00 329 ARG A CA 1
ATOM 2657 C C . ARG A 1 329 ? -23.640 -6.701 39.157 1.00 96.00 329 ARG A C 1
ATOM 2659 O O . ARG A 1 329 ? -24.503 -7.326 39.767 1.00 96.00 329 ARG A O 1
ATOM 2666 N N . ARG A 1 330 ? -22.451 -6.400 39.692 1.00 96.31 330 ARG A N 1
ATOM 2667 C CA . ARG A 1 330 ? -22.108 -6.726 41.082 1.00 96.31 330 ARG A CA 1
ATOM 2668 C C . ARG A 1 330 ? -23.021 -6.001 42.066 1.00 96.31 330 ARG A C 1
ATOM 2670 O O . ARG A 1 330 ? -23.574 -6.658 42.937 1.00 96.31 330 ARG A O 1
ATOM 2677 N N . ARG A 1 331 ? -23.260 -4.696 41.885 1.00 96.88 331 ARG A N 1
ATOM 2678 C CA . ARG A 1 331 ? -24.150 -3.951 42.790 1.00 96.88 331 ARG A CA 1
ATOM 2679 C C . ARG A 1 331 ? -25.603 -4.436 42.731 1.00 96.88 331 ARG A C 1
ATOM 2681 O O . ARG A 1 331 ? -26.289 -4.377 43.742 1.00 96.88 331 ARG A O 1
ATOM 2688 N N . VAL A 1 332 ? -26.068 -4.952 41.590 1.00 95.56 332 VAL A N 1
ATOM 2689 C CA . VAL A 1 332 ? -27.381 -5.618 41.488 1.00 95.56 332 VAL A CA 1
ATOM 2690 C C . VAL A 1 332 ? -27.418 -6.917 42.300 1.00 95.56 332 VAL A C 1
ATOM 2692 O O . VAL A 1 332 ? -28.404 -7.146 42.988 1.00 95.56 332 VAL A O 1
ATOM 2695 N N . LEU A 1 333 ? -26.357 -7.733 42.276 1.00 96.38 333 LEU A N 1
ATOM 2696 C CA . LEU A 1 333 ? -26.271 -8.946 43.106 1.00 96.38 333 LEU A CA 1
ATOM 2697 C C . LEU A 1 333 ? -26.226 -8.611 44.606 1.00 96.38 333 LEU A C 1
ATOM 2699 O O . LEU A 1 333 ? -26.969 -9.207 45.377 1.00 96.38 333 LEU A O 1
ATOM 2703 N N . GLU A 1 334 ? -25.427 -7.616 45.004 1.00 95.38 334 GLU A N 1
ATOM 2704 C CA . GLU A 1 334 ? -25.389 -7.112 46.388 1.00 95.38 334 GLU A CA 1
ATOM 2705 C C . GLU A 1 334 ? -26.778 -6.631 46.854 1.00 95.38 334 GLU A C 1
ATOM 2707 O O . GLU A 1 334 ? -27.217 -6.970 47.948 1.00 95.38 334 GLU A O 1
ATOM 2712 N N . LEU A 1 335 ? -27.504 -5.888 46.008 1.00 95.12 335 LEU A N 1
ATOM 2713 C CA . LEU A 1 335 ? -28.862 -5.413 46.305 1.00 95.12 335 LEU A CA 1
ATOM 2714 C C . LEU A 1 335 ? -29.900 -6.546 46.396 1.00 95.12 335 LEU A C 1
ATOM 2716 O O . LEU A 1 335 ? -30.854 -6.420 47.161 1.00 95.12 335 LEU A O 1
ATOM 2720 N N . ASP A 1 336 ? -29.743 -7.633 45.638 1.00 96.19 336 ASP A N 1
ATOM 2721 C CA . ASP A 1 336 ? -30.643 -8.795 45.700 1.00 96.19 336 ASP A CA 1
ATOM 2722 C C . ASP A 1 336 ? -30.376 -9.641 46.964 1.00 96.19 336 ASP A C 1
ATOM 2724 O O . ASP A 1 336 ? -31.313 -10.129 47.600 1.00 96.19 336 ASP A O 1
ATOM 2728 N N . GLU A 1 337 ? -29.117 -9.725 47.417 1.00 95.50 337 GLU A N 1
ATOM 2729 C CA . GLU A 1 337 ? -28.768 -10.271 48.736 1.00 95.50 337 GLU A CA 1
ATOM 2730 C C . GLU A 1 337 ? -29.306 -9.393 49.884 1.00 95.50 337 GLU A C 1
ATOM 2732 O O . GLU A 1 337 ? -29.974 -9.922 50.775 1.00 95.50 337 GLU A O 1
ATOM 2737 N N . GLU A 1 338 ? -29.109 -8.067 49.837 1.00 95.56 338 GLU A N 1
ATOM 2738 C CA . GLU A 1 338 ? -29.673 -7.090 50.795 1.00 95.56 338 GLU A CA 1
ATOM 2739 C C . GLU A 1 338 ? -31.215 -7.162 50.864 1.00 95.56 338 GLU A C 1
ATOM 2741 O O . GLU A 1 338 ? -31.814 -7.080 51.941 1.00 95.56 338 GLU A O 1
ATOM 2746 N N . LEU A 1 339 ? -31.884 -7.359 49.724 1.00 95.62 339 LEU A N 1
ATOM 2747 C CA . LEU A 1 339 ? -33.336 -7.536 49.655 1.00 95.62 339 LEU A CA 1
ATOM 2748 C C . LEU A 1 339 ? -33.777 -8.892 50.231 1.00 95.62 339 LEU A C 1
ATOM 2750 O O . LEU A 1 339 ? -34.807 -8.979 50.907 1.00 95.62 339 LEU A O 1
ATOM 2754 N N . SER A 1 340 ? -33.007 -9.953 49.983 1.00 95.25 340 SER A N 1
ATOM 2755 C CA . SER A 1 340 ? -33.278 -11.303 50.481 1.00 95.25 340 SER A CA 1
ATOM 2756 C C . SER A 1 340 ? -33.135 -11.395 52.004 1.00 95.25 340 SER A C 1
ATOM 2758 O O . SER A 1 340 ? -34.013 -11.952 52.671 1.00 95.25 340 SER A O 1
ATOM 2760 N N . THR A 1 341 ? -32.095 -10.790 52.591 1.00 95.19 341 THR A N 1
ATOM 2761 C CA . THR A 1 341 ? -31.933 -10.713 54.054 1.00 95.19 341 THR A CA 1
ATOM 2762 C C . THR A 1 341 ? -33.063 -9.907 54.690 1.00 95.19 341 THR A C 1
ATOM 2764 O O . THR A 1 341 ? -33.759 -10.441 55.553 1.00 95.19 341 THR A O 1
ATOM 2767 N N . SER A 1 342 ? -33.353 -8.700 54.191 1.00 94.38 342 SER A N 1
ATOM 2768 C CA . SER A 1 342 ? -34.440 -7.852 54.706 1.00 94.38 342 SER A CA 1
ATOM 2769 C C . SER A 1 342 ? -35.822 -8.527 54.622 1.00 94.38 342 SER A C 1
ATOM 2771 O O . SER A 1 342 ? -36.654 -8.412 55.529 1.00 94.38 342 SER A O 1
ATOM 2773 N N . LYS A 1 343 ? -36.072 -9.320 53.572 1.00 95.00 343 LYS A N 1
ATOM 2774 C CA . LYS A 1 343 ? -37.287 -10.139 53.433 1.00 95.00 343 LYS A CA 1
ATOM 2775 C C . LYS A 1 343 ? -37.372 -11.249 54.488 1.00 95.00 343 LYS A C 1
ATOM 2777 O O . LYS A 1 343 ? -38.457 -11.493 55.021 1.00 95.00 343 LYS A O 1
ATOM 2782 N N . ASN A 1 344 ? -36.254 -11.899 54.811 1.00 94.44 344 ASN A N 1
ATOM 2783 C CA . ASN A 1 344 ? -36.188 -12.921 55.859 1.00 94.44 344 ASN A CA 1
ATOM 2784 C C . ASN A 1 344 ? -36.344 -12.311 57.263 1.00 94.44 344 ASN A C 1
ATOM 2786 O O . ASN A 1 344 ? -37.100 -12.845 58.074 1.00 94.44 344 ASN A O 1
ATOM 2790 N N . GLU A 1 345 ? -35.727 -11.158 57.530 1.00 95.50 345 GLU A N 1
ATOM 2791 C CA . GLU A 1 345 ? -35.925 -10.374 58.760 1.00 95.50 345 GLU A CA 1
ATOM 2792 C C . GLU A 1 345 ? -37.391 -9.958 58.928 1.00 95.50 345 GLU A C 1
ATOM 2794 O O . GLU A 1 345 ? -37.986 -10.172 59.984 1.00 95.50 345 GLU A O 1
ATOM 2799 N N . THR A 1 346 ? -38.017 -9.450 57.862 1.00 94.88 346 THR A N 1
ATOM 2800 C CA . THR A 1 346 ? -39.443 -9.084 57.840 1.00 94.88 346 THR A CA 1
ATOM 2801 C C . THR A 1 346 ? -40.341 -10.283 58.154 1.00 94.88 346 THR A C 1
ATOM 2803 O O . THR A 1 346 ? -41.298 -10.162 58.921 1.00 94.88 346 THR A O 1
ATOM 2806 N N . GLN A 1 347 ? -40.032 -11.460 57.606 1.00 94.88 347 GLN A N 1
ATOM 2807 C CA . GLN A 1 347 ? -40.768 -12.690 57.901 1.00 94.88 347 GLN A CA 1
ATOM 2808 C C . GLN A 1 347 ? -40.543 -13.163 59.349 1.00 94.88 347 GLN A C 1
ATOM 2810 O O . GLN A 1 347 ? -41.499 -13.602 59.989 1.00 94.88 347 GLN A O 1
ATOM 2815 N N . CYS A 1 348 ? -39.329 -13.015 59.890 1.00 94.38 348 CYS A N 1
ATOM 2816 C CA . CYS A 1 348 ? -39.006 -13.316 61.286 1.00 94.38 348 CYS A CA 1
ATOM 2817 C C . CYS A 1 348 ? -39.791 -12.410 62.252 1.00 94.38 348 CYS A C 1
ATOM 2819 O O . CYS A 1 348 ? -40.548 -12.907 63.092 1.00 94.38 348 CYS A O 1
ATOM 2821 N N . MET A 1 349 ? -39.733 -11.087 62.050 1.00 94.69 349 MET A N 1
ATOM 2822 C CA . MET A 1 349 ? -40.522 -10.104 62.806 1.00 94.69 349 MET A CA 1
ATOM 2823 C C . MET A 1 349 ? -42.025 -10.389 62.720 1.00 94.69 349 MET A C 1
ATOM 2825 O O . MET A 1 349 ? -42.737 -10.260 63.711 1.00 94.69 349 MET A O 1
ATOM 2829 N N . LYS A 1 350 ? -42.527 -10.842 61.564 1.00 95.25 350 LYS A N 1
ATOM 2830 C CA . LYS A 1 350 ? -43.932 -11.236 61.392 1.00 95.25 350 LYS A CA 1
ATOM 2831 C C . LYS A 1 350 ? -44.303 -12.496 62.185 1.00 95.25 350 LYS A C 1
ATOM 2833 O O . LYS A 1 350 ? -45.413 -12.565 62.713 1.00 95.25 350 LYS A O 1
ATOM 2838 N N . THR A 1 351 ? -43.407 -13.480 62.293 1.00 94.31 351 THR A N 1
ATOM 2839 C CA . THR A 1 351 ? -43.626 -14.651 63.162 1.00 94.31 351 THR A CA 1
ATOM 2840 C C . THR A 1 351 ? -43.545 -14.304 64.646 1.00 94.31 351 THR A C 1
ATOM 2842 O O . THR A 1 351 ? -44.353 -14.805 65.425 1.00 94.31 351 THR A O 1
ATOM 2845 N N . GLU A 1 352 ? -42.648 -13.401 65.043 1.00 95.25 352 GLU A N 1
ATOM 2846 C CA . GLU A 1 352 ? -42.556 -12.934 66.428 1.00 95.25 352 GLU A CA 1
ATOM 2847 C C . GLU A 1 352 ? -43.742 -12.043 66.828 1.00 95.25 352 GLU A C 1
ATOM 2849 O O . GLU A 1 352 ? -44.298 -12.218 67.910 1.00 95.25 352 GLU A O 1
ATOM 2854 N N . LEU A 1 353 ? -44.215 -11.164 65.940 1.00 95.75 353 LEU A N 1
ATOM 2855 C CA . LEU A 1 353 ? -45.429 -10.379 66.169 1.00 95.75 353 LEU A CA 1
ATOM 2856 C C . LEU A 1 353 ? -46.647 -11.286 66.392 1.00 95.75 353 LEU A C 1
ATOM 2858 O O . LEU A 1 353 ? -47.424 -11.033 67.309 1.00 95.75 353 LEU A O 1
ATOM 2862 N N . ARG A 1 354 ? -46.786 -12.374 65.617 1.00 95.06 354 ARG A N 1
ATOM 2863 C CA . ARG A 1 354 ? -47.817 -13.392 65.876 1.00 95.06 354 ARG A CA 1
ATOM 2864 C C . ARG A 1 354 ? -47.623 -14.044 67.248 1.00 95.06 354 ARG A C 1
ATOM 2866 O O . ARG A 1 354 ? -48.573 -14.089 68.014 1.00 95.06 354 ARG A O 1
ATOM 2873 N N . ARG A 1 355 ? -46.400 -14.465 67.597 1.00 95.00 355 ARG A N 1
ATOM 2874 C CA . ARG A 1 355 ? -46.084 -15.040 68.919 1.00 95.00 355 ARG A CA 1
ATOM 2875 C C . ARG A 1 355 ? -46.484 -14.099 70.067 1.00 95.00 355 ARG A C 1
ATOM 2877 O O . ARG A 1 355 ? -46.985 -14.568 71.085 1.00 95.00 355 ARG A O 1
ATOM 2884 N N . PHE A 1 356 ? -46.289 -12.789 69.911 1.00 94.56 356 PHE A N 1
ATOM 2885 C CA . PHE A 1 356 ? -46.743 -11.790 70.882 1.00 94.56 356 PHE A CA 1
ATOM 2886 C C . PHE A 1 356 ? -48.268 -11.599 70.887 1.00 94.56 356 PHE A C 1
ATOM 2888 O O . PHE A 1 356 ? -48.835 -11.449 71.964 1.00 94.56 356 PHE A O 1
ATOM 2895 N N . GLN A 1 357 ? -48.948 -11.654 69.737 1.00 95.12 357 GLN A N 1
ATOM 2896 C CA . GLN A 1 357 ? -50.419 -11.636 69.672 1.00 95.12 357 GLN A CA 1
ATOM 2897 C C . GLN A 1 357 ? -51.037 -12.860 70.367 1.00 95.12 357 GLN A C 1
ATOM 2899 O O . GLN A 1 357 ? -51.953 -12.705 71.171 1.00 95.12 357 GLN A O 1
ATOM 2904 N N . ASP A 1 358 ? -50.489 -14.053 70.123 1.00 94.38 358 ASP A N 1
ATOM 2905 C CA . ASP A 1 358 ? -50.920 -15.301 70.764 1.00 94.38 358 ASP A CA 1
ATOM 2906 C C . ASP A 1 358 ? -50.694 -15.245 72.292 1.00 94.38 358 ASP A C 1
ATOM 2908 O O . ASP A 1 358 ? -51.556 -15.654 73.071 1.00 94.38 358 ASP A O 1
ATOM 2912 N N . GLN A 1 359 ? -49.568 -14.670 72.741 1.00 94.81 359 GLN A N 1
ATOM 2913 C CA . GLN A 1 359 ? -49.304 -14.420 74.165 1.00 94.81 359 GLN A CA 1
ATOM 2914 C C . GLN A 1 359 ? -50.261 -13.393 74.779 1.00 94.81 359 GLN A C 1
ATOM 2916 O O . GLN A 1 359 ? -50.778 -13.642 75.866 1.00 94.81 359 GLN A O 1
ATOM 2921 N N . MET A 1 360 ? -50.532 -12.273 74.098 1.00 93.44 360 MET A N 1
ATOM 2922 C CA . MET A 1 360 ? -51.498 -11.275 74.571 1.00 93.44 360 MET A CA 1
ATOM 2923 C C . MET A 1 360 ? -52.883 -11.896 74.759 1.00 93.44 360 MET A C 1
ATOM 2925 O O . MET A 1 360 ? -53.485 -11.707 75.813 1.00 93.44 360 MET A O 1
ATOM 2929 N N . PHE A 1 361 ? -53.345 -12.697 73.796 1.00 94.44 361 PHE A N 1
ATOM 2930 C CA . PHE A 1 361 ? -54.619 -13.409 73.896 1.00 94.44 361 PHE A CA 1
ATOM 2931 C C . PHE A 1 361 ? -54.642 -14.409 75.067 1.00 94.44 361 PHE A C 1
ATOM 2933 O O . PHE A 1 361 ? -55.627 -14.461 75.800 1.00 94.44 361 PHE A O 1
ATOM 2940 N N . SER A 1 362 ? -53.546 -15.143 75.320 1.00 93.75 362 SER A N 1
ATOM 2941 C CA . SER A 1 362 ? -53.426 -15.986 76.526 1.00 93.75 362 SER A CA 1
ATOM 2942 C C . SER A 1 362 ? -53.570 -15.159 77.806 1.00 93.75 362 SER A C 1
ATOM 2944 O O . SER A 1 362 ? -54.379 -15.496 78.667 1.00 93.75 362 SER A O 1
ATOM 2946 N N . THR A 1 363 ? -52.863 -14.026 77.908 1.00 92.50 363 THR A N 1
ATOM 2947 C CA . THR A 1 363 ? -52.952 -13.150 79.088 1.00 92.50 363 THR A CA 1
ATOM 2948 C C . THR A 1 363 ? -54.313 -12.465 79.238 1.00 92.50 363 THR A C 1
ATOM 2950 O O . THR A 1 363 ? -54.726 -12.185 80.358 1.00 92.50 363 THR A O 1
ATOM 2953 N N . GLU A 1 364 ? -55.045 -12.230 78.146 1.00 94.62 364 GLU A N 1
ATOM 2954 C CA . GLU A 1 364 ? -56.415 -11.699 78.171 1.00 94.62 364 GLU A CA 1
ATOM 2955 C C . GLU A 1 364 ? -57.407 -12.743 78.714 1.00 94.62 364 GLU A C 1
ATOM 2957 O O . GLU A 1 364 ? -58.251 -12.418 79.549 1.00 94.62 364 GLU A O 1
ATOM 2962 N N . VAL A 1 365 ? -57.249 -14.018 78.337 1.00 93.81 365 VAL A N 1
ATOM 2963 C CA . VAL A 1 365 ? -58.022 -15.144 78.898 1.00 93.81 365 VAL A CA 1
ATOM 2964 C C . VAL A 1 365 ? -57.664 -15.400 80.371 1.00 93.81 365 VAL A C 1
ATOM 2966 O O . VAL A 1 365 ? -58.548 -15.652 81.195 1.00 93.81 365 VAL A O 1
ATOM 2969 N N . GLU A 1 366 ? -56.390 -15.294 80.749 1.00 93.50 366 GLU A N 1
ATOM 2970 C CA . GLU A 1 366 ? -55.949 -15.357 82.152 1.00 93.50 366 GLU A CA 1
ATOM 2971 C C . GLU A 1 366 ? -56.505 -14.178 82.978 1.00 93.50 366 GLU A C 1
ATOM 2973 O O . GLU A 1 366 ? -56.923 -14.358 84.126 1.00 93.50 366 GLU A O 1
ATOM 2978 N N . LEU A 1 367 ? -56.601 -12.980 82.394 1.00 93.44 367 LEU A N 1
ATOM 2979 C CA . LEU A 1 367 ? -57.189 -11.808 83.046 1.00 93.44 367 LEU A CA 1
ATOM 2980 C C . LEU A 1 367 ? -58.712 -11.943 83.222 1.00 93.44 367 LEU A C 1
ATOM 2982 O O . LEU A 1 367 ? -59.223 -11.689 84.308 1.00 93.44 367 LEU A O 1
ATOM 2986 N N . ASP A 1 368 ? -59.442 -12.405 82.205 1.00 93.06 368 ASP A N 1
ATOM 2987 C CA . ASP A 1 368 ? -60.884 -12.680 82.297 1.00 93.06 368 ASP A CA 1
ATOM 2988 C C . ASP A 1 368 ? -61.197 -13.788 83.324 1.00 93.06 368 ASP A C 1
ATOM 2990 O O . ASP A 1 368 ? -62.122 -13.660 84.133 1.00 93.06 368 ASP A O 1
ATOM 2994 N N . THR A 1 369 ? -60.402 -14.861 83.358 1.00 92.75 369 THR A N 1
ATOM 2995 C CA . THR A 1 369 ? -60.592 -15.946 84.336 1.00 92.75 369 THR A CA 1
ATOM 2996 C C . THR A 1 369 ? -60.259 -15.508 85.764 1.00 92.75 369 THR A C 1
ATOM 2998 O O . THR A 1 369 ? -61.032 -15.811 86.677 1.00 92.75 369 THR A O 1
ATOM 3001 N N . THR A 1 370 ? -59.191 -14.733 85.981 1.00 91.31 370 THR A N 1
ATOM 3002 C CA . THR A 1 370 ? -58.888 -14.151 87.303 1.00 91.31 370 THR A CA 1
ATOM 3003 C C . THR A 1 370 ? -59.902 -13.080 87.719 1.00 91.31 370 THR A C 1
ATOM 3005 O O . THR A 1 370 ? -60.289 -13.040 88.887 1.00 91.31 370 THR A O 1
ATOM 3008 N N . GLN A 1 371 ? -60.446 -12.289 86.790 1.00 93.06 371 GLN A N 1
ATOM 3009 C CA . GLN A 1 371 ? -61.556 -11.367 87.060 1.00 93.06 371 GLN A CA 1
ATOM 3010 C C . GLN A 1 371 ? -62.829 -12.120 87.486 1.00 93.06 371 GLN A C 1
ATOM 3012 O O . GLN A 1 371 ? -63.484 -11.728 88.453 1.00 93.06 371 GLN A O 1
ATOM 3017 N N . LYS A 1 372 ? -63.158 -13.244 86.836 1.00 92.50 372 LYS A N 1
ATOM 3018 C CA . LYS A 1 372 ? -64.276 -14.122 87.234 1.00 92.50 372 LYS A CA 1
ATOM 3019 C C . LYS A 1 372 ? -64.057 -14.752 88.615 1.00 92.50 372 LYS A C 1
ATOM 3021 O O . LYS A 1 372 ? -64.993 -14.796 89.414 1.00 92.50 372 LYS A O 1
ATOM 3026 N N . GLN A 1 373 ? -62.834 -15.181 88.933 1.00 92.06 373 GLN A N 1
ATOM 3027 C CA . GLN A 1 373 ? -62.467 -15.663 90.274 1.00 92.06 373 GLN A CA 1
ATOM 3028 C C . GLN A 1 373 ? -62.556 -14.557 91.337 1.00 92.06 373 GLN A C 1
ATOM 3030 O O . GLN A 1 373 ? -63.019 -14.817 92.451 1.00 92.06 373 GLN A O 1
ATOM 3035 N N . LEU A 1 374 ? -62.178 -13.320 90.999 1.00 92.06 374 LEU A N 1
ATOM 3036 C CA . LEU A 1 374 ? -62.288 -12.163 91.886 1.00 92.06 374 LEU A CA 1
ATOM 3037 C C . LEU A 1 374 ? -63.753 -11.805 92.166 1.00 92.06 374 LEU A C 1
ATOM 3039 O O . LEU A 1 374 ? -64.111 -11.608 93.322 1.00 92.06 374 LEU A O 1
ATOM 3043 N N . GLU A 1 375 ? -64.624 -11.780 91.154 1.00 91.12 375 GLU A N 1
ATOM 3044 C CA . GLU A 1 375 ? -66.066 -11.562 91.354 1.00 91.12 375 GLU A CA 1
ATOM 3045 C C . GLU A 1 375 ? -66.736 -12.707 92.129 1.00 91.12 375 GLU A C 1
ATOM 3047 O O . GLU A 1 375 ? -67.629 -12.464 92.942 1.00 91.12 375 GLU A O 1
ATOM 3052 N N . SER A 1 376 ? -66.283 -13.954 91.953 1.00 90.56 376 SER A N 1
ATOM 3053 C CA . SER A 1 376 ? -66.719 -15.066 92.807 1.00 90.56 376 SER A CA 1
ATOM 3054 C C . SER A 1 376 ? -66.273 -14.866 94.259 1.00 90.56 376 SER A C 1
ATOM 3056 O O . SER A 1 376 ? -67.076 -15.033 95.173 1.00 90.56 376 SER A O 1
ATOM 3058 N N . SER A 1 377 ? -65.023 -14.446 94.475 1.00 89.69 377 SER A N 1
ATOM 3059 C CA . SER A 1 377 ? -64.475 -14.163 95.808 1.00 89.69 377 SER A CA 1
ATOM 3060 C C . SER A 1 377 ? -65.197 -12.999 96.491 1.00 89.69 377 SER A C 1
ATOM 3062 O O . SER A 1 377 ? -65.538 -13.107 97.664 1.00 89.69 377 SER A O 1
ATOM 3064 N N . LYS A 1 378 ? -65.512 -11.919 95.760 1.00 91.88 378 LYS A N 1
ATOM 3065 C CA . LYS A 1 378 ? -66.332 -10.802 96.260 1.00 91.88 378 LYS A CA 1
ATOM 3066 C C . LYS A 1 378 ? -67.704 -11.275 96.728 1.00 91.88 378 LYS A C 1
ATOM 3068 O O . LYS A 1 378 ? -68.110 -10.911 97.823 1.00 91.88 378 LYS A O 1
ATOM 3073 N N . LYS A 1 379 ? -68.390 -12.117 95.944 1.00 90.75 379 LYS A N 1
ATOM 3074 C CA . LYS A 1 379 ? -69.693 -12.687 96.331 1.00 90.75 379 LYS A CA 1
ATOM 3075 C C . LYS A 1 379 ? -69.594 -13.515 97.611 1.00 90.75 379 LYS A C 1
ATOM 3077 O O . LYS A 1 379 ? -70.416 -13.339 98.505 1.00 90.75 379 LYS A O 1
ATOM 3082 N N . SER A 1 380 ? -68.568 -14.360 97.731 1.00 89.12 380 SER A N 1
ATOM 3083 C CA . SER A 1 380 ? -68.296 -15.110 98.963 1.00 89.12 380 SER A CA 1
ATOM 3084 C C . SER A 1 380 ? -67.983 -14.200 100.156 1.00 89.12 380 SER A C 1
ATOM 3086 O O . SER A 1 380 ? -68.427 -14.497 101.258 1.00 89.12 380 SER A O 1
ATOM 3088 N N . ILE A 1 381 ? -67.281 -13.080 99.953 1.00 89.19 381 ILE A N 1
ATOM 3089 C CA . ILE A 1 381 ? -67.046 -12.079 101.004 1.00 89.19 381 ILE A CA 1
ATOM 3090 C C . ILE A 1 381 ? -68.364 -11.418 101.420 1.00 89.19 381 ILE A C 1
ATOM 3092 O O . ILE A 1 381 ? -68.660 -11.418 102.606 1.00 89.19 381 ILE A O 1
ATOM 3096 N N . THR A 1 382 ? -69.200 -10.951 100.486 1.00 87.44 382 THR A N 1
ATOM 3097 C CA . THR A 1 382 ? -70.494 -10.328 100.831 1.00 87.44 382 THR A CA 1
ATOM 3098 C C . THR A 1 382 ? -71.466 -11.296 101.515 1.00 87.44 382 THR A C 1
ATOM 3100 O O . THR A 1 382 ? -72.242 -10.885 102.372 1.00 87.44 382 THR A O 1
ATOM 3103 N N . GLU A 1 383 ? -71.402 -12.589 101.185 1.00 90.44 383 GLU A N 1
ATOM 3104 C CA . GLU A 1 383 ? -72.151 -13.643 101.881 1.00 90.44 383 GLU A CA 1
ATOM 3105 C C . GLU A 1 383 ? -71.620 -13.851 103.311 1.00 90.44 383 GLU A C 1
ATOM 3107 O O . GLU A 1 383 ? -72.400 -13.908 104.258 1.00 90.44 383 GLU A O 1
ATOM 3112 N N . LEU A 1 384 ? -70.296 -13.881 103.504 1.00 89.25 384 LEU A N 1
ATOM 3113 C CA . LEU A 1 384 ? -69.684 -13.950 104.836 1.00 89.25 384 LEU A CA 1
ATOM 3114 C C . LEU A 1 384 ? -69.945 -12.685 105.669 1.00 89.25 384 LEU A C 1
ATOM 3116 O O . LEU A 1 384 ? -70.158 -12.792 106.872 1.00 89.25 384 LEU A O 1
ATOM 3120 N N . GLU A 1 385 ? -69.980 -11.499 105.060 1.00 89.56 385 GLU A N 1
ATOM 3121 C CA . GLU A 1 385 ? -70.371 -10.241 105.709 1.00 89.56 385 GLU A CA 1
ATOM 3122 C C . GLU A 1 385 ? -71.845 -10.267 106.135 1.00 89.56 385 GLU A C 1
ATOM 3124 O O . GLU A 1 385 ? -72.169 -9.853 107.250 1.00 89.56 385 GLU A O 1
ATOM 3129 N N . PHE A 1 386 ? -72.737 -10.814 105.302 1.00 89.25 386 PHE A N 1
ATOM 3130 C CA . PHE A 1 386 ? -74.143 -11.023 105.650 1.00 89.25 386 PHE A CA 1
ATOM 3131 C C . PHE A 1 386 ? -74.305 -12.030 106.801 1.00 89.25 386 PHE A C 1
ATOM 3133 O O . PHE A 1 386 ? -75.011 -11.747 107.771 1.00 89.25 386 PHE A O 1
ATOM 3140 N N . GLN A 1 387 ? -73.593 -13.159 106.762 1.00 89.81 387 GLN A N 1
ATOM 3141 C CA . GLN A 1 387 ? -73.586 -14.153 107.842 1.00 89.81 387 GLN A CA 1
ATOM 3142 C C . GLN A 1 387 ? -72.997 -13.590 109.145 1.00 89.81 387 GLN A C 1
ATOM 3144 O O . GLN A 1 387 ? -73.570 -13.805 110.212 1.00 89.81 387 GLN A O 1
ATOM 3149 N N . LEU A 1 388 ? -71.914 -12.806 109.081 1.00 86.75 388 LEU A N 1
ATOM 3150 C CA . LEU A 1 388 ? -71.346 -12.095 110.234 1.00 86.75 388 LEU A CA 1
ATOM 3151 C C . LEU A 1 388 ? -72.300 -11.030 110.785 1.00 86.75 388 LEU A C 1
ATOM 3153 O O . LEU A 1 388 ? -72.372 -10.854 111.999 1.00 86.75 388 LEU A O 1
ATOM 3157 N N . SER A 1 389 ? -73.060 -10.344 109.927 1.00 86.50 389 SER A N 1
ATOM 3158 C CA . SER A 1 389 ? -74.098 -9.401 110.351 1.00 86.50 389 SER A CA 1
ATOM 3159 C C . SER A 1 389 ? -75.244 -10.123 111.068 1.00 86.50 389 SER A C 1
ATOM 3161 O O . SER A 1 389 ? -75.619 -9.725 112.171 1.00 86.50 389 SER A O 1
ATOM 3163 N N . SER A 1 390 ? -75.724 -11.243 110.514 1.00 86.50 390 SER A N 1
ATOM 3164 C CA . SER A 1 390 ? -76.739 -12.103 111.137 1.00 86.50 390 SER A CA 1
ATOM 3165 C C . SER A 1 390 ? -76.272 -12.651 112.490 1.00 86.50 390 SER A C 1
ATOM 3167 O O . SER A 1 390 ? -76.990 -12.539 113.482 1.00 86.50 390 SER A O 1
ATOM 3169 N N . PHE A 1 391 ? -75.044 -13.171 112.565 1.00 85.81 391 PHE A N 1
ATOM 3170 C CA . PHE A 1 391 ? -74.437 -13.631 113.817 1.00 85.81 391 PHE A CA 1
ATOM 3171 C C . PHE A 1 391 ? -74.209 -12.478 114.807 1.00 85.81 391 PHE A C 1
ATOM 3173 O O . PHE A 1 391 ? -74.319 -12.665 116.014 1.00 85.81 391 PHE A O 1
ATOM 3180 N N . GLY A 1 392 ? -73.946 -11.261 114.322 1.00 86.56 392 GLY A N 1
ATOM 3181 C CA . GLY A 1 392 ? -73.891 -10.049 115.139 1.00 86.56 392 GLY A CA 1
ATOM 3182 C C . GLY A 1 392 ? -75.233 -9.716 115.796 1.00 86.56 392 GLY A C 1
ATOM 3183 O O . GLY A 1 392 ? -75.264 -9.404 116.987 1.00 86.56 392 GLY A O 1
ATOM 3184 N N . VAL A 1 393 ? -76.343 -9.848 115.061 1.00 85.56 393 VAL A N 1
ATOM 3185 C CA . VAL A 1 393 ? -77.707 -9.689 115.599 1.00 85.56 393 VAL A CA 1
ATOM 3186 C C . VAL A 1 393 ? -78.035 -10.803 116.597 1.00 85.56 393 VAL A C 1
ATOM 3188 O O . VAL A 1 393 ? -78.493 -10.513 117.699 1.00 85.56 393 VAL A O 1
ATOM 3191 N N . GLU A 1 394 ? -77.734 -12.062 116.275 1.00 83.56 394 GLU A N 1
ATOM 3192 C CA . GLU A 1 394 ? -77.957 -13.204 117.175 1.00 83.56 394 GLU A CA 1
ATOM 3193 C C . GLU A 1 394 ? -77.107 -13.110 118.459 1.00 83.56 394 GLU A C 1
ATOM 3195 O O . GLU A 1 394 ? -77.589 -13.379 119.561 1.00 83.56 394 GLU A O 1
ATOM 3200 N N . SER A 1 395 ? -75.865 -12.633 118.351 1.00 82.12 395 SER A N 1
ATOM 3201 C CA . SER A 1 395 ? -74.984 -12.302 119.479 1.00 82.12 395 SER A CA 1
ATOM 3202 C C . SER A 1 395 ? -75.536 -11.140 120.319 1.00 82.12 395 SER A C 1
ATOM 3204 O O . SER A 1 395 ? -75.493 -11.169 121.550 1.00 82.12 395 SER A O 1
ATOM 3206 N N . GLN A 1 396 ? -76.138 -10.130 119.684 1.00 84.56 396 GLN A N 1
ATOM 3207 C CA . GLN A 1 396 ? -76.787 -9.025 120.389 1.00 84.56 396 GLN A CA 1
ATOM 3208 C C . GLN A 1 396 ? -78.069 -9.470 121.115 1.00 84.56 396 GLN A C 1
ATOM 3210 O O . GLN A 1 396 ? -78.297 -9.037 122.245 1.00 84.56 396 GLN A O 1
ATOM 3215 N N . ASP A 1 397 ? -78.876 -10.352 120.526 1.00 84.62 397 ASP A N 1
ATOM 3216 C CA . ASP A 1 397 ? -80.105 -10.869 121.142 1.00 84.62 397 ASP A CA 1
ATOM 3217 C C . ASP A 1 397 ? -79.830 -11.928 122.217 1.00 84.62 397 ASP A C 1
ATOM 3219 O O . ASP A 1 397 ? -80.469 -11.913 123.269 1.00 84.62 397 ASP A O 1
ATOM 3223 N N . THR A 1 398 ? -78.824 -12.788 122.046 1.00 80.81 398 THR A N 1
ATOM 3224 C CA . THR A 1 398 ? -78.347 -13.653 123.141 1.00 80.81 398 THR A CA 1
ATOM 3225 C C . THR A 1 398 ? -77.745 -12.833 124.283 1.00 80.81 398 THR A C 1
ATOM 3227 O O . THR A 1 398 ? -77.978 -13.165 125.444 1.00 80.81 398 THR A O 1
ATOM 3230 N N . LYS A 1 399 ? -77.078 -11.704 123.999 1.00 87.38 399 LYS A N 1
ATOM 3231 C CA . LYS A 1 399 ? -76.644 -10.744 125.026 1.00 87.38 399 LYS A CA 1
ATOM 3232 C C . LYS A 1 399 ? -77.816 -10.053 125.738 1.00 87.38 399 LYS A C 1
ATOM 3234 O O . LYS A 1 399 ? -77.732 -9.881 126.952 1.00 87.38 399 LYS A O 1
ATOM 3239 N N . LYS A 1 400 ? -78.905 -9.690 125.041 1.00 87.25 400 LYS A N 1
ATOM 3240 C CA . LYS A 1 400 ? -80.144 -9.202 125.689 1.00 87.25 400 LYS A CA 1
ATOM 3241 C C . LYS A 1 400 ? -80.719 -10.266 126.620 1.00 87.25 400 LYS A C 1
ATOM 3243 O O . LYS A 1 400 ? -80.892 -9.990 127.797 1.00 87.25 400 LYS A O 1
ATOM 3248 N N . ARG A 1 401 ? -80.899 -11.495 126.130 1.00 84.88 401 ARG A N 1
ATOM 3249 C CA . ARG A 1 401 ? -81.425 -12.625 126.917 1.00 84.88 401 ARG A CA 1
ATOM 3250 C C . ARG A 1 401 ? -80.556 -12.967 128.127 1.00 84.88 401 ARG A C 1
ATOM 3252 O O . ARG A 1 401 ? -81.080 -13.339 129.171 1.00 84.88 401 ARG A O 1
ATOM 3259 N N . LEU A 1 402 ? -79.235 -12.811 128.014 1.00 84.38 402 LEU A N 1
ATOM 3260 C CA . LEU A 1 402 ? -78.312 -12.948 129.141 1.00 84.38 402 LEU A CA 1
ATOM 3261 C C . LEU A 1 402 ? -78.489 -11.816 130.165 1.00 84.38 402 LEU A C 1
ATOM 3263 O O . LEU A 1 402 ? -78.493 -12.095 131.358 1.00 84.38 402 LEU A O 1
ATOM 3267 N N . GLN A 1 403 ? -78.667 -10.568 129.720 1.00 86.25 403 GLN A N 1
ATOM 3268 C CA . GLN A 1 403 ? -78.956 -9.429 130.601 1.00 86.25 403 GLN A CA 1
ATOM 3269 C C . GLN A 1 403 ? -80.318 -9.586 131.298 1.00 86.25 403 GLN A C 1
ATOM 3271 O O . GLN A 1 403 ? -80.403 -9.387 132.504 1.00 86.25 403 GLN A O 1
ATOM 3276 N N . GLU A 1 404 ? -81.355 -9.994 130.565 1.00 86.25 404 GLU A N 1
ATOM 3277 C CA . GLU A 1 404 ? -82.697 -10.292 131.081 1.00 86.25 404 GLU A CA 1
ATOM 3278 C C . GLU A 1 404 ? -82.633 -11.372 132.170 1.00 86.25 404 GLU A C 1
ATOM 3280 O O . GLU A 1 404 ? -83.069 -11.134 133.294 1.00 86.25 404 GLU A O 1
ATOM 3285 N N . ALA A 1 405 ? -81.983 -12.508 131.889 1.00 78.69 405 ALA A N 1
ATOM 3286 C CA . ALA A 1 405 ? -81.762 -13.565 132.876 1.00 78.69 405 ALA A CA 1
ATOM 3287 C C . ALA A 1 405 ? -80.892 -13.101 134.062 1.00 78.69 405 ALA A C 1
ATOM 3289 O O . ALA A 1 405 ? -81.100 -13.536 135.192 1.00 78.69 405 ALA A O 1
ATOM 3290 N N . GLN A 1 406 ? -79.925 -12.204 133.846 1.00 83.31 406 GLN A N 1
ATOM 3291 C CA . GLN A 1 406 ? -79.083 -11.661 134.913 1.00 83.31 406 GLN A CA 1
ATOM 3292 C C . GLN A 1 406 ? -79.851 -10.689 135.826 1.00 83.31 406 GLN A C 1
ATOM 3294 O O . GLN A 1 406 ? -79.625 -10.696 137.038 1.00 83.31 406 GLN A O 1
ATOM 3299 N N . ASP A 1 407 ? -80.780 -9.894 135.291 1.00 84.25 407 ASP A N 1
ATOM 3300 C CA . ASP A 1 407 ? -81.689 -9.059 136.082 1.00 84.25 407 ASP A CA 1
ATOM 3301 C C . ASP A 1 407 ? -82.803 -9.877 136.760 1.00 84.25 407 ASP A C 1
ATOM 3303 O O . ASP A 1 407 ? -83.183 -9.559 137.885 1.00 84.25 407 ASP A O 1
ATOM 3307 N N . GLU A 1 408 ? -83.254 -10.982 136.163 1.00 84.62 408 GLU A N 1
ATOM 3308 C CA . GLU A 1 408 ? -84.170 -11.949 136.788 1.00 84.62 408 GLU A CA 1
ATOM 3309 C C . GLU A 1 408 ? -83.494 -12.697 137.958 1.00 84.62 408 GLU A C 1
ATOM 3311 O O . GLU A 1 408 ? -84.051 -12.790 139.056 1.00 84.62 408 GLU A O 1
ATOM 3316 N N . ILE A 1 409 ? -82.230 -13.110 137.793 1.00 83.12 409 ILE A N 1
ATOM 3317 C CA . ILE A 1 409 ? -81.362 -13.597 138.882 1.00 83.12 409 ILE A CA 1
ATOM 3318 C C . ILE A 1 409 ? -81.164 -12.510 139.951 1.00 83.12 409 ILE A C 1
ATOM 3320 O O . ILE A 1 409 ? -81.118 -12.808 141.146 1.00 83.12 409 ILE A O 1
ATOM 3324 N N . ARG A 1 410 ? -81.076 -11.231 139.565 1.00 83.75 410 ARG A N 1
ATOM 3325 C CA . ARG A 1 410 ? -80.967 -10.114 140.515 1.00 83.75 410 ARG A CA 1
ATOM 3326 C C . ARG A 1 410 ? -82.272 -9.878 141.285 1.00 83.75 410 ARG A C 1
ATOM 3328 O O . ARG A 1 410 ? -82.194 -9.611 142.483 1.00 83.75 410 ARG A O 1
ATOM 3335 N N . SER A 1 411 ? -83.440 -10.015 140.649 1.00 83.69 411 SER A N 1
ATOM 3336 C CA . SER A 1 411 ? -84.754 -9.927 141.310 1.00 83.69 411 SER A CA 1
ATOM 3337 C C . SER A 1 411 ? -84.954 -11.078 142.288 1.00 83.69 411 SER A C 1
ATOM 3339 O O . SER A 1 411 ? -85.136 -10.845 143.480 1.00 83.69 411 SER A O 1
ATOM 3341 N N . THR A 1 412 ? -84.787 -12.319 141.827 1.00 77.00 412 THR A N 1
ATOM 3342 C CA . THR A 1 412 ? -84.915 -13.515 142.675 1.00 77.00 412 THR A CA 1
ATOM 3343 C C . THR A 1 412 ? -83.889 -13.538 143.814 1.00 77.00 412 THR A C 1
ATOM 3345 O O . THR A 1 412 ? -84.207 -13.981 144.914 1.00 77.00 412 THR A O 1
ATOM 3348 N N . SER A 1 413 ? -82.686 -12.985 143.624 1.00 79.75 413 SER A N 1
ATOM 3349 C CA . SER A 1 413 ? -81.705 -12.779 144.704 1.00 79.75 413 SER A CA 1
ATOM 3350 C C . SER A 1 413 ? -82.155 -11.729 145.733 1.00 79.75 413 SER A C 1
ATOM 3352 O O . SER A 1 413 ? -81.976 -11.931 146.936 1.00 79.75 413 SER A O 1
ATOM 3354 N N . LEU A 1 414 ? -82.793 -10.633 145.303 1.00 85.06 414 LEU A N 1
ATOM 3355 C CA . LEU A 1 414 ? -83.394 -9.645 146.211 1.00 85.06 414 LEU A CA 1
ATOM 3356 C C . LEU A 1 414 ? -84.593 -10.231 146.971 1.00 85.06 414 LEU A C 1
ATOM 3358 O O . LEU A 1 414 ? -84.685 -10.054 148.185 1.00 85.06 414 LEU A O 1
ATOM 3362 N N . GLU A 1 415 ? -85.461 -10.984 146.298 1.00 82.00 415 GLU A N 1
ATOM 3363 C CA . GLU A 1 415 ? -86.574 -11.722 146.906 1.00 82.00 415 GLU A CA 1
ATOM 3364 C C . GLU A 1 415 ? -86.074 -12.771 147.909 1.00 82.00 415 GLU A C 1
ATOM 3366 O O . GLU A 1 415 ? -86.615 -12.875 149.009 1.00 82.00 415 GLU A O 1
ATOM 3371 N N . LEU A 1 416 ? -84.989 -13.488 147.596 1.00 81.38 416 LEU A N 1
ATOM 3372 C CA . LEU A 1 416 ? -84.341 -14.434 148.506 1.00 81.38 416 LEU A CA 1
ATOM 3373 C C . LEU A 1 416 ? -83.763 -13.730 149.743 1.00 81.38 416 LEU A C 1
ATOM 3375 O O . LEU A 1 416 ? -83.898 -14.245 150.851 1.00 81.38 416 LEU A O 1
ATOM 3379 N N . GLN A 1 417 ? -83.156 -12.547 149.593 1.00 78.88 417 GLN A N 1
ATOM 3380 C CA . GLN A 1 417 ? -82.697 -11.738 150.732 1.00 78.88 417 GLN A CA 1
ATOM 3381 C C . GLN A 1 417 ? -83.870 -11.240 151.587 1.00 78.88 417 GLN A C 1
ATOM 3383 O O . GLN A 1 417 ? -83.781 -11.277 152.812 1.00 78.88 417 GLN A O 1
ATOM 3388 N N . LEU A 1 418 ? -84.981 -10.833 150.968 1.00 82.88 418 LEU A N 1
ATOM 3389 C CA . LEU A 1 418 ? -86.192 -10.371 151.657 1.00 82.88 418 LEU A CA 1
ATOM 3390 C C . LEU A 1 418 ? -86.900 -11.536 152.381 1.00 82.88 418 LEU A C 1
ATOM 3392 O O . LEU A 1 418 ? -87.319 -11.414 153.531 1.00 82.88 418 LEU A O 1
ATOM 3396 N N . CYS A 1 419 ? -86.931 -12.720 151.769 1.00 73.81 419 CYS A N 1
ATOM 3397 C CA . CYS A 1 419 ? -87.356 -13.961 152.412 1.00 73.81 419 CYS A CA 1
ATOM 3398 C C . CYS A 1 419 ? -86.430 -14.333 153.585 1.00 73.81 419 CYS A C 1
ATOM 3400 O O . CYS A 1 419 ? -86.904 -14.710 154.654 1.00 73.81 419 CYS A O 1
ATOM 3402 N N . LYS A 1 420 ? -85.112 -14.149 153.439 1.00 78.25 420 LYS A N 1
ATOM 3403 C CA . LYS A 1 420 ? -84.114 -14.418 154.484 1.00 78.25 420 LYS A CA 1
ATOM 3404 C C . LYS A 1 420 ? -84.213 -13.455 155.673 1.00 78.25 420 LYS A C 1
ATOM 3406 O O . LYS A 1 420 ? -84.058 -13.902 156.809 1.00 78.25 420 LYS A O 1
ATOM 3411 N N . THR A 1 421 ? -84.494 -12.168 155.459 1.00 78.12 421 THR A N 1
ATOM 3412 C CA . THR A 1 421 ? -84.743 -11.216 156.558 1.00 78.12 421 THR A CA 1
ATOM 3413 C C . THR A 1 421 ? -86.082 -11.484 157.242 1.00 78.12 421 THR A C 1
ATOM 3415 O O . THR A 1 421 ? -86.132 -11.478 158.473 1.00 78.12 421 THR A O 1
ATOM 3418 N N . ASN A 1 422 ? -87.133 -11.820 156.488 1.00 76.94 422 ASN A N 1
ATOM 3419 C CA . ASN A 1 422 ? -88.420 -12.251 157.044 1.00 76.94 422 ASN A CA 1
ATOM 3420 C C . ASN A 1 422 ? -88.279 -13.533 157.882 1.00 76.94 422 ASN A C 1
ATOM 3422 O O . ASN A 1 422 ? -88.775 -13.587 159.007 1.00 76.94 422 ASN A O 1
ATOM 3426 N N . LEU A 1 423 ? -87.538 -14.531 157.387 1.00 75.31 423 LEU A N 1
ATOM 3427 C CA . LEU A 1 423 ? -87.215 -15.752 158.125 1.00 75.31 423 LEU A CA 1
ATOM 3428 C C . LEU A 1 423 ? -86.444 -15.428 159.408 1.00 75.31 423 LEU A C 1
ATOM 3430 O O . LEU A 1 423 ? -86.831 -15.892 160.472 1.00 75.31 423 LEU A O 1
ATOM 3434 N N . HIS A 1 424 ? -85.411 -14.582 159.344 1.00 73.62 424 HIS A N 1
ATOM 3435 C CA . HIS A 1 424 ? -84.635 -14.188 160.525 1.00 73.62 424 HIS A CA 1
ATOM 3436 C C . HIS A 1 424 ? -85.478 -13.428 161.568 1.00 73.62 424 HIS A C 1
ATOM 3438 O O . HIS A 1 424 ? -85.310 -13.641 162.769 1.00 73.62 424 HIS A O 1
ATOM 3444 N N . SER A 1 425 ? -86.425 -12.596 161.121 1.00 74.00 425 SER A N 1
ATOM 3445 C CA . SER A 1 425 ? -87.416 -11.934 161.980 1.00 74.00 425 SER A CA 1
ATOM 3446 C C . SER A 1 425 ? -88.356 -12.948 162.647 1.00 74.00 425 SER A C 1
ATOM 3448 O O . SER A 1 425 ? -88.538 -12.924 163.864 1.00 74.00 425 SER A O 1
ATOM 3450 N N . SER A 1 426 ? -88.867 -13.918 161.882 1.00 70.75 426 SER A N 1
ATOM 3451 C CA . SER A 1 426 ? -89.691 -15.014 162.402 1.00 70.75 426 SER A CA 1
ATOM 3452 C C . SER A 1 426 ? -88.920 -15.890 163.402 1.00 70.75 426 SER A C 1
ATOM 3454 O O . SER A 1 426 ? -89.420 -16.164 164.488 1.00 70.75 426 SER A O 1
ATOM 3456 N N . THR A 1 427 ? -87.656 -16.232 163.124 1.00 74.12 427 THR A N 1
ATOM 3457 C CA . THR A 1 427 ? -86.768 -16.937 164.067 1.00 74.12 427 THR A CA 1
ATOM 3458 C C . THR A 1 427 ? -86.491 -16.119 165.334 1.00 74.12 427 THR A C 1
ATOM 3460 O O . THR A 1 427 ? -86.318 -16.698 166.405 1.00 74.12 427 THR A O 1
ATOM 3463 N N . LYS A 1 428 ? -86.463 -14.780 165.258 1.00 76.12 428 LYS A N 1
ATOM 3464 C CA . LYS A 1 428 ? -86.378 -13.924 166.452 1.00 76.12 428 LYS A CA 1
ATOM 3465 C C . LYS A 1 428 ? -87.660 -14.015 167.289 1.00 76.12 428 LYS A C 1
ATOM 3467 O O . LYS A 1 428 ? -87.549 -14.237 168.490 1.00 76.12 428 LYS A O 1
ATOM 3472 N N . MET A 1 429 ? -88.840 -13.935 166.664 1.00 74.00 429 MET A N 1
ATOM 3473 C CA . MET A 1 429 ? -90.125 -14.116 167.357 1.00 74.00 429 MET A CA 1
ATOM 3474 C C . MET A 1 429 ? -90.254 -15.501 168.001 1.00 74.00 429 MET A C 1
ATOM 3476 O O . MET A 1 429 ? -90.679 -15.588 169.147 1.00 74.00 429 MET A O 1
ATOM 3480 N N . VAL A 1 430 ? -89.856 -16.574 167.305 1.00 74.88 430 VAL A N 1
ATOM 3481 C CA . VAL A 1 430 ? -89.855 -17.936 167.868 1.00 74.88 430 VAL A CA 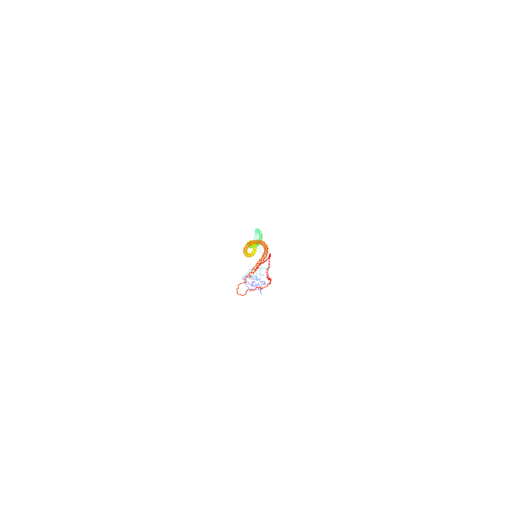1
ATOM 3482 C C . VAL A 1 430 ? -88.982 -17.998 169.121 1.00 74.88 430 VAL A C 1
ATOM 3484 O O . VAL A 1 430 ? -89.454 -18.476 170.144 1.00 74.88 430 VAL A O 1
ATOM 3487 N N . ARG A 1 431 ? -87.773 -17.422 169.096 1.00 75.38 431 ARG A N 1
ATOM 3488 C CA . ARG A 1 431 ? -86.891 -17.387 170.274 1.00 75.38 431 ARG A CA 1
ATOM 3489 C C . ARG A 1 431 ? -87.477 -16.584 171.438 1.00 75.38 431 ARG A C 1
ATOM 3491 O O . ARG A 1 431 ? -87.388 -17.016 172.579 1.00 75.38 431 ARG A O 1
ATOM 3498 N N . GLU A 1 432 ? -88.100 -15.437 171.166 1.00 75.94 432 GLU A N 1
ATOM 3499 C CA . GLU A 1 432 ? -88.765 -14.632 172.204 1.00 75.94 432 GLU A CA 1
ATOM 3500 C C . GLU A 1 432 ? -89.989 -15.358 172.800 1.00 75.94 432 GLU A C 1
ATOM 3502 O O . GLU A 1 432 ? -90.264 -15.218 173.991 1.00 75.94 432 GLU A O 1
ATOM 3507 N N . LEU A 1 433 ? -90.680 -16.195 172.016 1.00 72.81 433 LEU A N 1
ATOM 3508 C CA . LEU A 1 433 ? -91.733 -17.093 172.504 1.00 72.81 433 LEU A CA 1
ATOM 3509 C C . LEU A 1 433 ? -91.167 -18.291 173.289 1.00 72.81 433 LEU A C 1
ATOM 3511 O O . LEU A 1 433 ? -91.747 -18.668 174.303 1.00 72.81 433 LEU A O 1
ATOM 3515 N N . GLU A 1 434 ? -90.036 -18.869 172.879 1.00 72.75 434 GLU A N 1
ATOM 3516 C CA . GLU A 1 434 ? -89.333 -19.937 173.610 1.00 72.75 434 GLU A CA 1
ATOM 3517 C C . GLU A 1 434 ? -88.809 -19.444 174.969 1.00 72.75 434 GLU A C 1
ATOM 3519 O O . GLU A 1 434 ? -88.963 -20.131 175.981 1.00 72.75 434 GLU A O 1
ATOM 3524 N N . GLU A 1 435 ? -88.257 -18.229 175.027 1.00 75.69 435 GLU A N 1
ATOM 3525 C CA . GLU A 1 435 ? -87.838 -17.578 176.271 1.00 75.69 435 GLU A CA 1
ATOM 3526 C C . GLU A 1 435 ? -89.041 -17.340 177.203 1.00 75.69 435 GLU A C 1
ATOM 3528 O O . GLU A 1 435 ? -88.986 -17.729 178.374 1.00 75.69 435 GLU A O 1
ATOM 3533 N N . GLN A 1 436 ? -90.164 -16.821 176.688 1.00 73.06 436 GLN A N 1
ATOM 3534 C CA . GLN A 1 436 ? -91.413 -16.666 177.455 1.00 73.06 436 GLN A CA 1
ATOM 3535 C C . GLN A 1 436 ? -91.978 -18.009 177.947 1.00 73.06 436 GLN A C 1
ATOM 3537 O O . GLN A 1 436 ? -92.373 -18.123 179.111 1.00 73.06 436 GLN A O 1
ATOM 3542 N N . LEU A 1 437 ? -91.963 -19.049 177.106 1.00 71.56 437 LEU A N 1
ATOM 3543 C CA . LEU A 1 437 ? -92.376 -20.405 177.475 1.00 71.56 437 LEU A CA 1
ATOM 3544 C C . LEU A 1 437 ? -91.484 -20.968 178.594 1.00 71.56 437 LEU A C 1
ATOM 3546 O O . LEU A 1 437 ? -91.987 -21.585 179.533 1.00 71.56 437 LEU A O 1
ATOM 3550 N N . SER A 1 438 ? -90.171 -20.727 178.531 1.00 70.25 438 SER A N 1
ATOM 3551 C CA . SER A 1 438 ? -89.218 -21.166 179.557 1.00 70.25 438 SER A CA 1
ATOM 3552 C C . SER A 1 438 ? -89.446 -20.472 180.906 1.00 70.25 438 SER A C 1
ATOM 3554 O O . SER A 1 438 ? -89.382 -21.127 181.949 1.00 70.25 438 SER A O 1
ATOM 3556 N N . ALA A 1 439 ? -89.791 -19.180 180.892 1.00 70.56 439 ALA A N 1
ATOM 3557 C CA . ALA A 1 439 ? -90.123 -18.414 182.089 1.00 70.56 439 ALA A CA 1
ATOM 3558 C C . ALA A 1 439 ? -91.437 -18.904 182.721 1.00 70.56 439 ALA A C 1
ATOM 3560 O O . ALA A 1 439 ? -91.460 -19.232 183.906 1.00 70.56 439 ALA A O 1
ATOM 3561 N N . CYS A 1 440 ? -92.497 -19.051 181.918 1.00 64.94 440 CYS A N 1
ATOM 3562 C CA . CYS A 1 440 ? -93.795 -19.560 182.370 1.00 64.94 440 CYS A CA 1
ATOM 3563 C C . CYS A 1 440 ? -93.692 -20.991 182.930 1.00 64.94 440 CYS A C 1
ATOM 3565 O O . CYS A 1 440 ? -94.249 -21.297 183.985 1.00 64.94 440 CYS A O 1
ATOM 3567 N N . LYS A 1 441 ? -92.900 -21.860 182.285 1.00 66.69 441 LYS A N 1
ATOM 3568 C CA . LYS A 1 441 ? -92.619 -23.217 182.777 1.00 66.69 441 LYS A CA 1
ATOM 3569 C C . LYS A 1 441 ? -91.932 -23.208 184.145 1.00 66.69 441 LYS A C 1
ATOM 3571 O O . LYS A 1 441 ? -92.255 -24.045 184.983 1.00 66.69 441 LYS A O 1
ATOM 3576 N N . LYS A 1 442 ? -91.016 -22.266 184.383 1.00 70.88 442 LYS A N 1
ATOM 3577 C CA . LYS A 1 442 ? -90.319 -22.123 185.666 1.00 70.88 442 LYS A CA 1
ATOM 3578 C C . LYS A 1 442 ? -91.249 -21.606 186.766 1.00 70.88 442 LYS A C 1
ATOM 3580 O O . LYS A 1 442 ? -91.299 -22.206 187.834 1.00 70.88 442 LYS A O 1
ATOM 3585 N N . GLU A 1 443 ? -92.057 -20.585 186.473 1.00 70.88 443 GLU A N 1
ATOM 3586 C CA . GLU A 1 443 ? -93.087 -20.087 187.397 1.00 70.88 443 GLU A CA 1
ATOM 3587 C C . GLU A 1 443 ? -94.084 -21.194 187.782 1.00 70.88 443 GLU A C 1
ATOM 3589 O O . GLU A 1 443 ? -94.413 -21.348 188.957 1.00 70.88 443 GLU A O 1
ATOM 3594 N N . SER A 1 444 ? -94.502 -22.034 186.827 1.00 63.69 444 SER A N 1
ATOM 3595 C CA . SER A 1 444 ? -95.360 -23.193 187.104 1.00 63.69 444 SER A CA 1
ATOM 3596 C C . SER A 1 444 ? -94.717 -24.196 188.072 1.00 63.69 444 SER A C 1
ATOM 3598 O O . SER A 1 444 ? -95.409 -24.722 188.941 1.00 63.69 444 SER A O 1
ATOM 3600 N N . GLN A 1 445 ? -93.409 -24.452 187.961 1.00 68.81 445 GLN A N 1
ATOM 3601 C CA . GLN A 1 445 ? -92.696 -25.361 188.870 1.00 68.81 445 GLN A CA 1
ATOM 3602 C C . GLN A 1 445 ? -92.553 -24.776 190.283 1.00 68.81 445 GLN A C 1
ATOM 3604 O O . GLN A 1 445 ? -92.734 -25.498 191.266 1.00 68.81 445 GLN A O 1
ATOM 3609 N N . ASP A 1 446 ? -92.296 -23.471 190.403 1.00 70.06 446 ASP A N 1
ATOM 3610 C CA . ASP A 1 446 ? -92.267 -22.791 191.702 1.00 70.06 446 ASP A CA 1
ATOM 3611 C C . ASP A 1 446 ? -93.659 -22.827 192.372 1.00 70.06 446 ASP A C 1
ATOM 3613 O O . ASP A 1 446 ? -93.767 -23.134 193.564 1.00 70.06 446 ASP A O 1
ATOM 3617 N N . LYS A 1 447 ? -94.743 -22.638 191.599 1.00 71.94 447 LYS A N 1
ATOM 3618 C CA . LYS A 1 447 ? -96.137 -22.785 192.069 1.00 71.94 447 LYS A CA 1
ATOM 3619 C C . LYS A 1 447 ? -96.463 -24.203 192.545 1.00 71.94 447 LYS A C 1
ATOM 3621 O O . LYS A 1 447 ? -97.065 -24.349 193.609 1.00 71.94 447 LYS A O 1
ATOM 3626 N N . GLU A 1 448 ? -96.055 -25.248 191.821 1.00 66.31 448 GLU A N 1
ATOM 3627 C CA . GLU A 1 448 ? -96.204 -26.640 192.284 1.00 66.31 448 GLU A CA 1
ATOM 3628 C C . GLU A 1 448 ? -95.433 -26.896 193.591 1.00 66.31 448 GLU A C 1
ATOM 3630 O O . GLU A 1 448 ? -95.923 -27.601 194.480 1.00 66.31 448 GLU A O 1
ATOM 3635 N N . GLY A 1 449 ? -94.250 -26.291 193.738 1.00 68.19 449 GLY A N 1
ATOM 3636 C CA . GLY A 1 449 ? -93.435 -26.357 194.951 1.00 68.19 449 GLY A CA 1
ATOM 3637 C C . GLY A 1 449 ? -94.093 -25.708 196.174 1.00 68.19 449 GLY A C 1
ATOM 3638 O O . GLY A 1 449 ? -93.954 -26.221 197.287 1.00 68.19 449 GLY A O 1
ATOM 3639 N N . GLU A 1 450 ? -94.834 -24.612 196.001 1.00 70.00 450 GLU A N 1
ATOM 3640 C CA . GLU A 1 450 ? -95.659 -24.028 197.069 1.00 70.00 450 GLU A CA 1
ATOM 3641 C C . GLU A 1 450 ? -96.900 -24.876 197.370 1.00 70.00 450 GLU A C 1
ATOM 3643 O O . GLU A 1 450 ? -97.187 -25.154 198.536 1.00 70.00 450 GLU A O 1
ATOM 3648 N N . LEU A 1 451 ? -97.598 -25.354 196.337 1.00 70.69 451 LEU A N 1
ATOM 3649 C CA . LEU A 1 451 ? -98.820 -26.148 196.484 1.00 70.69 451 LEU A CA 1
ATOM 3650 C C . LEU A 1 451 ? -98.547 -27.463 197.237 1.00 70.69 451 LEU A C 1
ATOM 3652 O O . LEU A 1 451 ? -99.324 -27.847 198.113 1.00 70.69 451 LEU A O 1
ATOM 3656 N N . ARG A 1 452 ? -97.390 -28.101 197.003 1.00 67.12 452 ARG A N 1
ATOM 3657 C CA . ARG A 1 452 ? -96.956 -29.286 197.763 1.00 67.12 452 ARG A CA 1
ATOM 3658 C C . ARG A 1 452 ? -96.730 -28.991 199.253 1.00 67.12 452 ARG A C 1
ATOM 3660 O O . ARG A 1 452 ? -97.206 -29.756 200.084 1.00 67.12 452 ARG A O 1
ATOM 3667 N N . LYS A 1 453 ? -96.122 -27.851 199.611 1.00 70.75 453 LYS A N 1
ATOM 3668 C CA . LYS A 1 453 ? -95.965 -27.438 201.026 1.00 70.75 453 LYS A CA 1
ATOM 3669 C C . LYS A 1 453 ? -97.317 -27.247 201.723 1.00 70.75 453 LYS A C 1
ATOM 3671 O O . LYS A 1 453 ? -97.461 -27.621 202.885 1.00 70.75 453 LYS A O 1
ATOM 3676 N N . VAL A 1 454 ? -98.309 -26.690 201.022 1.00 72.31 454 VAL A N 1
ATOM 3677 C CA . VAL A 1 454 ? -99.678 -26.538 201.547 1.00 72.31 454 VAL A CA 1
ATOM 3678 C C . VAL A 1 454 ? -100.349 -27.905 201.737 1.00 72.31 454 VAL A C 1
ATOM 3680 O O . VAL A 1 454 ? -100.986 -28.130 202.764 1.00 72.31 454 VAL A O 1
ATOM 3683 N N . GLN A 1 455 ? -100.156 -28.843 200.804 1.00 64.88 455 GLN A N 1
ATOM 3684 C CA . GLN A 1 455 ? -100.672 -30.215 200.898 1.00 64.88 455 GLN A CA 1
ATOM 3685 C C . GLN A 1 455 ? -100.122 -30.969 202.127 1.00 64.88 455 GLN A C 1
ATOM 3687 O O . GLN A 1 455 ? -100.872 -31.661 202.826 1.00 64.88 455 GLN A O 1
ATOM 3692 N N . ASP A 1 456 ? -98.831 -30.801 202.425 1.00 69.31 456 ASP A N 1
ATOM 3693 C CA . ASP A 1 456 ? -98.176 -31.409 203.589 1.00 69.31 456 ASP A CA 1
ATOM 3694 C C . ASP A 1 456 ? -98.686 -30.796 204.908 1.00 69.31 456 ASP A C 1
ATOM 3696 O O . ASP A 1 456 ? -99.028 -31.521 205.847 1.00 69.31 456 ASP A O 1
ATOM 3700 N N . GLN A 1 457 ? -98.838 -29.466 204.966 1.00 72.88 457 GLN A N 1
ATOM 3701 C CA . GLN A 1 457 ? -99.420 -28.763 206.120 1.00 72.88 457 GLN A CA 1
ATOM 3702 C C . GLN A 1 457 ? -100.879 -29.172 206.381 1.00 72.88 457 GLN A C 1
ATOM 3704 O O . GLN A 1 457 ? -101.260 -29.412 207.530 1.00 72.88 457 GLN A O 1
ATOM 3709 N N . LEU A 1 458 ? -101.690 -29.314 205.327 1.00 70.50 458 LEU A N 1
ATOM 3710 C CA . LEU A 1 458 ? -103.076 -29.780 205.426 1.00 70.50 458 LEU A CA 1
ATOM 3711 C C . LEU A 1 458 ? -103.151 -31.216 205.977 1.00 70.50 458 LEU A C 1
ATOM 3713 O O . LEU A 1 458 ? -104.025 -31.537 206.784 1.00 70.50 458 LEU A O 1
ATOM 3717 N N . SER A 1 459 ? -102.207 -32.069 205.573 1.00 65.56 459 SER A N 1
ATOM 3718 C CA . SER A 1 459 ? -102.108 -33.457 206.034 1.00 65.56 459 SER A CA 1
ATOM 3719 C C . SER A 1 459 ? -101.740 -33.544 207.520 1.00 65.56 459 SER A C 1
ATOM 3721 O O . SER A 1 459 ? -102.361 -34.316 208.255 1.00 65.56 459 SER A O 1
ATOM 3723 N N . ALA A 1 460 ? -100.803 -32.710 207.986 1.00 68.62 460 ALA A N 1
ATOM 3724 C CA . ALA A 1 460 ? -100.444 -32.609 209.401 1.00 68.62 460 ALA A CA 1
ATOM 3725 C C . ALA A 1 460 ? -101.635 -32.150 210.266 1.00 68.62 460 ALA A C 1
ATOM 3727 O O . ALA A 1 460 ? -102.001 -32.831 211.227 1.00 68.62 460 ALA A O 1
ATOM 3728 N N . ALA A 1 461 ? -102.310 -31.063 209.871 1.00 66.25 461 ALA A N 1
ATOM 3729 C CA . ALA A 1 461 ? -103.474 -30.533 210.586 1.00 66.25 461 ALA A CA 1
ATOM 3730 C C . ALA A 1 461 ? -104.645 -31.536 210.653 1.00 66.25 461 ALA A C 1
ATOM 3732 O O . ALA A 1 461 ? -105.316 -31.652 211.680 1.00 66.25 461 ALA A O 1
ATOM 3733 N N . ASN A 1 462 ? -104.873 -32.317 209.591 1.00 65.31 462 ASN A N 1
ATOM 3734 C CA . ASN A 1 462 ? -105.865 -33.396 209.596 1.00 65.31 462 ASN A CA 1
ATOM 3735 C C . ASN A 1 462 ? -105.475 -34.531 210.571 1.00 65.31 462 ASN A C 1
ATOM 3737 O O . ASN A 1 462 ? -106.337 -35.079 211.258 1.00 65.31 462 ASN A O 1
ATOM 3741 N N . GLY A 1 463 ? -104.183 -34.851 210.698 1.00 68.56 463 GLY A N 1
ATOM 3742 C CA . GLY A 1 463 ? -103.677 -35.800 211.696 1.00 68.56 463 GLY A CA 1
ATOM 3743 C C . GLY A 1 463 ? -103.992 -35.380 213.139 1.00 68.56 463 GLY A C 1
ATOM 3744 O O . GLY A 1 463 ? -104.501 -36.187 213.923 1.00 68.56 463 GLY A O 1
ATOM 3745 N N . GLU A 1 464 ? -103.767 -34.107 213.471 1.00 68.69 464 GLU A N 1
ATOM 3746 C CA . GLU A 1 464 ? -104.098 -33.531 214.784 1.00 68.69 464 GLU A CA 1
ATOM 3747 C C . GLU A 1 464 ? -105.615 -33.486 215.035 1.00 68.69 464 GLU A C 1
ATOM 3749 O O . GLU A 1 464 ? -106.084 -33.863 216.115 1.00 68.69 464 GLU A O 1
ATOM 3754 N N . LEU A 1 465 ? -106.406 -33.115 214.022 1.00 70.50 465 LEU A N 1
ATOM 3755 C CA . LEU A 1 465 ? -107.869 -33.093 214.096 1.00 70.50 465 LEU A CA 1
ATOM 3756 C C . LEU A 1 465 ? -108.449 -34.485 214.404 1.00 70.50 465 LEU A C 1
ATOM 3758 O O . LEU A 1 465 ? -109.335 -34.616 215.254 1.00 70.50 465 LEU A O 1
ATOM 3762 N N . GLN A 1 466 ? -107.923 -35.538 213.769 1.00 67.00 466 GLN A N 1
ATOM 3763 C CA . GLN A 1 466 ? -108.306 -36.924 214.064 1.00 67.00 466 GLN A CA 1
ATOM 3764 C C . GLN A 1 466 ? -107.927 -37.325 215.497 1.00 67.00 466 GLN A C 1
ATOM 3766 O O . GLN A 1 466 ? -108.715 -37.988 216.172 1.00 67.00 466 GLN A O 1
ATOM 3771 N N . PHE A 1 467 ? -106.761 -36.901 215.997 1.00 66.81 467 PHE A N 1
ATOM 3772 C CA . PHE A 1 467 ? -106.339 -37.178 217.375 1.00 66.81 467 PHE A CA 1
ATOM 3773 C C . PHE A 1 467 ? -107.281 -36.533 218.406 1.00 66.81 467 PHE A C 1
ATOM 3775 O O . PHE A 1 467 ? -107.749 -37.205 219.330 1.00 66.81 467 PHE A O 1
ATOM 3782 N N . SER A 1 468 ? -107.640 -35.262 218.198 1.00 65.12 468 SER A N 1
ATOM 3783 C CA . SER A 1 468 ? -108.614 -34.536 219.025 1.00 65.12 468 SER A CA 1
ATOM 3784 C C . SER A 1 468 ? -109.999 -35.202 219.005 1.00 65.12 468 SER A C 1
ATOM 3786 O O . SER A 1 468 ? -110.605 -35.438 220.054 1.00 65.12 468 SER A O 1
ATOM 3788 N N . LYS A 1 469 ? -110.473 -35.627 217.825 1.00 66.12 469 LYS A N 1
ATOM 3789 C CA . LYS A 1 469 ? -111.746 -36.352 217.673 1.00 66.12 469 LYS A CA 1
ATOM 3790 C C . LYS A 1 469 ? -111.791 -37.639 218.510 1.00 66.12 469 LYS A C 1
ATOM 3792 O O . LYS A 1 469 ? -112.769 -37.871 219.221 1.00 66.12 469 LYS A O 1
ATOM 3797 N N . ILE A 1 470 ? -110.720 -38.437 218.492 1.00 70.94 470 ILE A N 1
ATOM 3798 C CA . ILE A 1 470 ? -110.612 -39.680 219.278 1.00 70.94 470 ILE A CA 1
ATOM 3799 C C . ILE A 1 470 ? -110.656 -39.391 220.790 1.00 70.94 470 ILE A C 1
ATOM 3801 O O . ILE A 1 470 ? -111.309 -40.126 221.538 1.00 70.94 470 ILE A O 1
ATOM 3805 N N . GLN A 1 471 ? -110.025 -38.303 221.253 1.00 65.00 471 GLN A N 1
ATOM 3806 C CA . GLN A 1 471 ? -110.138 -37.859 222.648 1.00 65.00 471 GLN A CA 1
ATOM 3807 C C . GLN A 1 471 ? -111.589 -37.518 223.024 1.00 65.00 471 GLN A C 1
ATOM 3809 O O . GLN A 1 471 ? -112.081 -38.014 224.043 1.00 65.00 471 GLN A O 1
ATOM 3814 N N . VAL A 1 472 ? -112.307 -36.749 222.200 1.00 70.19 472 VAL A N 1
ATOM 3815 C CA . VAL A 1 472 ? -113.716 -36.382 222.451 1.00 70.19 472 VAL A CA 1
ATOM 3816 C C . VAL A 1 472 ? -114.624 -37.621 222.497 1.00 70.19 472 VAL A C 1
ATOM 3818 O O . VAL A 1 472 ? -115.422 -37.767 223.427 1.00 70.19 472 VAL A O 1
ATOM 3821 N N . GLU A 1 473 ? -114.451 -38.574 221.577 1.00 65.56 473 GLU A N 1
ATOM 3822 C CA . GLU A 1 473 ? -115.175 -39.859 221.569 1.00 65.56 473 GLU A CA 1
ATOM 3823 C C . GLU A 1 473 ? -114.872 -40.742 222.802 1.00 65.56 473 GLU A C 1
ATOM 3825 O O . GLU A 1 473 ? -115.668 -41.618 223.168 1.00 65.56 473 GLU A O 1
ATOM 3830 N N . SER A 1 474 ? -113.735 -40.536 223.477 1.00 60.72 474 SER A N 1
ATOM 3831 C CA . SER A 1 474 ? -113.409 -41.210 224.744 1.00 60.72 474 SER A CA 1
ATOM 3832 C C . SER A 1 474 ? -114.123 -40.578 225.951 1.00 60.72 474 SER A C 1
ATOM 3834 O O . SER A 1 474 ? -114.631 -41.299 226.819 1.00 60.72 474 SER A O 1
ATOM 3836 N N . PHE A 1 475 ? -114.258 -39.246 225.975 1.00 69.44 475 PHE A N 1
ATOM 3837 C CA . PHE A 1 475 ? -115.008 -38.520 227.006 1.00 69.44 475 PHE A CA 1
ATOM 3838 C C . PHE A 1 475 ? -116.515 -38.772 226.901 1.00 69.44 475 PHE A C 1
ATOM 3840 O O . PHE A 1 475 ? -117.165 -39.059 227.909 1.00 69.44 475 PHE A O 1
ATOM 3847 N N . GLN A 1 476 ? -117.072 -38.762 225.685 1.00 65.19 476 GLN A N 1
ATOM 3848 C CA . GLN A 1 476 ? -118.490 -39.062 225.457 1.00 65.19 476 GLN A CA 1
ATOM 3849 C C . GLN A 1 476 ? -118.876 -40.465 225.956 1.00 65.19 476 GLN A C 1
ATOM 3851 O O . GLN A 1 476 ? -119.928 -40.627 226.579 1.00 65.19 476 GLN A O 1
ATOM 3856 N N . ARG A 1 477 ? -118.010 -41.475 225.775 1.00 68.75 477 ARG A N 1
ATOM 3857 C CA . ARG A 1 477 ? -118.242 -42.836 226.296 1.00 68.75 477 ARG A CA 1
ATOM 3858 C C . ARG A 1 477 ? -118.264 -42.907 227.827 1.00 68.75 477 ARG A C 1
ATOM 3860 O O . ARG A 1 477 ? -119.063 -43.670 228.374 1.00 68.75 477 ARG A O 1
ATOM 3867 N N . HIS A 1 478 ? -117.461 -42.105 228.527 1.00 65.50 478 HIS A N 1
ATOM 3868 C CA . HIS A 1 478 ? -117.530 -42.009 229.991 1.00 65.50 478 HIS A CA 1
ATOM 3869 C C . HIS A 1 478 ? -118.810 -41.312 230.467 1.00 65.50 478 HIS A C 1
ATOM 3871 O O . HIS A 1 478 ? -119.509 -41.847 231.330 1.00 65.50 478 HIS A O 1
ATOM 3877 N N . LEU A 1 479 ? -119.179 -40.186 229.847 1.00 68.44 479 LEU A N 1
ATOM 3878 C CA . LEU A 1 479 ? -120.436 -39.482 230.130 1.00 68.44 479 LEU A CA 1
ATOM 3879 C C . LEU A 1 479 ? -121.666 -40.378 229.922 1.00 68.44 479 LEU A C 1
ATOM 3881 O O . LEU A 1 479 ? -122.582 -40.375 230.746 1.00 68.44 479 LEU A O 1
ATOM 3885 N N . HIS A 1 480 ? -121.673 -41.196 228.865 1.00 68.69 480 HIS A N 1
ATOM 3886 C CA . HIS A 1 480 ? -122.780 -42.112 228.589 1.00 68.69 480 HIS A CA 1
ATOM 3887 C C . HIS A 1 480 ? -122.903 -43.213 229.657 1.00 68.69 480 HIS A C 1
ATOM 3889 O O . HIS A 1 480 ? -124.004 -43.459 230.152 1.00 68.69 480 HIS A O 1
ATOM 3895 N N . LYS A 1 481 ? -121.785 -43.823 230.088 1.00 69.00 481 LYS A N 1
ATOM 3896 C CA . LYS A 1 481 ? -121.773 -44.792 231.203 1.00 69.00 481 LYS A CA 1
ATOM 3897 C C . LYS A 1 481 ? -122.293 -44.176 232.508 1.00 69.00 481 LYS A C 1
ATOM 3899 O O . LYS A 1 481 ? -123.099 -44.802 233.195 1.00 69.00 481 LYS A O 1
ATOM 3904 N N . PHE A 1 482 ? -121.880 -42.947 232.823 1.00 70.25 482 PHE A N 1
ATOM 3905 C CA . PHE A 1 482 ? -122.306 -42.239 234.034 1.00 70.25 482 PHE A CA 1
ATOM 3906 C C . PHE A 1 482 ? -123.811 -41.918 234.018 1.00 70.25 482 PHE A C 1
ATOM 3908 O O . PHE A 1 482 ? -124.527 -42.214 234.977 1.00 70.25 482 PHE A O 1
ATOM 3915 N N . LYS A 1 483 ? -124.331 -41.420 232.886 1.00 69.19 483 LYS A N 1
ATOM 3916 C CA . LYS A 1 483 ? -125.771 -41.182 232.682 1.00 69.19 483 LYS A CA 1
ATOM 3917 C C . LYS A 1 483 ? -126.596 -42.466 232.830 1.00 69.19 483 LYS A C 1
ATOM 3919 O O . LYS A 1 483 ? -127.674 -42.440 233.421 1.00 69.19 483 LYS A O 1
ATOM 3924 N N . HIS A 1 484 ? -126.081 -43.597 232.348 1.00 67.69 484 HIS A N 1
ATOM 3925 C CA . HIS A 1 484 ? -126.752 -44.892 232.469 1.00 67.69 484 HIS A CA 1
ATOM 3926 C C . HIS A 1 484 ? -126.775 -45.429 233.915 1.00 67.69 484 HIS A C 1
ATOM 3928 O O . HIS A 1 484 ? -127.718 -46.124 234.296 1.00 67.69 484 HIS A O 1
ATOM 3934 N N . HIS A 1 485 ? -125.782 -45.073 234.741 1.00 66.44 485 HIS A N 1
ATOM 3935 C CA . HIS A 1 485 ? -125.796 -45.338 236.185 1.00 66.44 485 HIS A CA 1
ATOM 3936 C C . HIS A 1 485 ? -126.878 -44.520 236.904 1.00 66.44 485 HIS A C 1
ATOM 3938 O O . HIS A 1 485 ? -127.689 -45.096 237.627 1.00 66.44 485 HIS A O 1
ATOM 3944 N N . MET A 1 486 ? -126.963 -43.210 236.640 1.00 67.94 486 MET A N 1
ATOM 3945 C CA . MET A 1 486 ? -128.012 -42.344 237.205 1.00 67.94 486 MET A CA 1
ATOM 3946 C C . MET A 1 486 ? -129.427 -42.854 236.891 1.00 67.94 486 MET A C 1
ATOM 3948 O O . MET A 1 486 ? -130.259 -42.958 237.789 1.00 67.94 486 MET A O 1
ATOM 3952 N N . LEU A 1 487 ? -129.685 -43.263 235.644 1.00 66.81 487 LEU A N 1
ATOM 3953 C CA . LEU A 1 487 ? -130.978 -43.833 235.238 1.00 66.81 487 LEU A CA 1
ATOM 3954 C C . LEU A 1 487 ? -131.290 -45.188 235.905 1.00 66.81 487 LEU A C 1
ATOM 3956 O O . LEU A 1 487 ? -132.457 -45.532 236.075 1.00 66.81 487 LEU A O 1
ATOM 3960 N N . SER A 1 488 ? -130.273 -45.958 236.305 1.00 58.97 488 SER A N 1
ATOM 3961 C CA . SER A 1 488 ? -130.455 -47.202 237.073 1.00 58.97 488 SER A CA 1
ATOM 3962 C C . SER A 1 488 ? -130.821 -46.938 238.541 1.00 58.97 488 SER A C 1
ATOM 3964 O O . SER A 1 488 ? -131.554 -47.717 239.151 1.00 58.97 488 SER A O 1
ATOM 3966 N N . ILE A 1 489 ? -130.357 -45.818 239.106 1.00 68.19 489 ILE A N 1
ATOM 3967 C CA . ILE A 1 489 ? -130.709 -45.376 240.463 1.00 68.19 489 ILE A CA 1
ATOM 3968 C C . ILE A 1 489 ? -132.145 -44.835 240.486 1.00 68.19 489 ILE A C 1
ATOM 3970 O O . ILE A 1 489 ? -132.945 -45.278 241.309 1.00 68.19 489 ILE A O 1
ATOM 3974 N N . ASP A 1 490 ? -132.502 -43.961 239.540 1.00 64.25 490 ASP A N 1
ATOM 3975 C CA . ASP A 1 490 ? -133.849 -43.383 239.410 1.00 64.25 490 ASP A CA 1
ATOM 3976 C C . ASP A 1 490 ? -134.946 -44.463 239.316 1.00 64.25 490 ASP A C 1
ATOM 3978 O O . ASP A 1 490 ? -135.912 -44.455 240.083 1.00 64.25 490 ASP A O 1
ATOM 3982 N N . ARG A 1 491 ? -134.739 -45.491 238.477 1.00 69.69 491 ARG A N 1
ATOM 3983 C CA . ARG A 1 491 ? -135.656 -46.644 238.378 1.00 69.69 491 ARG A CA 1
ATOM 3984 C C . ARG A 1 491 ? -135.845 -47.387 239.704 1.00 69.69 491 ARG A C 1
ATOM 3986 O O . ARG A 1 491 ? -136.958 -47.828 239.984 1.00 69.69 491 ARG A O 1
ATOM 3993 N N . LYS A 1 492 ? -134.797 -47.529 240.527 1.00 61.75 492 LYS A N 1
ATOM 3994 C CA . LYS A 1 492 ? -134.903 -48.191 241.841 1.00 61.75 492 LYS A CA 1
ATOM 3995 C C . LYS A 1 492 ? -135.737 -47.367 242.820 1.00 61.75 492 LYS A C 1
ATOM 3997 O O . LYS A 1 492 ? -136.612 -47.934 243.468 1.00 61.75 492 LYS A O 1
ATOM 4002 N N . VAL A 1 493 ? -135.523 -46.049 242.868 1.00 68.06 493 VAL A N 1
ATOM 4003 C CA . VAL A 1 493 ? -136.334 -45.120 243.677 1.00 68.06 493 VAL A CA 1
ATOM 4004 C C . VAL A 1 493 ? -137.806 -45.191 243.255 1.00 68.06 493 VAL A C 1
ATOM 4006 O O . VAL A 1 493 ? -138.696 -45.326 244.098 1.00 68.06 493 VAL A O 1
ATOM 4009 N N . LYS A 1 494 ? -138.072 -45.191 241.945 1.00 65.75 494 LYS A N 1
ATOM 4010 C CA . LYS A 1 494 ? -139.432 -45.263 241.400 1.00 65.75 494 LYS A CA 1
ATOM 4011 C C . LYS A 1 494 ? -140.146 -46.573 241.756 1.00 65.75 494 LYS A C 1
ATOM 4013 O O . LYS A 1 494 ? -141.250 -46.527 242.292 1.00 65.75 494 LYS A O 1
ATOM 4018 N N . TYR A 1 495 ? -139.475 -47.716 241.591 1.00 62.38 495 TYR A N 1
ATOM 4019 C CA . TYR A 1 495 ? -140.005 -49.034 241.966 1.00 62.38 495 TYR A CA 1
ATOM 4020 C C . TYR A 1 495 ? -140.330 -49.141 243.468 1.00 62.38 495 TYR A C 1
ATOM 4022 O O . TYR A 1 495 ? -141.366 -49.692 243.843 1.00 62.38 495 TYR A O 1
ATOM 4030 N N . THR A 1 496 ? -139.499 -48.565 244.349 1.00 64.12 496 THR A N 1
ATOM 4031 C CA . THR A 1 496 ? -139.822 -48.509 245.787 1.00 64.12 496 THR A CA 1
ATOM 4032 C C . THR A 1 496 ? -141.047 -47.645 246.099 1.00 64.12 496 THR A C 1
ATOM 4034 O O . THR A 1 496 ? -141.781 -47.962 247.032 1.00 64.12 496 THR A O 1
ATOM 4037 N N . ASN A 1 497 ? -141.310 -46.600 245.307 1.00 55.78 497 ASN A N 1
ATOM 4038 C CA . ASN A 1 497 ? -142.438 -45.690 245.516 1.00 55.78 497 ASN A CA 1
ATOM 4039 C C . ASN A 1 497 ? -143.771 -46.274 244.999 1.00 55.78 497 ASN A C 1
ATOM 4041 O O . ASN A 1 497 ? -144.805 -46.143 245.646 1.00 55.78 497 ASN A O 1
ATOM 4045 N N . GLU A 1 498 ? -143.753 -47.011 243.886 1.00 63.16 498 GLU A N 1
ATOM 4046 C CA . GLU A 1 498 ? -144.927 -47.753 243.387 1.00 63.16 498 GLU A CA 1
ATOM 4047 C C . GLU A 1 498 ? -145.336 -48.879 244.358 1.00 63.16 498 GLU A C 1
ATOM 4049 O O . GLU A 1 498 ? -146.522 -49.089 244.630 1.00 63.16 498 GLU A O 1
ATOM 4054 N N . LYS A 1 499 ? -144.356 -49.540 244.989 1.00 58.53 499 LYS A N 1
ATOM 4055 C CA . LYS A 1 499 ? -144.592 -50.546 246.039 1.00 58.53 499 LYS A CA 1
ATOM 4056 C C . LYS A 1 499 ? -145.210 -49.954 247.317 1.00 58.53 499 LYS A C 1
ATOM 4058 O O . LYS A 1 499 ? -145.926 -50.650 248.035 1.00 58.53 499 LYS A O 1
ATOM 4063 N N . LEU A 1 500 ? -144.987 -48.660 247.551 1.00 53.59 500 LEU A N 1
ATOM 4064 C CA . LEU A 1 500 ? -145.600 -47.852 248.610 1.00 53.59 500 LEU A CA 1
ATOM 4065 C C . LEU A 1 500 ? -147.104 -47.609 248.352 1.00 53.59 500 LEU A C 1
ATOM 4067 O O . LEU A 1 500 ? -147.886 -47.516 249.296 1.00 53.59 500 LEU A O 1
ATOM 4071 N N . GLN A 1 501 ? -147.534 -47.572 247.084 1.00 55.75 501 GLN A N 1
ATOM 4072 C CA . GLN A 1 501 ? -148.932 -47.324 246.705 1.00 55.75 501 GLN A CA 1
ATOM 4073 C C . GLN A 1 501 ? -149.818 -48.581 246.743 1.00 55.75 501 GLN A C 1
ATOM 4075 O O . GLN A 1 501 ? -150.957 -48.500 247.205 1.00 55.75 501 GLN A O 1
ATOM 4080 N N . GLN A 1 502 ? -149.327 -49.755 246.322 1.00 58.94 502 GLN A N 1
ATOM 4081 C CA . GLN A 1 502 ? -150.164 -50.971 246.319 1.00 58.94 502 GLN A CA 1
ATOM 4082 C C . GLN A 1 502 ? -150.585 -51.431 247.727 1.00 58.94 502 GLN A C 1
ATOM 4084 O O . GLN A 1 502 ? -151.723 -51.867 247.915 1.00 58.94 502 GLN A O 1
ATOM 4089 N N . LEU A 1 503 ? -149.718 -51.275 248.736 1.00 55.09 503 LEU A N 1
ATOM 4090 C CA . LEU A 1 503 ? -150.063 -51.572 250.133 1.00 55.09 503 LEU A CA 1
ATOM 4091 C C . LEU A 1 503 ? -151.241 -50.716 250.631 1.00 55.09 503 LEU A C 1
ATOM 4093 O O . LEU A 1 503 ? -152.141 -51.236 251.292 1.00 55.09 503 LEU A O 1
ATOM 4097 N N . LEU A 1 504 ? -151.281 -49.438 250.243 1.00 56.91 504 LEU A N 1
ATOM 4098 C CA . LEU A 1 504 ? -152.348 -48.495 250.590 1.00 56.91 504 LEU A CA 1
ATOM 4099 C C . LEU A 1 504 ? -153.710 -48.887 249.990 1.00 56.91 504 LEU A C 1
ATOM 4101 O O . LEU A 1 504 ? -154.716 -48.852 250.701 1.00 56.91 504 LEU A O 1
ATOM 4105 N N . LEU A 1 505 ? -153.753 -49.335 248.728 1.00 59.72 505 LEU A N 1
ATOM 4106 C CA . LEU A 1 505 ? -154.999 -49.840 248.127 1.00 59.72 505 LEU A CA 1
ATOM 4107 C C . LEU A 1 505 ? -155.515 -51.107 248.830 1.00 59.72 505 LEU A C 1
ATOM 4109 O O . LEU A 1 505 ? -156.726 -51.257 249.005 1.00 59.72 505 LEU A O 1
ATOM 4113 N N . SER A 1 506 ? -154.618 -52.001 249.261 1.00 56.53 506 SER A N 1
ATOM 4114 C CA . SER A 1 506 ? -155.004 -53.294 249.846 1.00 56.53 506 SER A CA 1
ATOM 4115 C C . SER A 1 506 ? -155.792 -53.175 251.160 1.00 56.53 506 SER A C 1
ATOM 4117 O O . SER A 1 506 ? -156.663 -54.002 251.434 1.00 56.53 506 SER A O 1
ATOM 4119 N N . MET A 1 507 ? -155.536 -52.128 251.955 1.00 57.44 507 MET A N 1
ATOM 4120 C CA . MET A 1 507 ? -156.236 -51.901 253.225 1.00 57.44 507 MET A CA 1
ATOM 4121 C C . MET A 1 507 ? -157.619 -51.267 253.039 1.00 57.44 507 MET A C 1
ATOM 4123 O O . MET A 1 507 ? -158.550 -51.614 253.766 1.00 57.44 507 MET A O 1
ATOM 4127 N N . LEU A 1 508 ? -157.786 -50.379 252.052 1.00 58.06 508 LEU A N 1
ATOM 4128 C CA . LEU A 1 508 ? -159.080 -49.743 251.765 1.00 58.06 508 LEU A CA 1
ATOM 4129 C C . LEU A 1 508 ? -160.136 -50.768 251.321 1.00 58.06 508 LEU A C 1
ATOM 4131 O O . LEU A 1 508 ? -161.307 -50.649 251.681 1.00 58.06 508 LEU A O 1
ATOM 4135 N N . TRP A 1 509 ? -159.713 -51.816 250.608 1.00 53.88 509 TRP A N 1
ATOM 4136 C CA . TRP A 1 509 ? -160.600 -52.851 250.069 1.00 53.88 509 TRP A CA 1
ATOM 4137 C C . TRP A 1 509 ? -161.311 -53.720 251.118 1.00 53.88 509 TRP A C 1
ATOM 4139 O O . TRP A 1 509 ? -162.313 -54.352 250.800 1.00 53.88 509 TRP A O 1
ATOM 4149 N N . ARG A 1 510 ? -160.855 -53.743 252.379 1.00 52.06 510 ARG A N 1
ATOM 4150 C CA . ARG A 1 510 ? -161.491 -54.534 253.454 1.00 52.06 510 ARG A CA 1
ATOM 4151 C C . ARG A 1 510 ? -162.567 -53.783 254.251 1.00 52.06 510 ARG A C 1
ATOM 4153 O O . ARG A 1 510 ? -163.013 -54.288 255.275 1.00 52.06 510 ARG A O 1
ATOM 4160 N N . LYS A 1 511 ? -162.994 -52.594 253.805 1.00 55.44 511 LYS A N 1
ATOM 4161 C CA . LYS A 1 511 ? -163.947 -51.736 254.541 1.00 55.44 511 LYS A CA 1
ATOM 4162 C C . LYS A 1 511 ? -165.333 -51.575 253.884 1.00 55.44 511 LYS A C 1
ATOM 4164 O O . LYS A 1 511 ? -166.146 -50.829 254.419 1.00 55.44 511 LYS A O 1
ATOM 4169 N N . LEU A 1 512 ? -165.607 -52.207 252.733 1.00 49.88 512 LEU A N 1
ATOM 4170 C CA . LEU A 1 512 ? -166.646 -51.714 251.803 1.00 49.88 512 LEU A CA 1
ATOM 4171 C C . LEU A 1 512 ? -167.779 -52.684 251.388 1.00 49.88 512 LEU A C 1
ATOM 4173 O O . LEU A 1 512 ? -168.546 -52.323 250.502 1.00 49.88 512 LEU A O 1
ATOM 4177 N N . SER A 1 513 ? -167.936 -53.870 251.991 1.00 46.75 513 SER A N 1
ATOM 4178 C CA . SER A 1 513 ? -168.919 -54.861 251.494 1.00 46.75 513 SER A CA 1
ATOM 4179 C C . SER A 1 513 ? -169.646 -55.640 252.597 1.00 46.75 513 S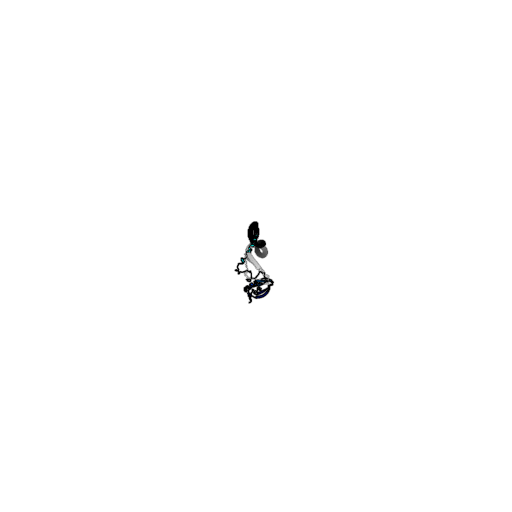ER A C 1
ATOM 4181 O O . SER A 1 513 ? -169.339 -56.812 252.791 1.00 46.75 513 SER A O 1
ATOM 4183 N N . TYR A 1 514 ? -170.596 -55.020 253.323 1.00 33.34 514 TYR A N 1
ATOM 4184 C CA . TYR A 1 514 ? -171.449 -55.766 254.277 1.00 33.34 514 TYR A CA 1
ATOM 4185 C C . TYR A 1 514 ? -172.824 -55.155 254.666 1.00 33.34 514 TYR A C 1
ATOM 4187 O O . TYR A 1 514 ? -173.319 -55.436 255.749 1.00 33.34 514 TYR A O 1
ATOM 4195 N N . HIS A 1 515 ? -173.489 -54.314 253.858 1.00 44.91 515 HIS A N 1
ATOM 4196 C CA . HIS A 1 515 ? -174.887 -53.928 254.165 1.00 44.91 515 HIS A CA 1
ATOM 4197 C C . HIS A 1 515 ? -175.705 -53.484 252.939 1.00 44.91 515 HIS A C 1
ATOM 4199 O O . HIS A 1 515 ? -175.158 -52.858 252.036 1.00 44.91 515 HIS A O 1
ATOM 4205 N N . HIS A 1 516 ? -177.032 -53.718 253.006 1.00 45.81 516 HIS A N 1
ATOM 4206 C CA . HIS A 1 516 ? -178.085 -53.205 252.098 1.00 45.81 516 HIS A CA 1
ATOM 4207 C C . HIS A 1 516 ? -178.127 -53.902 250.705 1.00 45.81 516 HIS A C 1
ATOM 4209 O O . HIS A 1 516 ? -177.765 -53.287 249.708 1.00 45.81 516 HIS A O 1
ATOM 4215 N N . LEU A 1 517 ? -178.426 -55.210 250.540 1.00 63.59 517 LEU A N 1
ATOM 4216 C CA . LEU A 1 517 ? -179.522 -56.076 251.069 1.00 63.59 517 LEU A CA 1
ATOM 4217 C C . LEU A 1 517 ? -180.931 -55.601 250.641 1.00 63.59 517 LEU A C 1
ATOM 4219 O O . LEU A 1 517 ? -181.179 -54.402 250.666 1.00 63.59 517 LEU A O 1
ATOM 4223 N N . GLN A 1 518 ? -181.909 -56.437 250.246 1.00 42.72 518 GLN A N 1
ATOM 4224 C CA . GLN A 1 518 ? -182.177 -57.895 250.390 1.00 42.72 518 GLN A CA 1
ATOM 4225 C C . GLN A 1 518 ? -182.569 -58.525 249.015 1.00 42.72 518 GLN A C 1
ATOM 4227 O O . GLN A 1 518 ? -182.764 -57.778 248.062 1.00 42.72 518 GLN A O 1
ATOM 4232 N N . GLN A 1 519 ? -182.739 -59.839 248.781 1.00 26.70 519 GLN A N 1
ATOM 4233 C CA . GLN A 1 519 ? -182.883 -61.035 249.641 1.00 26.70 519 GLN A CA 1
ATOM 4234 C C . GLN A 1 519 ? -181.582 -61.858 249.776 1.00 26.70 519 GLN A C 1
ATOM 4236 O O . GLN A 1 519 ? -180.577 -61.532 249.158 1.00 26.70 519 GLN A O 1
ATOM 4241 N N . LEU A 1 520 ? -181.651 -62.894 250.625 1.00 34.12 520 LEU A N 1
ATOM 4242 C CA . LEU A 1 520 ? -180.719 -64.009 250.857 1.00 34.12 520 LEU A CA 1
ATOM 4243 C C . LEU A 1 520 ? -179.662 -64.251 249.753 1.00 34.12 520 LEU A C 1
ATOM 4245 O O . LEU A 1 520 ? -179.978 -64.270 248.569 1.00 34.12 520 LEU A O 1
ATOM 4249 N N . SER A 1 521 ? -178.417 -64.573 250.095 1.00 27.20 521 SER A N 1
ATOM 4250 C CA . SER A 1 521 ? -177.999 -65.202 251.351 1.00 27.20 521 SER A CA 1
ATOM 4251 C C . SER A 1 521 ? -176.814 -64.478 251.974 1.00 27.20 521 SER A C 1
ATOM 4253 O O . SER A 1 521 ? -175.722 -64.545 251.422 1.00 27.20 521 SER A O 1
ATOM 4255 N N . ASN A 1 522 ? -177.081 -63.908 253.155 1.00 27.66 522 ASN A N 1
ATOM 4256 C CA . ASN A 1 522 ? -176.215 -63.997 254.331 1.00 27.66 522 ASN A CA 1
ATOM 4257 C C . ASN A 1 522 ? -174.840 -63.276 254.195 1.00 27.66 522 ASN A C 1
ATOM 4259 O O . ASN A 1 522 ? -174.540 -62.662 253.175 1.00 27.66 522 ASN A O 1
ATOM 4263 N N . ASP A 1 523 ? -174.046 -63.073 255.245 1.00 32.91 523 ASP A N 1
ATOM 4264 C CA . ASP A 1 523 ? -173.762 -63.923 256.405 1.00 32.91 523 ASP A CA 1
ATOM 4265 C C . ASP A 1 523 ? -173.055 -65.235 256.025 1.00 32.91 523 ASP A C 1
ATOM 4267 O O . ASP A 1 523 ? -173.458 -65.961 255.123 1.00 32.91 523 ASP A O 1
ATOM 4271 N N . GLU A 1 524 ? -171.926 -65.476 256.695 1.00 31.38 524 GLU A N 1
ATOM 4272 C CA . GLU A 1 524 ? -171.011 -66.596 256.460 1.00 31.38 524 GLU A CA 1
ATOM 4273 C C . GLU A 1 524 ? -170.381 -66.681 255.039 1.00 31.38 524 GLU A C 1
ATOM 4275 O O . GLU A 1 524 ? -170.931 -66.293 254.016 1.00 31.38 524 GLU A O 1
ATOM 4280 N N . SER A 1 525 ? -169.161 -67.177 254.865 1.00 38.12 525 SER A N 1
ATOM 4281 C CA . SER A 1 525 ? -168.063 -67.420 255.809 1.00 38.12 525 SER A CA 1
ATOM 4282 C C . SER A 1 525 ? -166.774 -67.102 255.036 1.00 38.12 525 SER A C 1
ATOM 4284 O O . SER A 1 525 ? -166.679 -67.327 253.833 1.00 38.12 525 SER A O 1
ATOM 4286 N N . GLU A 1 526 ? -165.806 -66.390 255.603 1.00 39.59 526 GLU A N 1
ATOM 4287 C CA . GLU A 1 526 ? -164.874 -66.894 256.620 1.00 39.59 526 GLU A CA 1
ATOM 4288 C C . GLU A 1 526 ? -164.192 -68.219 256.218 1.00 39.59 526 GLU A C 1
ATOM 4290 O O . GLU A 1 526 ? -164.830 -69.163 255.772 1.00 39.59 526 GLU A O 1
ATOM 4295 N N . VAL A 1 527 ? -162.869 -68.275 256.400 1.00 40.62 527 VAL A N 1
ATOM 4296 C CA . VAL A 1 527 ? -162.001 -69.447 256.184 1.00 40.62 527 VAL A CA 1
ATOM 4297 C C . VAL A 1 527 ? -162.038 -70.075 254.777 1.00 40.62 527 VAL A C 1
ATOM 4299 O O . VAL A 1 527 ? -162.753 -71.031 254.492 1.00 40.62 527 VAL A O 1
ATOM 4302 N N . SER A 1 528 ? -161.074 -69.682 253.941 1.00 48.75 528 SER A N 1
ATOM 4303 C CA . SER A 1 528 ? -160.343 -70.643 253.098 1.00 48.75 528 SER A CA 1
ATOM 4304 C C . SER A 1 528 ? -158.905 -70.163 252.840 1.00 48.75 528 SER A C 1
ATOM 4306 O O . SER A 1 528 ? -158.656 -68.957 252.921 1.00 48.75 528 SER A O 1
ATOM 4308 N N . PRO A 1 529 ? -157.928 -71.081 252.685 1.00 44.44 529 PRO A N 1
ATOM 4309 C CA . PRO A 1 529 ? -156.653 -70.916 253.389 1.00 44.44 529 PRO A CA 1
ATOM 4310 C C . PRO A 1 529 ? -155.415 -71.057 252.476 1.00 44.44 529 PRO A C 1
ATOM 4312 O O . PRO A 1 529 ? -155.536 -71.038 251.259 1.00 44.44 529 PRO A O 1
ATOM 4315 N N . SER A 1 530 ? -154.241 -71.253 253.096 1.00 29.80 530 SER A N 1
ATOM 4316 C CA . SER A 1 530 ? -152.996 -71.764 252.483 1.00 29.80 530 SER A CA 1
ATOM 4317 C C . SER A 1 530 ? -152.373 -70.863 251.396 1.00 29.80 530 SER A C 1
ATOM 4319 O O . SER A 1 530 ? -152.820 -70.828 250.261 1.00 29.80 530 SER A O 1
ATOM 4321 N N . GLN A 1 531 ? -151.402 -70.001 251.725 1.00 35.84 531 GLN A N 1
ATOM 4322 C CA . GLN A 1 531 ? -149.959 -70.317 251.854 1.00 35.84 531 GLN A CA 1
ATOM 4323 C C . GLN A 1 531 ? -149.274 -70.780 250.545 1.00 35.84 531 GLN A C 1
ATOM 4325 O O . GLN A 1 531 ? -149.820 -71.635 249.862 1.00 35.84 531 GLN A O 1
ATOM 4330 N N . ILE A 1 532 ? -148.008 -70.339 250.342 1.00 36.28 532 ILE A N 1
ATOM 4331 C CA . ILE A 1 532 ? -146.960 -70.957 249.471 1.00 36.28 532 ILE A CA 1
ATOM 4332 C C . ILE A 1 532 ? -147.171 -70.732 247.934 1.00 36.28 532 ILE A C 1
ATOM 4334 O O . ILE A 1 532 ? -148.309 -70.790 247.486 1.00 36.28 532 ILE A O 1
ATOM 4338 N N . PRO A 1 533 ? -146.134 -70.551 247.064 1.00 50.72 533 PRO A N 1
ATOM 4339 C CA . PRO A 1 533 ? -144.800 -69.903 247.209 1.00 50.72 533 PRO A CA 1
ATOM 4340 C C . PRO A 1 533 ? -144.262 -69.173 245.912 1.00 50.72 533 PRO A C 1
ATOM 4342 O O . PRO A 1 533 ? -144.965 -69.129 244.917 1.00 50.72 533 PRO A O 1
ATOM 4345 N N . VAL A 1 534 ? -142.981 -68.711 245.906 1.00 38.16 534 VAL A N 1
ATOM 4346 C CA . VAL A 1 534 ? -141.955 -68.803 244.793 1.00 38.16 534 VAL A CA 1
ATOM 4347 C C . VAL A 1 534 ? -142.269 -68.218 243.372 1.00 38.16 534 VAL A C 1
ATOM 4349 O O . VAL A 1 534 ? -143.381 -67.800 243.097 1.00 38.16 534 VAL A O 1
ATOM 4352 N N . ALA A 1 535 ? -141.352 -68.181 242.382 1.00 31.09 535 ALA A N 1
ATOM 4353 C CA . ALA A 1 535 ? -140.111 -67.386 242.197 1.00 31.09 535 ALA A CA 1
ATOM 4354 C C . ALA A 1 535 ? -139.701 -67.399 240.683 1.00 31.09 535 ALA A C 1
ATOM 4356 O O . ALA A 1 535 ? -140.356 -68.096 239.914 1.00 31.09 535 ALA A O 1
ATOM 4357 N N . GLN A 1 536 ? -138.595 -66.722 240.292 1.00 30.36 536 GLN A N 1
ATOM 4358 C CA . GLN A 1 536 ? -137.876 -66.856 238.985 1.00 30.36 536 GLN A CA 1
ATOM 4359 C C . GLN A 1 536 ? -138.677 -66.392 237.723 1.00 30.36 536 GLN A C 1
ATOM 4361 O O . GLN A 1 536 ? -139.855 -66.077 237.849 1.00 30.36 536 GLN A O 1
ATOM 4366 N N . GLU A 1 537 ? -138.189 -66.316 236.467 1.00 26.86 537 GLU A N 1
ATOM 4367 C CA . GLU A 1 537 ? -136.988 -65.711 235.804 1.00 26.86 537 GLU A CA 1
ATOM 4368 C C . GLU A 1 537 ? -137.394 -65.422 234.306 1.00 26.86 537 GLU A C 1
ATOM 4370 O O . GLU A 1 537 ? -138.596 -65.360 234.058 1.00 26.86 537 GLU A O 1
ATOM 4375 N N . GLU A 1 538 ? -136.617 -65.150 233.237 1.00 28.61 538 GLU A N 1
ATOM 4376 C CA . GLU A 1 538 ? -135.180 -65.268 232.890 1.00 28.61 538 GLU A CA 1
ATOM 4377 C C . GLU A 1 538 ? -134.787 -64.223 231.779 1.00 28.61 538 GLU A C 1
ATOM 4379 O O . GLU A 1 538 ? -134.874 -63.022 232.037 1.00 28.61 538 GLU A O 1
ATOM 4384 N N . HIS A 1 539 ? -134.377 -64.631 230.562 1.00 35.03 539 HIS A N 1
ATOM 4385 C CA . HIS A 1 539 ? -133.876 -63.812 229.420 1.00 35.03 539 HIS A CA 1
ATOM 4386 C C . HIS A 1 539 ? -134.710 -64.074 228.118 1.00 35.03 539 HIS A C 1
ATOM 4388 O O . HIS A 1 539 ? -135.844 -64.530 228.288 1.00 35.03 539 HIS A O 1
ATOM 4394 N N . PRO A 1 540 ? -134.297 -63.818 226.831 1.00 50.78 540 PRO A N 1
ATOM 4395 C CA . PRO A 1 540 ? -133.058 -63.281 226.199 1.00 50.78 540 PRO A CA 1
ATOM 4396 C C . PRO A 1 540 ? -133.279 -61.927 225.445 1.00 50.78 540 PRO A C 1
ATOM 4398 O O . PRO A 1 540 ? -134.347 -61.340 225.569 1.00 50.78 540 PRO A O 1
ATOM 4401 N N . ASN A 1 541 ? -132.330 -61.214 224.799 1.00 34.75 541 ASN A N 1
ATOM 4402 C CA . ASN A 1 541 ? -131.193 -61.532 223.891 1.00 34.75 541 ASN A CA 1
ATOM 4403 C C . ASN A 1 541 ? -131.652 -62.125 222.521 1.00 34.75 541 ASN A C 1
ATOM 4405 O O . ASN A 1 541 ? -132.704 -62.762 222.517 1.00 34.75 541 ASN A O 1
ATOM 4409 N N . PRO A 1 542 ? -130.929 -61.974 221.374 1.00 52.00 542 PRO A N 1
ATOM 4410 C CA . PRO A 1 542 ? -129.526 -61.536 221.220 1.00 52.00 542 PRO A CA 1
ATOM 4411 C C . PRO A 1 542 ? -129.186 -60.506 220.097 1.00 52.00 542 PRO A C 1
ATOM 4413 O O . PRO A 1 542 ? -129.928 -60.377 219.136 1.00 52.00 542 PRO A O 1
ATOM 4416 N N . MET A 1 543 ? -127.977 -59.903 220.198 1.00 30.39 543 MET A N 1
ATOM 4417 C CA . MET A 1 543 ? -126.998 -59.543 219.118 1.00 30.39 543 MET A CA 1
ATOM 4418 C C . MET A 1 543 ? -127.421 -58.647 217.916 1.00 30.39 543 MET A C 1
ATOM 4420 O O . MET A 1 543 ? -128.560 -58.661 217.485 1.00 30.39 543 MET A O 1
ATOM 4424 N N . SER A 1 544 ? -126.555 -57.872 217.238 1.00 31.66 544 SER A N 1
ATOM 4425 C CA . SER A 1 544 ? -125.179 -57.329 217.430 1.00 31.66 544 SER A CA 1
ATOM 4426 C C . SER A 1 544 ? -125.048 -56.084 216.490 1.00 31.66 544 SER A C 1
ATOM 4428 O O . SER A 1 544 ? -126.085 -55.582 216.069 1.00 31.66 544 SER A O 1
ATOM 4430 N N . ASN A 1 545 ? -123.935 -55.437 216.099 1.00 30.19 545 ASN A N 1
ATOM 4431 C CA . ASN A 1 545 ? -122.462 -55.524 216.239 1.00 30.19 545 ASN A CA 1
ATOM 4432 C C . ASN A 1 545 ? -121.935 -54.051 216.135 1.00 30.19 545 ASN A C 1
ATOM 4434 O O . ASN A 1 545 ? -122.600 -53.225 215.520 1.00 30.19 545 ASN A O 1
ATOM 4438 N N . SER A 1 546 ? -120.916 -53.570 216.862 1.00 27.58 546 SER A N 1
ATOM 4439 C CA . SER A 1 546 ? -119.441 -53.729 216.730 1.00 27.58 546 SER A CA 1
ATOM 4440 C C . SER A 1 546 ? -118.738 -52.888 215.624 1.00 27.58 546 SER A C 1
ATOM 4442 O O . SER A 1 546 ? -119.351 -52.624 214.596 1.00 27.58 546 SER A O 1
ATOM 4444 N N . PRO A 1 547 ? -117.510 -52.356 215.881 1.00 62.00 547 PRO A N 1
ATOM 4445 C CA . PRO A 1 547 ? -117.326 -50.889 215.804 1.00 62.00 547 PRO A CA 1
ATOM 4446 C C . PRO A 1 547 ? -115.901 -50.378 215.395 1.00 62.00 547 PRO A C 1
ATOM 4448 O O . PRO A 1 547 ? -115.073 -51.140 214.920 1.00 62.00 547 PRO A O 1
ATOM 4451 N N . VAL A 1 548 ? -115.600 -49.107 215.741 1.00 31.81 548 VAL A N 1
ATOM 4452 C CA . VAL A 1 548 ? -114.265 -48.530 216.097 1.00 31.81 548 VAL A CA 1
ATOM 4453 C C . VAL A 1 548 ? -113.316 -47.987 214.990 1.00 31.81 548 VAL A C 1
ATOM 4455 O O . VAL A 1 548 ? -112.688 -48.727 214.254 1.00 31.81 548 VAL A O 1
ATOM 4458 N N . CYS A 1 549 ? -113.168 -46.648 215.023 1.00 29.91 549 CYS A N 1
ATOM 4459 C CA . CYS A 1 549 ? -111.976 -45.766 214.934 1.00 29.91 549 CYS A CA 1
ATOM 4460 C C . CYS A 1 549 ? -110.841 -45.881 213.867 1.00 29.91 549 CYS A C 1
ATOM 4462 O O . CYS A 1 549 ? -110.408 -46.944 213.446 1.00 29.91 549 CYS A O 1
ATOM 4464 N N . THR A 1 550 ? -110.182 -44.711 213.712 1.00 35.00 550 THR A N 1
ATOM 4465 C CA . THR A 1 550 ? -108.720 -44.439 213.547 1.00 35.00 550 THR A CA 1
ATOM 4466 C C . THR A 1 550 ? -108.023 -44.352 212.164 1.00 35.00 550 THR A C 1
ATOM 4468 O O . THR A 1 550 ? -107.787 -45.357 211.517 1.00 35.00 550 THR A O 1
ATOM 4471 N N . LYS A 1 551 ? -107.479 -43.138 211.905 1.00 36.09 551 LYS A N 1
ATOM 4472 C CA . LYS A 1 551 ? -106.123 -42.782 211.383 1.00 36.09 551 LYS A CA 1
ATOM 4473 C C . LYS A 1 551 ? -105.690 -42.981 209.896 1.00 36.09 551 LYS A C 1
ATOM 4475 O O . LYS A 1 551 ? -105.486 -44.099 209.464 1.00 36.09 551 LYS A O 1
ATOM 4480 N N . ILE A 1 552 ? -105.313 -41.835 209.284 1.00 38.69 552 ILE A N 1
ATOM 4481 C CA . ILE A 1 552 ? -103.988 -41.471 208.677 1.00 38.69 552 ILE A CA 1
ATOM 4482 C C . ILE A 1 552 ? -103.484 -42.130 207.346 1.00 38.69 552 ILE A C 1
ATOM 4484 O O . ILE A 1 552 ? -103.679 -43.308 207.104 1.00 38.69 552 ILE A O 1
ATOM 4488 N N . GLU A 1 553 ? -102.753 -41.303 206.561 1.00 37.59 553 GLU A N 1
ATOM 4489 C CA . GLU A 1 553 ? -101.751 -41.564 205.479 1.00 37.59 553 GLU A CA 1
ATOM 4490 C C . GLU A 1 553 ? -102.124 -41.849 203.985 1.00 37.59 553 GLU A C 1
ATOM 4492 O O . GLU A 1 553 ? -102.691 -42.869 203.626 1.00 37.59 553 GLU A O 1
ATOM 4497 N N . GLN A 1 554 ? -101.700 -40.895 203.123 1.00 44.03 554 GLN A N 1
ATOM 4498 C CA . GLN A 1 554 ? -100.932 -40.971 201.843 1.00 44.03 554 GLN A CA 1
ATOM 4499 C C . GLN A 1 554 ? -101.241 -41.970 200.679 1.00 44.03 554 GLN A C 1
ATOM 4501 O O . GLN A 1 554 ? -101.137 -43.177 200.850 1.00 44.03 554 GLN A O 1
ATOM 4506 N N . GLY A 1 555 ? -101.301 -41.447 199.425 1.00 45.47 555 GLY A N 1
ATOM 4507 C CA . GLY A 1 555 ? -100.339 -41.871 198.363 1.00 45.47 555 GLY A CA 1
ATOM 4508 C C . GLY A 1 555 ? -100.755 -42.159 196.880 1.00 45.47 555 GLY A C 1
ATOM 4509 O O . GLY A 1 555 ? -101.333 -43.200 196.611 1.00 45.47 555 GLY A O 1
ATOM 4510 N N . ILE A 1 556 ? -100.239 -41.339 195.926 1.00 44.62 556 ILE A N 1
ATOM 4511 C CA . ILE A 1 556 ? -99.385 -41.712 194.734 1.00 44.62 556 ILE A CA 1
ATOM 4512 C C . ILE A 1 556 ? -99.960 -42.218 193.345 1.00 44.62 556 ILE A C 1
ATOM 4514 O O . ILE A 1 556 ? -100.803 -43.102 193.294 1.00 44.62 556 ILE A O 1
ATOM 4518 N N . CYS A 1 557 ? -99.344 -41.716 192.229 1.00 42.59 557 CYS A N 1
ATOM 4519 C CA . CYS A 1 557 ? -99.311 -42.125 190.769 1.00 42.59 557 CYS A CA 1
ATOM 4520 C C . CYS A 1 557 ? -100.589 -42.052 189.870 1.00 42.59 557 CYS A C 1
ATOM 4522 O O . CYS A 1 557 ? -101.689 -42.081 190.405 1.00 42.59 557 CYS A O 1
ATOM 4524 N N . GLY A 1 558 ? -100.568 -41.967 188.508 1.00 43.38 558 GLY A N 1
ATOM 4525 C CA . GLY A 1 558 ? -99.557 -41.863 187.390 1.00 43.38 558 GLY A CA 1
ATOM 4526 C C . GLY A 1 558 ? -100.202 -42.274 186.009 1.00 43.38 558 GLY A C 1
ATOM 4527 O O . GLY A 1 558 ? -101.316 -42.785 186.069 1.00 43.38 558 GLY A O 1
ATOM 4528 N N . ASP A 1 559 ? -99.681 -42.180 184.756 1.00 42.88 559 ASP A N 1
ATOM 4529 C CA . ASP A 1 559 ? -98.557 -41.494 184.035 1.00 42.88 559 ASP A CA 1
ATOM 4530 C C . ASP A 1 559 ? -98.662 -41.730 182.459 1.00 42.88 559 ASP A C 1
ATOM 4532 O O . ASP A 1 559 ? -99.516 -42.522 182.058 1.00 42.88 559 ASP A O 1
ATOM 4536 N N . LEU A 1 560 ? -97.788 -41.149 181.584 1.00 45.34 560 LEU A N 1
ATOM 4537 C CA . LEU A 1 560 ? -97.513 -41.447 180.118 1.00 45.34 560 LEU A CA 1
ATOM 4538 C C . LEU A 1 560 ? -98.582 -41.018 179.033 1.00 45.34 560 LEU A C 1
ATOM 4540 O O . LEU A 1 560 ? -99.664 -40.610 179.436 1.00 45.34 560 LEU A O 1
ATOM 4544 N N . SER A 1 561 ? -98.466 -41.017 177.663 1.00 40.88 561 SER A N 1
ATOM 4545 C CA . SER A 1 561 ? -97.488 -41.254 176.521 1.00 40.88 561 SER A CA 1
ATOM 4546 C C . SER A 1 561 ? -98.155 -40.867 175.128 1.00 40.88 561 SER A C 1
ATOM 4548 O O . SER A 1 561 ? -99.357 -40.630 175.164 1.00 40.88 561 SER A O 1
ATOM 4550 N N . ILE A 1 562 ? -97.626 -40.880 173.861 1.00 45.19 562 ILE A N 1
ATOM 4551 C CA . ILE A 1 562 ? -96.321 -40.585 173.157 1.00 45.19 562 ILE A CA 1
ATOM 4552 C C . ILE A 1 562 ? -96.454 -40.639 171.566 1.00 45.19 562 ILE A C 1
ATOM 4554 O O . ILE A 1 562 ? -97.251 -41.439 171.088 1.00 45.19 562 ILE A O 1
ATOM 4558 N N . ASN A 1 563 ? -95.637 -39.892 170.764 1.00 45.88 563 ASN A N 1
ATOM 4559 C CA . ASN A 1 563 ? -95.266 -40.043 169.292 1.00 45.88 563 ASN A CA 1
ATOM 4560 C C . ASN A 1 563 ? -96.343 -39.952 168.129 1.00 45.88 563 ASN A C 1
ATOM 4562 O O . ASN A 1 563 ? -97.522 -39.900 168.448 1.00 45.88 563 ASN A O 1
ATOM 4566 N N . GLN A 1 564 ? -96.101 -39.884 166.774 1.00 45.06 564 GLN A N 1
ATOM 4567 C CA . GLN A 1 564 ? -94.925 -39.814 165.824 1.00 45.06 564 GLN A CA 1
ATOM 4568 C C . GLN A 1 564 ? -95.270 -39.342 164.348 1.00 45.06 564 GLN A C 1
ATOM 4570 O O . GLN A 1 564 ? -96.393 -39.579 163.931 1.00 45.06 564 GLN A O 1
ATOM 4575 N N . MET A 1 565 ? -94.275 -38.816 163.573 1.00 43.59 565 MET A N 1
ATOM 4576 C CA . MET A 1 565 ? -93.948 -38.907 162.083 1.00 43.59 565 MET A CA 1
ATOM 4577 C C . MET A 1 565 ? -95.045 -38.749 160.954 1.00 43.59 565 MET A C 1
ATOM 4579 O O . MET A 1 565 ? -96.208 -38.579 161.279 1.00 43.59 565 MET A O 1
ATOM 4583 N N . GLU A 1 566 ? -94.817 -38.674 159.611 1.00 41.81 566 GLU A N 1
ATOM 4584 C CA . GLU A 1 566 ? -93.667 -38.960 158.688 1.00 41.81 566 GLU A CA 1
ATOM 4585 C C . GLU A 1 566 ? -93.550 -38.038 157.403 1.00 41.81 566 GLU A C 1
ATOM 4587 O O . GLU A 1 566 ? -93.708 -36.827 157.547 1.00 41.81 566 GLU A O 1
ATOM 4592 N N . ARG A 1 567 ? -93.151 -38.524 156.190 1.00 52.53 567 ARG A N 1
ATOM 4593 C CA . ARG A 1 567 ? -92.435 -37.741 155.119 1.00 52.53 567 ARG A CA 1
ATOM 4594 C C . ARG A 1 567 ? -92.604 -38.235 153.629 1.00 52.53 567 ARG A C 1
ATOM 4596 O O . ARG A 1 567 ? -93.068 -39.346 153.424 1.00 52.53 567 ARG A O 1
ATOM 4603 N N . GLU A 1 568 ? -92.099 -37.453 152.639 1.00 48.03 568 GLU A N 1
ATOM 4604 C CA . GLU A 1 568 ? -91.753 -37.775 151.199 1.00 48.03 568 GLU A CA 1
ATOM 4605 C C . GLU A 1 568 ? -92.896 -38.003 150.154 1.00 48.03 568 GLU A C 1
ATOM 4607 O O . GLU A 1 568 ? -94.037 -38.213 150.543 1.00 48.03 568 GLU A O 1
ATOM 4612 N N . GLY A 1 569 ? -92.718 -37.907 148.809 1.00 47.66 569 GLY A N 1
ATOM 4613 C CA . GLY A 1 569 ? -91.569 -37.488 147.959 1.00 47.66 569 GLY A CA 1
ATOM 4614 C C . GLY A 1 569 ? -91.763 -37.650 146.408 1.00 47.66 569 GLY A C 1
ATOM 4615 O O . GLY A 1 569 ? -92.709 -38.291 145.969 1.00 47.66 569 GLY A O 1
ATOM 4616 N N . THR A 1 570 ? -90.865 -37.027 145.612 1.00 52.66 570 THR A N 1
ATOM 4617 C CA . THR A 1 570 ? -90.253 -37.393 144.278 1.00 52.66 570 THR A CA 1
ATOM 4618 C C . THR A 1 570 ? -90.901 -38.388 143.266 1.00 52.66 570 THR A C 1
ATOM 4620 O O . THR A 1 570 ? -91.305 -39.460 143.695 1.00 52.66 570 THR A O 1
ATOM 4623 N N . THR A 1 571 ? -90.814 -38.294 141.908 1.00 60.56 571 THR A N 1
ATOM 4624 C CA . THR A 1 571 ? -90.637 -37.228 140.851 1.00 60.56 571 THR A CA 1
ATOM 4625 C C . THR A 1 571 ? -90.589 -37.852 139.414 1.00 60.56 571 THR A C 1
ATOM 4627 O O . THR A 1 571 ? -90.209 -39.013 139.303 1.00 60.56 571 THR A O 1
ATOM 4630 N N . ASN A 1 572 ? -90.803 -37.052 138.339 1.00 57.41 572 ASN A N 1
ATOM 4631 C CA . ASN A 1 572 ? -90.421 -37.287 136.906 1.00 57.41 572 ASN A CA 1
ATOM 4632 C C . ASN A 1 572 ? -91.142 -38.436 136.123 1.00 57.41 572 ASN A C 1
ATOM 4634 O O . ASN A 1 572 ? -91.893 -39.198 136.722 1.00 57.41 572 ASN A O 1
ATOM 4638 N N . ASN A 1 573 ? -91.028 -38.590 134.785 1.00 55.75 573 ASN A N 1
ATOM 4639 C CA . ASN A 1 573 ? -90.235 -37.888 133.743 1.00 55.75 573 ASN A CA 1
ATOM 4640 C C . ASN A 1 573 ? -90.993 -37.788 132.403 1.00 55.75 573 ASN A C 1
ATOM 4642 O O . ASN A 1 573 ? -91.798 -38.707 132.137 1.00 55.75 573 ASN A O 1
#

Radius of gyration: 182.35 Å; chains: 1; bounding box: 299×111×470 Å

Foldseek 3Di:
DAEAELVPDQQWWWKADPDLQKIFIWGADPVRDIHTDDIDRNVVYWYHAPNRTPDPVCSVVVNVLQDDPQGKGWIAGSFQQIWIADPNDIHGDPVVGGFHVPVTDYDDDDYDDDDDDDPPPPDDDCVPPDPVPVVVPVPVVPPVVVVVVVVVVVVVVVVVVVVVVVVVVVVVVVVVVVVVVVVVVVVVVVVVVVVVVVVVVVVVVVVVVVVVVVVVVVVVVVVVVVVVVVVVVVVVVVVVVVVVVVVVVVVVVVVVVVVVVVVVVVVVVVVVVVVVVVVVVVVVVVVVVVVVVVVVVVVVVVVVVVVVVVVVVVVVVVVVVVVVVVVVVVVVVVVVVVVVVVVVVVVVVVVVVVVVVVVVVVVVVVVVVVVVVVVVVVVVVVVVVVVVVVVVVVVVVVVVVVVVVVVVVVVVVVVVVVVVVVVVVVVVVVVVVVVVVVVVVVVVVVVVVVVVVVVVVVQVVVQVVQVVVVVVVVVVVVVVVVVVVVVVVVVVVVVVVVVVVVVVVVVVVVPDDDDDDDDDDDDDDDDDDDDDDDDDDDDDDDDDDDDDDDDDDDDDDDDDDDDDDDDDDDDDD

Sequence (573 aa):
MTIYNLEDDTNVFISATYDRFCYDMDRIDSNENMTSIRQIDLRRDKLMIYGTEIKESMVNRLHESLRFKQGGWLYVNCKGTCHCRIGGTFYTPIQSVIFDWSPYGVTVPSSGVDLLKQQLEQKEEEIKAMNHKLSSIEVELLSTKIESEASKKELQEQLLASQKNKHEMEVKLEKIELKSSKKEVNELQHRLSIYMEESDSMETKLQEVQDQLSSTNLELGLTRNQLELSRRKVFELEEELSTSKKQLQSMDITLQKLQEQLSSTNLELGSTKTELELSRKRVSELEEKFSTSEKERQSMELALQEAHGQLSSANSRLQSSNVQLELSRRRVLELDEELSTSKNETQCMKTELRRFQDQMFSTEVELDTTQKQLESSKKSITELEFQLSSFGVESQDTKKRLQEAQDEIRSTSLELQLCKTNLHSSTKMVRELEEQLSACKKESQDKEGELRKVQDQLSAANGELQFSKIQVESFQRHLHKFKHHMLSIDRKVKYTNEKLQQLLLSMLWRKLSYHHLQQLSNDESEVSPSQIPVAQEEHPNPMSNSPVCTKIEQGICGDLSINQMEREGTTNN

Secondary structure (DSSP, 8-state):
--EEEGGG-TTEEEEE-SSTTEEEEEEE-TT--EEEEEEEETTTSEEEETTEE--HHHHHHHHHHTEETTTEEEEEETT-BEEEEETTEEEPPPTT-B--TTTT-----------------S--GGGGS-GGGGGGTHHHHHHHHHHHHHHHHHHHHHHHHHHHHHHHHHHHHHHHHHHHHHHHHHHHHHHHHHHHHHHHHHHHHHHHHHHHHHHHHHHHHHHHHHHHHHHHHHHHHHHHHHHHHHHHHHHHHHHHHHHHHHHHHHHHHHHHHHHHHHHHHHHHHHHHHHHHHHHHHHHHHHHHHHHHHHHHHHHHHHHHHHHHHHHHHHHHHHHHHHHHHHHHHHHHHHHHHHHHHHHHHHHHHHHHHHHHHHHHHHHHHHHHHHHHHHHHHHHHHHHHHHHHHHHHHHHHHHHHHHHHHHHHHHHHHHHHHHHHHHHHHHHHHHHHHHHHHHHHHHHHHHHHHHHHHHHHHHHHHHHHHHHHHHHHHHHHHHHHHHHHHHHHHHHHGGGS-S----SS-----------------------------------------------------